Protein AF-A0AAV7YM52-F1 (afdb_monomer_lite)

Organism: NCBI:txid1746091

Sequence (427 aa):
MSWDSYVETSLVGSGHVTLGALAGLDGSIWAQTKGMNLKTDEVNMMIKGFEDPDSLYSTGIKVGGIKYIFLGGGDFLKGKKGQDGVIVYKANKALVIGVYKDGIQTGNCSSVCVKKHFVFLVNGFGGHHSGMLGLQKELTKRSKAYPQVEASIYVTKLNDGLKSFFGIDRSGQRVAQEIRDHVGQATDFRFSIVGHSMGGVISRYALGVLDESKWFDKKNVALENYMAICSPHLGARNLNDKKKIGKIFNLVAPKLGRSCNQFVLGDQKENLFMNLTKPKFLSPLSKFQKRIIYGNIKYDWRVPFETALILPQCKQIEEFKNSFGKNQRLPRIYSGRHLKKISKVFNFDPKNFDFEKYWFTQSEKQKQLITMTKKLNTLSWVRHALLPPDGNFFYRFNQHSFQTVKNIFHKSYYQTYLQYFTQPFKF

Radius of gyration: 24.86 Å; chains: 1; bounding box: 60×44×69 Å

Foldseek 3Di:
DAQQCCQVCLQVVLVQFPKKFKAWLQLHTRYIDPPQQAHSVLSPVQSVCLVPVVVCCVVARDTNNDGFHFPDDHLWTWGHDPQKIKTWADDPTIIIIGIDDDPRDPVSNCLSRAAEEEEEEFAADQAALVLCVLLLVLLVVVCVVNSSYRYDYDYQGCCHGCNVQAALLVLLCSSLVVVCVVCPPAARHEYEYEAEASGLVSVLNNLLVCVVVVNCVVRVYQAEYRHYELYQLLAQQDQPPVDPVSVVQLVCQVVSGHHSCLRNQNDDLCGPSNVSLDCSRVVSVQSYPAAEFEHELDLANRRDRCRRQLFQDFPQSVVLSVPDDAAAPAKDKAWDVRCVVSDCRNVDDLVPDDNPPGDDDPDSSNVSSNSSSSSNVVHDHGYMYMHGGRDDNQVSPQSRGLVSVCVRDDVVRSSVVSCVSCVVPDD

InterPro domains:
  IPR005455 Profilin, eukaryotic type [PR00392] (3-12)
  IPR005455 Profilin, eukaryotic type [PR00392] (18-27)
  IPR005455 Profilin, eukaryotic type [PR00392] (36-56)
  IPR005455 Profilin, eukaryotic type [PR00392] (60-74)
  IPR005455 Profilin, eukaryotic type [PR00392] (94-107)
  IPR005455 Profilin, eukaryotic type [PR01640] (1-12)
  IPR005455 Profilin, eukaryotic type [PR01640] (24-37)
  IPR005455 Profilin, eukaryotic type [PR01640] (48-62)
  IPR005455 Profilin, eukaryotic type [PR01640] (78-93)
  IPR005455 Profilin, eukaryotic type [PR01640] (98-111)
  IPR005455 Profilin, eukaryotic type [SM00392] (1-125)
  IPR005455 Profilin, eukaryotic type [cd00148] (2-113)
  IPR007751 Domain of unknown function DUF676, lipase-like [PF05057] (115-307)
  IPR027310 Profilin conserved site [PS00414] (1-8)
  IPR029058 Alpha/Beta hydrolase fold [G3DSA:3.40.50.1820] (122-377)
  IPR029058 Alpha/Beta hydrolase fold [SSF53474] (116-314)
  IPR036140 Profilin superfamily [SSF55770] (2-115)
  IPR044294 Lipase-like [PTHR12482] (115-384)
  IPR048278 Profilin [PF00235] (1-114)

pLDDT: mean 82.64, std 14.23, range [35.5, 98.75]

Secondary structure (DSSP, 8-state):
--HHHHIIIIIGGGTS-SEEEEEETTS-EEEE-TT----HHHHHHHHHHTT-STHHHHH-EEETTEEEEEEE-SSEEEEEETTEEEEEEE-SSEEEEEEE-TT--HHHHHHHHS-EEEEEEE--TT--GGGGHHHHHHHHHHHTT-TTSEEEEEE--TTTGGGGGS-HHHHHHHHHHHHHHHHTT--S-EEEEEEETHHHHHHHHHHHHHHHTTHHHHTT-EEEEEEEES--BTB-----TTSHHHHHHHHHGGGG-HHHHHHTT-S-SS-HHHHTTSHHHHHHHHT-SEEEEEEESSS-SSS-HHHHHT----HHHHHHHHTSPS--SS-EEEEHHHHHHH-GGGG--TTT--SSSSS----HHHHHHHHHHHHHTTS--EEEEEE-----HHHHH-TT-HHHHHHHS-HHHHHHHHHHHHTT---

Structure (mmCIF, N/CA/C/O backbone):
data_AF-A0AAV7YM52-F1
#
_entry.id   AF-A0AAV7YM52-F1
#
loop_
_atom_site.group_PDB
_atom_site.id
_atom_site.type_symbol
_atom_site.label_atom_id
_atom_site.label_alt_id
_atom_site.label_comp_id
_atom_site.label_asym_id
_atom_site.label_entity_id
_atom_site.label_seq_id
_atom_site.pdbx_PDB_ins_code
_atom_site.Cartn_x
_atom_site.Cartn_y
_atom_site.Cartn_z
_atom_site.occupancy
_atom_site.B_iso_or_equiv
_atom_site.auth_seq_id
_atom_site.auth_comp_id
_atom_site.auth_asym_id
_atom_site.auth_atom_id
_atom_site.pdbx_PDB_model_num
ATOM 1 N N . MET A 1 1 ? -11.266 -18.961 14.079 1.00 54.84 1 MET A N 1
ATOM 2 C CA . MET A 1 1 ? -11.325 -18.183 15.333 1.00 54.84 1 MET A CA 1
ATOM 3 C C . MET A 1 1 ? -12.800 -17.955 15.630 1.00 54.84 1 MET A C 1
ATOM 5 O O . MET A 1 1 ? -13.493 -17.531 14.710 1.00 54.84 1 MET A O 1
ATOM 9 N N . SER A 1 2 ? -13.302 -18.348 16.804 1.00 84.06 2 SER A N 1
ATOM 10 C CA . SER A 1 2 ? -14.701 -18.100 17.198 1.00 84.06 2 SER A CA 1
ATOM 11 C C . SER A 1 2 ? -14.893 -16.638 17.613 1.00 84.06 2 SER A C 1
ATOM 13 O O . SER A 1 2 ? -13.914 -15.944 17.902 1.00 84.06 2 SER A O 1
ATOM 15 N N . TRP A 1 3 ? -16.140 -16.166 17.653 1.00 84.62 3 TRP A N 1
ATOM 16 C CA . TRP A 1 3 ? -16.441 -14.813 18.129 1.00 84.62 3 TRP A CA 1
ATOM 17 C C . TRP A 1 3 ? -16.094 -14.631 19.608 1.00 84.62 3 TRP A C 1
ATOM 19 O O . TRP A 1 3 ? -15.528 -13.600 19.961 1.00 84.62 3 TRP A O 1
ATOM 29 N N . ASP A 1 4 ? -16.309 -15.653 20.439 1.00 85.75 4 ASP A N 1
ATOM 30 C CA . ASP A 1 4 ? -15.900 -15.634 21.850 1.00 85.75 4 ASP A CA 1
ATOM 31 C C . ASP A 1 4 ? -14.386 -15.480 21.998 1.00 85.75 4 ASP A C 1
ATOM 33 O O . ASP A 1 4 ? -13.910 -14.635 22.751 1.00 85.75 4 ASP A O 1
ATOM 37 N N . SER A 1 5 ? -13.608 -16.225 21.204 1.00 77.31 5 SER A N 1
ATOM 38 C CA . SER A 1 5 ? -12.147 -16.109 21.210 1.00 77.31 5 SER A CA 1
ATOM 39 C C . SER A 1 5 ? -11.683 -14.713 20.794 1.00 77.31 5 SER A C 1
ATOM 41 O O . SER A 1 5 ? -10.727 -14.205 21.373 1.00 77.31 5 SER A O 1
ATOM 43 N N . TYR A 1 6 ? -12.359 -14.068 19.839 1.00 79.75 6 TYR A N 1
ATOM 44 C CA . TYR A 1 6 ? -12.044 -12.689 19.462 1.00 79.75 6 TYR A CA 1
ATOM 45 C C . TYR A 1 6 ? -12.314 -11.710 20.611 1.00 79.75 6 TYR A C 1
ATOM 47 O O . TYR A 1 6 ? -11.468 -10.871 20.914 1.00 79.75 6 TYR A O 1
ATOM 55 N N . VAL A 1 7 ? -13.472 -11.814 21.269 1.00 86.56 7 VAL A N 1
ATOM 56 C CA . VAL A 1 7 ? -13.815 -10.939 22.397 1.00 86.56 7 VAL A CA 1
ATOM 57 C C . VAL A 1 7 ? -12.820 -11.118 23.548 1.00 86.56 7 VAL A C 1
ATOM 59 O O . VAL A 1 7 ? -12.286 -10.133 24.055 1.00 86.56 7 VAL A O 1
ATOM 62 N N . GLU A 1 8 ? -12.507 -12.357 23.919 1.00 86.19 8 GLU A N 1
ATOM 63 C CA . GLU A 1 8 ? -11.602 -12.635 25.038 1.00 86.19 8 GLU A CA 1
ATOM 64 C C . GLU A 1 8 ? -10.143 -12.293 24.712 1.00 86.19 8 GLU A C 1
ATOM 66 O O . GLU A 1 8 ? -9.445 -11.716 25.538 1.00 86.19 8 GLU A O 1
ATOM 71 N N . THR A 1 9 ? -9.660 -12.599 23.503 1.00 75.69 9 THR A N 1
ATOM 72 C CA . THR A 1 9 ? -8.235 -12.429 23.160 1.00 75.69 9 THR A CA 1
ATOM 73 C C . THR A 1 9 ? -7.929 -11.055 22.570 1.00 75.69 9 THR A C 1
ATOM 75 O O . THR A 1 9 ? -6.986 -10.400 23.005 1.00 75.69 9 THR A O 1
ATOM 78 N N . SER A 1 10 ? -8.708 -10.605 21.581 1.00 75.19 10 SER A N 1
ATOM 79 C CA . SER A 1 10 ? -8.431 -9.357 20.857 1.00 75.19 10 SER A CA 1
ATOM 80 C C . SER A 1 10 ? -8.996 -8.126 21.562 1.00 75.19 10 SER A C 1
ATOM 82 O O . SER A 1 10 ? -8.364 -7.074 21.513 1.00 75.19 10 SER A O 1
ATOM 84 N N . LEU A 1 11 ? -10.157 -8.229 22.226 1.00 83.62 11 LEU A N 1
ATOM 85 C CA . LEU A 1 11 ? -10.698 -7.104 22.998 1.00 83.62 11 LEU A CA 1
ATOM 86 C C . LEU A 1 11 ? -10.136 -7.106 24.418 1.00 83.62 11 LEU A C 1
ATOM 88 O O . LEU A 1 11 ? -9.308 -6.259 24.739 1.00 83.62 11 LEU A O 1
ATOM 92 N N . VAL A 1 12 ? -10.543 -8.047 25.269 1.00 89.44 12 VAL A N 1
ATOM 93 C CA . VAL A 1 12 ? -10.171 -8.012 26.694 1.00 89.44 12 VAL A CA 1
ATOM 94 C C . VAL A 1 12 ? -8.700 -8.356 26.921 1.00 89.44 12 VAL A C 1
ATOM 96 O O . VAL A 1 12 ? -8.011 -7.650 27.657 1.00 89.44 12 VAL A O 1
ATOM 99 N N . GLY A 1 13 ? -8.171 -9.341 26.195 1.00 83.19 13 GLY A N 1
ATOM 100 C CA . GLY A 1 13 ? -6.758 -9.723 26.231 1.00 83.19 13 GLY A CA 1
ATOM 101 C C . GLY A 1 13 ? -5.787 -8.612 25.815 1.00 83.19 13 GLY A C 1
ATOM 102 O O . GLY A 1 13 ? -4.595 -8.718 26.092 1.00 83.19 13 GLY A O 1
ATOM 103 N N . SER A 1 14 ? -6.277 -7.513 25.225 1.00 82.06 14 SER A N 1
ATOM 104 C CA . SER A 1 14 ? -5.466 -6.315 24.965 1.00 82.06 14 SER A CA 1
ATOM 105 C C . SER A 1 14 ? -5.035 -5.570 26.236 1.00 82.06 14 SER A C 1
ATOM 107 O O . SER A 1 14 ? -4.109 -4.765 26.184 1.00 82.06 14 SER A O 1
ATOM 109 N N . GLY A 1 15 ? -5.733 -5.770 27.362 1.00 86.19 15 GLY A N 1
ATOM 110 C CA . GLY A 1 15 ? -5.546 -4.987 28.588 1.00 86.19 15 GLY A CA 1
ATOM 111 C C . GLY A 1 15 ? -6.089 -3.551 28.511 1.00 86.19 15 GLY A C 1
ATOM 112 O O . GLY A 1 15 ? -5.882 -2.758 29.430 1.00 86.19 15 GLY A O 1
ATOM 113 N N . HIS A 1 16 ? -6.777 -3.184 27.425 1.00 87.62 16 HIS A N 1
ATOM 114 C CA . HIS A 1 16 ? -7.359 -1.850 27.221 1.00 87.62 16 HIS A CA 1
ATOM 115 C C . HIS A 1 16 ? -8.885 -1.864 27.070 1.00 87.62 16 HIS A C 1
ATOM 117 O O . HIS A 1 16 ? -9.503 -0.815 26.886 1.00 87.62 16 HIS A O 1
ATOM 123 N N . VAL A 1 17 ? -9.500 -3.039 27.186 1.00 91.19 17 VAL A N 1
ATOM 124 C CA . VAL A 1 17 ? -10.948 -3.235 27.277 1.00 91.19 17 VAL A CA 1
ATOM 125 C C . VAL A 1 17 ? -11.204 -4.135 28.481 1.00 91.19 17 VAL A C 1
ATOM 127 O O . VAL A 1 17 ? -10.583 -5.182 28.613 1.00 91.19 17 VAL A O 1
ATOM 130 N N . THR A 1 18 ? -12.100 -3.726 29.375 1.00 94.81 18 THR A N 1
ATOM 131 C CA . THR A 1 18 ? -12.460 -4.503 30.570 1.00 94.81 18 THR A CA 1
ATOM 132 C C . THR A 1 18 ? -13.599 -5.475 30.280 1.00 94.81 18 THR A C 1
ATOM 134 O O . THR A 1 18 ? -13.581 -6.601 30.761 1.00 94.81 18 THR A O 1
ATOM 137 N N . LEU A 1 19 ? -14.596 -5.045 29.500 1.00 95.81 19 LEU A N 1
ATOM 138 C CA . LEU A 1 19 ? -15.690 -5.896 29.025 1.00 95.81 19 LEU A CA 1
ATOM 139 C C . LEU A 1 19 ? -15.896 -5.656 27.533 1.00 95.81 19 LEU A C 1
ATOM 141 O O . LEU A 1 19 ? -15.917 -4.505 27.097 1.00 95.81 19 LEU A O 1
ATOM 145 N N . GLY A 1 20 ? -16.043 -6.727 26.760 1.00 94.62 20 GLY A N 1
ATOM 146 C CA . GLY A 1 20 ? -16.152 -6.664 25.306 1.00 94.62 20 GLY A CA 1
ATOM 147 C C . GLY A 1 20 ? -17.358 -7.434 24.785 1.00 94.62 20 GLY A C 1
ATOM 148 O O . GLY A 1 20 ? -17.741 -8.449 25.361 1.00 94.62 20 GLY A O 1
ATOM 149 N N . ALA A 1 21 ? -17.938 -6.975 23.678 1.00 96.12 21 ALA A N 1
ATOM 150 C CA . ALA A 1 21 ? -18.966 -7.708 22.950 1.00 96.12 21 ALA A CA 1
ATOM 151 C C . ALA A 1 21 ? -18.906 -7.467 21.440 1.00 96.12 21 ALA A C 1
ATOM 153 O O . ALA A 1 21 ? -18.433 -6.436 20.954 1.00 96.12 21 ALA A O 1
ATOM 154 N N . LEU A 1 22 ? -19.444 -8.439 20.714 1.00 94.00 22 LEU A N 1
ATOM 155 C CA . LEU A 1 22 ? -19.727 -8.403 19.289 1.00 94.00 22 LEU A CA 1
ATOM 156 C C . LEU A 1 22 ? -21.222 -8.644 19.093 1.00 94.00 22 LEU A C 1
ATOM 158 O O . LEU A 1 22 ? -21.762 -9.636 19.581 1.00 94.00 22 LEU A O 1
ATOM 162 N N . ALA A 1 23 ? -21.880 -7.761 18.351 1.00 95.75 23 ALA A N 1
ATOM 163 C CA . ALA A 1 23 ? -23.296 -7.893 18.016 1.00 95.75 23 ALA A CA 1
ATOM 164 C C . ALA A 1 23 ? -23.525 -7.656 16.521 1.00 95.75 23 ALA A C 1
ATOM 166 O O . ALA A 1 23 ? -22.837 -6.839 15.924 1.00 95.75 23 ALA A O 1
ATOM 167 N N . GLY A 1 24 ? -24.470 -8.351 15.900 1.00 92.19 24 GLY A N 1
ATOM 168 C CA . GLY A 1 24 ? -24.897 -8.111 14.527 1.00 92.19 24 GLY A CA 1
ATOM 169 C C . GLY A 1 24 ? -25.670 -6.799 14.378 1.00 92.19 24 GLY A C 1
ATOM 170 O O . GLY A 1 24 ? -26.219 -6.254 15.335 1.00 92.19 24 GLY A O 1
ATOM 171 N N . LEU A 1 25 ? -25.742 -6.287 13.145 1.00 90.81 25 LEU A N 1
ATOM 172 C CA . LEU A 1 25 ? -26.569 -5.111 12.815 1.00 90.81 25 LEU A CA 1
ATOM 173 C C . LEU A 1 25 ? -28.081 -5.411 12.797 1.00 90.81 25 LEU A C 1
ATOM 175 O O . LEU A 1 25 ? -28.877 -4.520 12.531 1.00 90.81 25 LEU A O 1
ATOM 179 N N . ASP A 1 26 ? -28.461 -6.656 13.065 1.00 92.50 26 ASP A N 1
ATOM 180 C CA . ASP A 1 26 ? -29.827 -7.127 13.302 1.00 92.50 26 ASP A CA 1
ATOM 181 C C . ASP A 1 26 ? -30.193 -7.159 14.800 1.00 92.50 26 ASP A C 1
ATOM 183 O O . ASP A 1 26 ? -31.291 -7.578 15.158 1.00 92.50 26 ASP A O 1
ATOM 187 N N . GLY A 1 27 ? -29.274 -6.751 15.684 1.00 92.88 27 GLY A N 1
ATOM 188 C CA . GLY A 1 27 ? -29.462 -6.779 17.136 1.00 92.88 27 GLY A CA 1
ATOM 189 C C . GLY A 1 27 ? -29.066 -8.103 17.801 1.00 92.88 27 GLY A C 1
ATOM 190 O O . GLY A 1 27 ? -29.076 -8.192 19.032 1.00 92.88 27 GLY A O 1
ATOM 191 N N . SER A 1 28 ? -28.691 -9.128 17.025 1.00 95.00 28 SER A N 1
ATOM 192 C CA . SER A 1 28 ? -28.223 -10.407 17.571 1.00 95.00 28 SER A CA 1
ATOM 193 C C . SER A 1 28 ? -26.884 -10.236 18.294 1.00 95.00 28 SER A C 1
ATOM 195 O O . SER A 1 28 ? -26.000 -9.527 17.826 1.00 95.00 28 SER A O 1
ATOM 197 N N . ILE A 1 29 ? -26.697 -10.882 19.444 1.00 96.38 29 ILE A N 1
ATOM 198 C CA . ILE A 1 29 ? -25.427 -10.831 20.186 1.00 96.38 29 ILE A CA 1
ATOM 199 C C . ILE A 1 29 ? -24.617 -12.065 19.801 1.00 96.38 29 ILE A C 1
ATOM 201 O O . ILE A 1 29 ? -25.058 -13.187 20.028 1.00 96.38 29 ILE A O 1
ATOM 205 N N . TRP A 1 30 ? -23.452 -11.863 19.188 1.00 94.56 30 TRP A N 1
ATOM 206 C CA . TRP A 1 30 ? -22.613 -12.950 18.674 1.00 94.56 30 TRP A CA 1
ATOM 207 C C . TRP A 1 30 ? -21.639 -13.481 19.721 1.00 94.56 30 TRP A C 1
ATOM 209 O O . TRP A 1 30 ? -21.351 -14.671 19.720 1.00 94.56 30 TRP A O 1
ATOM 219 N N . ALA A 1 31 ? -21.114 -12.598 20.573 1.00 95.38 31 ALA A N 1
ATOM 220 C CA . ALA A 1 31 ? -20.235 -12.938 21.689 1.00 95.38 31 ALA A CA 1
ATOM 221 C C . ALA A 1 31 ? -20.180 -11.781 22.692 1.00 95.38 31 ALA A C 1
ATOM 223 O O . ALA A 1 31 ? -20.315 -10.617 22.309 1.00 95.38 31 ALA A O 1
ATOM 224 N N . GLN A 1 32 ? -19.945 -12.083 23.967 1.00 96.06 32 GLN A N 1
ATOM 225 C CA . GLN A 1 32 ? -19.720 -11.081 25.012 1.00 96.06 32 GLN A CA 1
ATOM 226 C C . GLN A 1 32 ? -18.923 -11.670 26.176 1.00 96.06 32 GLN A C 1
ATOM 228 O O . GLN A 1 32 ? -19.038 -12.861 26.460 1.00 96.06 32 GLN A O 1
ATOM 233 N N . THR A 1 33 ? -18.172 -10.836 26.891 1.00 95.06 33 THR A N 1
ATOM 234 C CA . THR A 1 33 ? -17.501 -11.264 28.121 1.00 95.06 33 THR A CA 1
ATOM 235 C C . THR A 1 33 ? -18.480 -11.464 29.269 1.00 95.06 33 THR A C 1
ATOM 237 O O . THR A 1 33 ? -19.533 -10.819 29.365 1.00 95.06 33 THR A O 1
ATOM 240 N N . LYS A 1 34 ? -18.098 -12.332 30.210 1.00 91.38 34 LYS A N 1
ATOM 241 C CA . LYS A 1 34 ? -18.874 -12.579 31.429 1.00 91.38 34 LYS A CA 1
ATOM 242 C C . LYS A 1 34 ? -19.089 -11.271 32.203 1.00 91.38 34 LYS A C 1
ATOM 244 O O . LYS A 1 34 ? -18.141 -10.554 32.508 1.00 91.38 34 LYS A O 1
ATOM 249 N N . GLY A 1 35 ? -20.346 -10.969 32.532 1.00 86.75 35 GLY A N 1
ATOM 250 C CA . GLY A 1 35 ? -20.728 -9.781 33.304 1.00 86.75 35 GLY A CA 1
ATOM 251 C C . GLY A 1 35 ? -21.067 -8.537 32.478 1.00 86.75 35 GLY A C 1
ATOM 252 O O . GLY A 1 35 ? -21.519 -7.554 33.060 1.00 86.75 35 GLY A O 1
ATOM 253 N N . MET A 1 36 ? -20.914 -8.565 31.148 1.00 90.31 36 MET A N 1
ATOM 254 C CA . MET A 1 36 ? -21.386 -7.470 30.292 1.00 90.31 36 MET A CA 1
ATOM 255 C C . MET A 1 36 ? -22.915 -7.452 30.155 1.00 90.31 36 MET A C 1
ATOM 257 O O . MET A 1 36 ? -23.487 -6.372 30.059 1.00 90.31 36 MET A O 1
ATOM 261 N N . ASN A 1 37 ? -23.563 -8.626 30.199 1.00 92.31 37 ASN A N 1
ATOM 262 C CA . ASN A 1 37 ? -25.023 -8.820 30.210 1.00 92.31 37 ASN A CA 1
ATOM 263 C C . ASN A 1 37 ? -25.776 -7.925 29.209 1.00 92.31 37 ASN A C 1
ATOM 265 O O . ASN A 1 37 ? -26.819 -7.349 29.531 1.00 92.31 37 ASN A O 1
ATOM 269 N N . LEU A 1 38 ? -25.219 -7.789 28.005 1.00 95.75 38 LEU A N 1
ATOM 270 C CA . LEU A 1 38 ? -25.733 -6.926 26.952 1.00 95.75 38 LEU A CA 1
ATOM 271 C C . LEU A 1 38 ? -27.127 -7.395 26.516 1.00 95.75 38 LEU A C 1
ATOM 273 O O . LEU A 1 38 ? -27.363 -8.597 26.372 1.00 95.75 38 LEU A O 1
ATOM 277 N N . LYS A 1 39 ? -28.048 -6.452 26.294 1.00 96.38 39 LYS A N 1
ATOM 278 C CA . LYS A 1 39 ? -29.414 -6.749 25.832 1.00 96.38 39 LYS A CA 1
ATOM 279 C C . LYS A 1 39 ? -29.619 -6.345 24.374 1.00 96.38 39 LYS A C 1
ATOM 281 O O . LYS A 1 39 ? -29.085 -5.335 23.924 1.00 96.38 39 LYS A O 1
ATOM 286 N N . THR A 1 40 ? -30.469 -7.075 23.656 1.00 95.75 40 THR A N 1
ATOM 287 C CA . THR A 1 40 ? -30.821 -6.773 22.256 1.00 95.75 40 THR A CA 1
ATOM 288 C C . THR A 1 40 ? -31.368 -5.353 22.077 1.00 95.75 40 THR A C 1
ATOM 290 O O . THR A 1 40 ? -30.976 -4.662 21.139 1.00 95.75 40 THR A O 1
ATOM 293 N N . ASP A 1 41 ? -32.181 -4.855 23.013 1.00 96.12 41 ASP A N 1
ATOM 294 C CA . ASP A 1 41 ? -32.695 -3.477 22.964 1.00 96.12 41 ASP A CA 1
ATOM 295 C C . ASP A 1 41 ? -31.586 -2.423 23.071 1.00 96.12 41 ASP A C 1
ATOM 297 O O . ASP A 1 41 ? -31.658 -1.369 22.439 1.00 96.12 41 ASP A O 1
ATOM 301 N N . GLU A 1 42 ? -30.534 -2.708 23.843 1.00 96.81 42 GLU A N 1
ATOM 302 C CA . GLU A 1 42 ? -29.367 -1.831 23.970 1.00 96.81 42 GLU A CA 1
ATOM 303 C C . GLU A 1 42 ? -28.582 -1.776 22.661 1.00 96.81 42 GLU A C 1
ATOM 305 O O . GLU A 1 42 ? -28.225 -0.690 22.206 1.00 96.81 42 GLU A O 1
ATOM 310 N N . VAL A 1 43 ? -28.389 -2.927 22.009 1.00 97.00 43 VAL A N 1
ATOM 311 C CA . VAL A 1 43 ? -27.758 -3.011 20.684 1.00 97.00 43 VAL A CA 1
ATOM 312 C C . VAL A 1 43 ? -28.570 -2.230 19.651 1.00 97.00 43 VAL A C 1
ATOM 314 O O . VAL A 1 43 ? -28.011 -1.412 18.924 1.00 97.00 43 VAL A O 1
ATOM 317 N N . ASN A 1 44 ? -29.892 -2.408 19.623 1.00 95.75 44 ASN A N 1
ATOM 318 C CA . ASN A 1 44 ? -30.775 -1.695 18.699 1.00 95.75 44 ASN A CA 1
ATOM 319 C C . ASN A 1 44 ? -30.740 -0.175 18.913 1.00 95.75 44 ASN A C 1
ATOM 321 O O . ASN A 1 44 ? -30.730 0.584 17.943 1.00 95.75 44 ASN A O 1
ATOM 325 N N . MET A 1 45 ? -30.664 0.284 20.166 1.00 94.19 45 MET A N 1
ATOM 326 C CA . MET A 1 45 ? -30.463 1.703 20.476 1.00 94.19 45 MET A CA 1
ATOM 327 C C . MET A 1 45 ? -29.103 2.215 19.990 1.00 94.19 45 MET A C 1
ATOM 329 O O . MET A 1 45 ? -29.038 3.314 19.448 1.00 94.19 45 MET A O 1
ATOM 333 N N . MET A 1 46 ? -28.026 1.431 20.115 1.00 95.12 46 MET A N 1
ATOM 334 C CA . MET A 1 46 ? -26.720 1.805 19.555 1.00 95.12 46 MET A CA 1
ATOM 335 C C . MET A 1 46 ? -26.757 1.882 18.027 1.00 95.12 46 MET A C 1
ATOM 337 O O . MET A 1 46 ? -26.210 2.824 17.463 1.00 95.12 46 MET A O 1
ATOM 341 N N . ILE A 1 47 ? -27.413 0.928 17.353 1.00 93.69 47 ILE A N 1
ATOM 342 C CA . ILE A 1 47 ? -27.568 0.926 15.889 1.00 93.69 47 ILE A CA 1
ATOM 343 C C . ILE A 1 47 ? -28.276 2.205 15.433 1.00 93.69 47 ILE A C 1
ATOM 345 O O . ILE A 1 47 ? -27.746 2.899 14.565 1.00 93.69 47 ILE A O 1
ATOM 349 N N . LYS A 1 48 ? -29.409 2.547 16.064 1.00 92.81 48 LYS A N 1
ATOM 350 C CA . LYS A 1 48 ? -30.135 3.802 15.807 1.00 92.81 48 LYS A CA 1
ATOM 351 C C . LYS A 1 48 ? -29.293 5.031 16.132 1.00 92.81 48 LYS A C 1
ATOM 353 O O . LYS A 1 48 ? -29.310 5.993 15.381 1.00 92.81 48 LYS A O 1
ATOM 358 N N . GLY A 1 49 ? -28.495 4.978 17.193 1.00 91.00 49 GLY A N 1
ATOM 359 C CA . GLY A 1 49 ? -27.588 6.056 17.580 1.00 91.00 49 GLY A CA 1
ATOM 360 C C . GLY A 1 49 ? -26.487 6.367 16.557 1.00 91.00 49 GLY A C 1
ATOM 361 O O . GLY A 1 49 ? -25.930 7.458 16.576 1.00 91.00 49 GLY A O 1
ATOM 362 N N . PHE A 1 50 ? -26.173 5.442 15.643 1.00 87.56 50 PHE A N 1
ATOM 363 C CA . PHE A 1 50 ? -25.310 5.727 14.489 1.00 87.56 50 PHE A CA 1
ATOM 364 C C . PHE A 1 50 ? -26.046 6.395 13.319 1.00 87.56 50 PHE A C 1
ATOM 366 O O . PHE A 1 50 ? -25.390 6.920 12.422 1.00 87.56 50 PHE A O 1
ATOM 373 N N . GLU A 1 51 ? -27.376 6.331 13.285 1.00 88.75 51 GLU A N 1
ATOM 374 C CA . GLU A 1 51 ? -28.222 6.985 12.278 1.00 88.75 51 GLU A CA 1
ATOM 375 C C . GLU A 1 51 ? -28.662 8.373 12.754 1.00 88.75 51 GLU A C 1
ATOM 377 O O . GLU A 1 51 ? -28.631 9.324 11.978 1.00 88.75 51 GLU A O 1
ATOM 382 N N . ASP A 1 52 ? -28.990 8.488 14.042 1.00 88.25 52 ASP A N 1
ATOM 383 C CA . ASP A 1 52 ? -29.366 9.719 14.730 1.00 88.25 52 ASP A CA 1
ATOM 384 C C . ASP A 1 52 ? -28.571 9.863 16.047 1.00 88.25 52 ASP A C 1
ATOM 386 O O . ASP A 1 52 ? -29.040 9.455 17.117 1.00 88.25 52 ASP A O 1
ATOM 390 N N . PRO A 1 53 ? -27.346 10.419 15.991 1.00 87.06 53 PRO A N 1
ATOM 391 C CA . PRO A 1 53 ? -26.510 10.633 17.171 1.00 87.06 53 PRO A CA 1
ATOM 392 C C . PRO A 1 53 ? -27.084 11.651 18.159 1.00 87.06 53 PRO A C 1
ATOM 394 O O . PRO A 1 53 ? -26.757 11.586 19.345 1.00 87.06 53 PRO A O 1
ATOM 397 N N . ASP A 1 54 ? -27.922 12.584 17.700 1.00 87.56 54 ASP A N 1
ATOM 398 C CA . ASP A 1 54 ? -28.410 13.687 18.531 1.00 87.56 54 ASP A CA 1
ATOM 399 C C . ASP A 1 54 ? -29.349 13.169 19.628 1.00 87.56 54 ASP A C 1
ATOM 401 O O . ASP A 1 54 ? -29.302 13.621 20.778 1.00 87.56 54 ASP A O 1
ATOM 405 N N . SER A 1 55 ? -30.117 12.121 19.310 1.00 89.25 55 SER A N 1
ATOM 406 C CA . SER A 1 55 ? -30.956 11.396 20.270 1.00 89.25 55 SER A CA 1
ATOM 407 C C . SER A 1 55 ? -30.172 10.913 21.506 1.00 89.25 55 SER A C 1
ATOM 409 O O . SER A 1 55 ? -30.673 10.989 22.638 1.00 89.25 55 SER A O 1
ATOM 411 N N . LEU A 1 56 ? -28.902 10.520 21.333 1.00 92.38 56 LEU A N 1
ATOM 412 C CA . LEU A 1 56 ? -28.053 9.979 22.396 1.00 92.38 56 LEU A CA 1
ATOM 413 C C . LEU A 1 56 ? -27.617 11.010 23.440 1.00 92.38 56 LEU A C 1
ATOM 415 O O . LEU A 1 56 ? -27.284 10.609 24.559 1.00 92.38 56 LEU A O 1
ATOM 419 N N . TYR A 1 57 ? -27.647 12.314 23.143 1.00 91.25 57 TYR A N 1
ATOM 420 C CA . TYR A 1 57 ? -27.358 13.343 24.152 1.00 91.25 57 TYR A CA 1
ATOM 421 C C . TYR A 1 57 ? -28.373 13.319 25.302 1.00 91.25 57 TYR A C 1
ATOM 423 O O . TYR A 1 57 ? -28.007 13.566 26.451 1.00 91.25 57 TYR A O 1
ATOM 431 N N . SER A 1 58 ? -29.626 12.949 25.020 1.00 88.19 58 SER A N 1
ATOM 432 C CA . SER A 1 58 ? -30.679 12.824 26.036 1.00 88.19 58 SER A CA 1
ATOM 433 C C . SER A 1 58 ? -30.761 11.406 26.626 1.00 88.19 58 SER A C 1
ATOM 435 O O . SER A 1 58 ? -30.840 11.211 27.849 1.00 88.19 58 SER A O 1
ATOM 437 N N . THR A 1 59 ? -30.679 10.374 25.781 1.00 91.75 59 THR A N 1
ATOM 438 C CA . THR A 1 59 ? -30.890 8.982 26.206 1.00 91.75 59 THR A CA 1
ATOM 439 C C . THR A 1 59 ? -29.641 8.335 26.800 1.00 91.75 59 THR A C 1
ATOM 441 O O . THR A 1 59 ? -29.769 7.482 27.685 1.00 91.75 59 THR A O 1
ATOM 444 N N . GLY A 1 60 ? -28.446 8.774 26.391 1.00 93.81 60 GLY A N 1
ATOM 445 C CA . GLY A 1 60 ? -27.160 8.134 26.676 1.00 93.81 60 GLY A CA 1
ATOM 446 C C . GLY A 1 60 ? -26.974 6.799 25.947 1.00 93.81 60 GLY A C 1
ATOM 447 O O . GLY A 1 60 ? -27.855 6.334 25.225 1.00 93.81 60 GLY A O 1
ATOM 448 N N . ILE A 1 61 ? -25.827 6.156 26.180 1.00 96.62 61 ILE A N 1
ATOM 449 C CA . ILE A 1 61 ? -25.526 4.796 25.700 1.00 96.62 61 ILE A CA 1
ATOM 450 C C . ILE A 1 61 ? -25.722 3.827 26.866 1.00 96.62 61 ILE A C 1
ATOM 452 O O . ILE A 1 61 ? -25.163 4.053 27.936 1.00 96.62 61 ILE A O 1
ATOM 456 N N . LYS A 1 62 ? -26.490 2.748 26.686 1.00 96.44 62 LYS A N 1
ATOM 457 C CA . LYS A 1 62 ? -26.684 1.716 27.719 1.00 96.44 62 LYS A CA 1
ATOM 458 C C . LYS A 1 62 ? -25.947 0.433 27.356 1.00 96.44 62 LYS A C 1
ATOM 460 O O . LYS A 1 62 ? -26.054 -0.013 26.222 1.00 96.44 62 LYS A O 1
ATOM 465 N N . VAL A 1 63 ? -25.219 -0.144 28.308 1.00 96.19 63 VAL A N 1
ATOM 466 C CA . VAL A 1 63 ? -24.571 -1.459 28.186 1.00 96.19 63 VAL A CA 1
ATOM 467 C C . VAL A 1 63 ? -24.797 -2.223 29.481 1.00 96.19 63 VAL A C 1
ATOM 469 O O . VAL A 1 63 ? -24.374 -1.753 30.539 1.00 96.19 63 VAL A O 1
ATOM 472 N N . GLY A 1 64 ? -25.459 -3.377 29.423 1.00 93.38 64 GLY A N 1
ATOM 473 C CA . GLY A 1 64 ? -25.667 -4.216 30.605 1.00 93.38 64 GLY A CA 1
ATOM 474 C C . GLY A 1 64 ? -26.481 -3.525 31.699 1.00 93.38 64 GLY A C 1
ATOM 475 O O . GLY A 1 64 ? -26.214 -3.703 32.885 1.00 93.38 64 GLY A O 1
ATOM 476 N N . GLY A 1 65 ? -27.425 -2.662 31.318 1.00 93.19 65 GLY A N 1
ATOM 477 C CA . GLY A 1 65 ? -28.209 -1.821 32.224 1.00 93.19 65 GLY A CA 1
ATOM 478 C C . GLY A 1 65 ? -27.499 -0.552 32.712 1.00 93.19 65 GLY A C 1
ATOM 479 O O . GLY A 1 65 ? -28.136 0.302 33.330 1.00 93.19 65 GLY A O 1
ATOM 480 N N . ILE A 1 66 ? -26.209 -0.370 32.418 1.00 94.31 66 ILE A N 1
ATOM 481 C CA . ILE A 1 66 ? -25.444 0.809 32.838 1.00 94.31 66 ILE A CA 1
ATOM 482 C C . ILE A 1 66 ? -25.567 1.907 31.780 1.00 94.31 66 ILE A C 1
ATOM 484 O O . ILE A 1 66 ? -25.152 1.721 30.639 1.00 94.31 66 ILE A O 1
ATOM 488 N N . LYS A 1 67 ? -26.100 3.075 32.167 1.00 96.25 67 LYS A N 1
ATOM 489 C CA . LYS A 1 67 ? -26.158 4.274 31.315 1.00 96.25 67 LYS A CA 1
ATOM 490 C C . LYS A 1 67 ? -24.842 5.058 31.377 1.00 96.25 67 LYS A C 1
ATOM 492 O O . LYS A 1 67 ? -24.387 5.437 32.456 1.00 96.25 67 LYS A O 1
ATOM 497 N N . TYR A 1 68 ? -24.290 5.354 30.207 1.00 96.56 68 TYR A N 1
ATOM 498 C CA . TYR A 1 68 ? -23.143 6.221 29.968 1.00 96.56 68 TYR A CA 1
ATOM 499 C C . TYR A 1 68 ? -23.616 7.517 29.306 1.00 96.56 68 TYR A C 1
ATOM 501 O O . TYR A 1 68 ? -24.445 7.496 28.393 1.00 96.56 68 TYR A O 1
ATOM 509 N N . ILE A 1 69 ? -23.076 8.649 29.753 1.00 95.88 69 ILE A N 1
ATOM 510 C CA . ILE A 1 69 ? -23.317 9.956 29.140 1.00 95.88 69 ILE A CA 1
ATOM 511 C C . ILE A 1 69 ? -22.625 9.966 27.782 1.00 95.88 69 ILE A C 1
ATOM 513 O O . ILE A 1 69 ? -21.427 9.691 27.702 1.00 95.88 69 ILE A O 1
ATOM 517 N N . PHE A 1 70 ? -23.375 10.271 26.727 1.00 95.31 70 PHE A N 1
ATOM 518 C CA . PHE A 1 70 ? -22.825 10.399 25.387 1.00 95.31 70 PHE A CA 1
ATOM 519 C C . PHE A 1 70 ? -21.925 11.635 25.310 1.00 95.31 70 PHE A C 1
ATOM 521 O O . PHE A 1 70 ? -22.336 12.735 25.667 1.00 95.31 70 PHE A O 1
ATOM 528 N N . LEU A 1 71 ? -20.679 11.448 24.877 1.00 88.31 71 LEU A N 1
ATOM 529 C CA . LEU A 1 71 ? -19.690 12.525 24.758 1.00 88.31 71 LEU A CA 1
ATOM 530 C C . LEU A 1 71 ? -19.519 13.021 23.320 1.00 88.31 71 LEU A C 1
ATOM 532 O O . LEU A 1 71 ? -18.722 13.923 23.074 1.00 88.31 71 LEU A O 1
ATOM 536 N N . GLY A 1 72 ? -20.229 12.412 22.378 1.00 79.31 72 GLY A N 1
ATOM 537 C CA . GLY A 1 72 ? -20.091 12.665 20.955 1.00 79.31 72 GLY A CA 1
ATOM 538 C C . GLY A 1 72 ? -19.801 11.389 20.175 1.00 79.31 72 GLY A C 1
ATOM 539 O O . GLY A 1 72 ? -19.373 10.363 20.718 1.00 79.31 72 GLY A O 1
ATOM 540 N N . GLY A 1 73 ? -20.062 11.472 18.877 1.00 65.19 73 GLY A N 1
ATOM 541 C CA . GLY A 1 73 ? -19.928 10.351 17.966 1.00 65.19 73 GLY A CA 1
ATOM 542 C C . GLY A 1 73 ? -19.962 10.763 16.499 1.00 65.19 73 GLY A C 1
ATOM 543 O O . GLY A 1 73 ? -19.873 11.943 16.164 1.00 65.19 73 GLY A O 1
ATOM 544 N N . GLY A 1 74 ? -20.040 9.740 15.652 1.00 64.69 74 GLY A N 1
ATOM 545 C CA . GLY A 1 74 ? -20.006 9.777 14.189 1.00 64.69 74 GLY A CA 1
ATOM 546 C C . GLY A 1 74 ? -19.413 8.454 13.702 1.00 64.69 74 GLY A C 1
ATOM 547 O O . GLY A 1 74 ? -20.121 7.500 13.401 1.00 64.69 74 GLY A O 1
ATOM 548 N N . ASP A 1 75 ? -18.090 8.388 13.767 1.00 60.62 75 ASP A N 1
ATOM 549 C CA . ASP A 1 75 ? -17.187 7.267 13.476 1.00 60.62 75 ASP A CA 1
ATOM 550 C C . ASP A 1 75 ? -17.345 6.064 14.416 1.00 60.62 75 ASP A C 1
ATOM 552 O O . ASP A 1 75 ? -17.274 4.898 14.017 1.00 60.62 75 ASP A O 1
ATOM 556 N N . PHE A 1 76 ? -17.592 6.370 15.681 1.00 80.38 76 PHE A N 1
ATOM 557 C CA . PHE A 1 76 ? -17.862 5.460 16.785 1.00 80.38 76 PHE A CA 1
ATOM 558 C C . PHE A 1 76 ? -18.675 6.238 17.824 1.00 80.38 76 PHE A C 1
ATOM 560 O O . PHE A 1 76 ? -18.628 7.469 17.861 1.00 80.38 76 PHE A O 1
ATOM 567 N N . LEU A 1 77 ? -19.432 5.545 18.668 1.00 90.38 77 LEU A N 1
ATOM 568 C CA . LEU A 1 77 ? -20.138 6.173 19.779 1.00 90.38 77 LEU A CA 1
ATOM 569 C C . LEU A 1 77 ? -19.246 6.126 21.012 1.00 90.38 77 LEU A C 1
ATOM 571 O O . LEU A 1 77 ? -18.734 5.063 21.374 1.00 90.38 77 LEU A O 1
ATOM 575 N N . LYS A 1 78 ? -19.069 7.275 21.663 1.00 91.88 78 LYS A N 1
ATOM 576 C CA . LYS A 1 78 ? -18.283 7.386 22.887 1.00 91.88 78 LYS A CA 1
ATOM 577 C C . LYS A 1 78 ? -19.176 7.792 24.047 1.00 91.88 78 LYS A C 1
ATOM 579 O O . LYS A 1 78 ? -19.833 8.831 24.009 1.00 91.88 78 LYS A O 1
ATOM 584 N N . GLY A 1 79 ? -19.158 6.986 25.100 1.00 94.00 79 GLY A N 1
ATOM 585 C CA . GLY A 1 79 ? -19.868 7.256 26.342 1.00 94.00 79 GLY A CA 1
ATOM 586 C C . GLY A 1 79 ? -18.935 7.257 27.547 1.00 94.00 79 GLY A C 1
ATOM 587 O O . GLY A 1 79 ? -17.905 6.584 27.544 1.00 94.00 79 GLY A O 1
ATOM 588 N N . LYS A 1 80 ? -19.297 8.000 28.593 1.00 94.00 80 LYS A N 1
ATOM 589 C CA . LYS A 1 80 ? -18.547 8.058 29.854 1.00 94.00 80 LYS A CA 1
ATOM 590 C C . LYS A 1 80 ? -19.471 8.013 31.067 1.00 94.00 80 LYS A C 1
ATOM 592 O O . LYS A 1 80 ? -20.579 8.543 31.034 1.00 94.00 80 LYS A O 1
ATOM 597 N N . LYS A 1 81 ? -19.007 7.385 32.146 1.00 94.62 81 LYS A N 1
ATOM 598 C CA . LYS A 1 81 ? -19.657 7.351 33.460 1.00 94.62 81 LYS A CA 1
ATOM 599 C C . LYS A 1 81 ? -18.571 7.439 34.533 1.00 94.62 81 LYS A C 1
ATOM 601 O O . LYS A 1 81 ? -17.924 6.447 34.839 1.00 94.62 81 LYS A O 1
ATOM 606 N N . GLY A 1 82 ? -18.354 8.624 35.102 1.00 91.38 82 GLY A N 1
ATOM 607 C CA . GLY A 1 82 ? -17.240 8.828 36.034 1.00 91.38 82 GLY A CA 1
ATOM 608 C C . GLY A 1 82 ? -15.895 8.587 35.340 1.00 91.38 82 GLY A C 1
ATOM 609 O O . GLY A 1 82 ? -15.603 9.255 34.348 1.00 91.38 82 GLY A O 1
ATOM 610 N N . GLN A 1 83 ? -15.088 7.648 35.839 1.00 89.88 83 GLN A N 1
ATOM 611 C CA . GLN A 1 83 ? -13.823 7.247 35.203 1.00 89.88 83 GLN A CA 1
ATOM 612 C C . GLN A 1 83 ? -14.003 6.167 34.123 1.00 89.88 83 GLN A C 1
ATOM 614 O O . GLN A 1 83 ? -13.187 6.086 33.205 1.00 89.88 83 GLN A O 1
ATOM 619 N N . ASP A 1 84 ? -15.110 5.427 34.168 1.00 94.69 84 ASP A N 1
ATOM 620 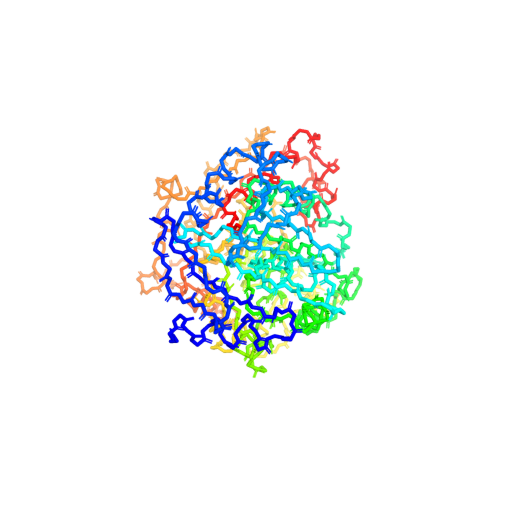C CA . ASP A 1 84 ? -15.446 4.385 33.201 1.00 94.69 84 ASP A CA 1
ATOM 621 C C . ASP A 1 84 ? -15.950 4.982 31.887 1.00 94.69 84 ASP A C 1
ATOM 623 O O . ASP A 1 84 ? -16.471 6.104 31.820 1.00 94.69 84 ASP A O 1
ATOM 627 N N . GLY A 1 85 ? -15.898 4.191 30.823 1.00 94.88 85 GLY A N 1
ATOM 628 C CA . GLY A 1 85 ? -16.565 4.554 29.586 1.00 94.88 85 GLY A CA 1
ATOM 629 C C . GLY A 1 85 ? -16.800 3.391 28.650 1.00 94.88 85 GLY A C 1
ATOM 630 O O . GLY A 1 85 ? -16.413 2.254 28.906 1.00 94.88 85 GLY A O 1
ATOM 631 N N . VAL A 1 86 ? -17.469 3.714 27.553 1.00 95.88 86 VAL A N 1
ATOM 632 C CA . VAL A 1 86 ? -17.833 2.780 26.496 1.00 95.88 86 VAL A CA 1
ATOM 633 C C . VAL A 1 86 ? -17.425 3.359 25.150 1.00 95.88 86 VAL A C 1
ATOM 635 O O . VAL A 1 86 ? -17.624 4.548 24.884 1.00 95.88 86 VAL A O 1
ATOM 638 N N . ILE A 1 87 ? -16.865 2.502 24.306 1.00 92.44 87 ILE A N 1
ATOM 639 C CA . ILE A 1 87 ? -16.657 2.738 22.886 1.00 92.44 87 ILE A CA 1
ATOM 640 C C . ILE A 1 87 ? -17.489 1.716 22.121 1.00 92.44 87 ILE A C 1
ATOM 642 O O . ILE A 1 87 ? -17.371 0.512 22.342 1.00 92.44 87 ILE A O 1
ATOM 646 N N . VAL A 1 88 ? -18.325 2.200 21.210 1.00 92.81 88 VAL A N 1
ATOM 647 C CA . VAL A 1 88 ? -19.077 1.362 20.276 1.00 92.81 88 VAL A CA 1
ATOM 648 C C . VAL A 1 88 ? -18.618 1.697 18.873 1.00 92.81 88 VAL A C 1
ATOM 650 O O . VAL A 1 88 ? -18.682 2.850 18.461 1.00 92.81 88 VAL A O 1
ATOM 653 N N . TYR A 1 89 ? -18.190 0.698 18.121 1.00 87.38 89 TYR A N 1
ATOM 654 C CA . TYR A 1 89 ? -17.716 0.840 16.755 1.00 87.38 89 TYR A CA 1
ATOM 655 C C . TYR A 1 89 ? -18.609 0.054 15.790 1.00 87.38 89 TYR A C 1
ATOM 657 O O . TYR A 1 89 ? -18.852 -1.132 16.004 1.00 87.38 89 TYR A O 1
ATOM 665 N N . LYS A 1 90 ? -19.081 0.689 14.708 1.00 85.38 90 LYS A N 1
ATOM 666 C CA . LYS A 1 90 ? -19.914 0.043 13.679 1.00 85.38 90 LYS A CA 1
ATOM 667 C C . LYS A 1 90 ? -19.053 -0.477 12.529 1.00 85.38 90 LYS A C 1
ATOM 669 O O . LYS A 1 90 ? -18.605 0.279 11.673 1.00 85.38 90 LYS A O 1
ATOM 674 N N . ALA A 1 91 ? -18.848 -1.789 12.482 1.00 74.00 91 ALA A N 1
ATOM 675 C CA . ALA A 1 91 ? -18.273 -2.483 11.334 1.00 74.00 91 ALA A CA 1
ATOM 676 C C . ALA A 1 91 ? -19.337 -2.746 10.245 1.00 74.00 91 ALA A C 1
ATOM 678 O O . ALA A 1 91 ? -20.527 -2.504 10.429 1.00 74.00 91 ALA A O 1
ATOM 679 N N . ASN A 1 92 ? -18.926 -3.320 9.106 1.00 71.44 92 ASN A N 1
ATOM 680 C CA . ASN A 1 92 ? -19.832 -3.591 7.975 1.00 71.44 92 ASN A CA 1
ATOM 681 C C . ASN A 1 92 ? -21.007 -4.532 8.303 1.00 71.44 92 ASN A C 1
ATOM 683 O O . ASN A 1 92 ? -22.018 -4.489 7.610 1.00 71.44 92 ASN A O 1
ATOM 687 N N . LYS A 1 93 ? -20.844 -5.440 9.272 1.00 78.88 93 LYS A N 1
ATOM 688 C CA . LYS A 1 93 ? -21.847 -6.463 9.627 1.00 78.88 93 LYS A CA 1
ATOM 689 C C . LYS A 1 93 ? -22.087 -6.595 11.131 1.00 78.88 93 LYS A C 1
ATOM 691 O O . LYS A 1 93 ? -22.897 -7.423 11.528 1.00 78.88 93 LYS A O 1
ATOM 696 N N . ALA A 1 94 ? -21.378 -5.820 11.948 1.00 87.06 94 ALA A N 1
ATOM 697 C CA . ALA A 1 94 ? -21.402 -5.973 13.394 1.00 87.06 94 ALA A CA 1
ATOM 698 C C . ALA A 1 94 ? -21.092 -4.656 14.110 1.00 87.06 94 ALA A C 1
ATOM 700 O O . ALA A 1 94 ? -20.466 -3.767 13.534 1.00 87.06 94 ALA A O 1
ATOM 701 N N . LEU A 1 95 ? -21.471 -4.569 15.376 1.00 91.06 95 LEU A N 1
ATOM 702 C CA . LEU A 1 95 ? -20.950 -3.631 16.351 1.00 91.06 95 LEU A CA 1
ATOM 703 C C . LEU A 1 95 ? -19.846 -4.307 17.168 1.00 91.06 95 LEU A C 1
ATOM 705 O O . LEU A 1 95 ? -20.019 -5.431 17.637 1.00 91.06 95 LEU A O 1
ATOM 709 N N . VAL A 1 96 ? -18.730 -3.606 17.353 1.00 90.88 96 VAL A N 1
ATOM 710 C CA . VAL A 1 96 ? -17.690 -3.939 18.333 1.00 90.88 96 VAL A CA 1
ATOM 711 C C . VAL A 1 96 ? -17.885 -3.009 19.519 1.00 90.88 96 VAL A C 1
ATOM 713 O O . VAL A 1 96 ? -17.820 -1.790 19.367 1.00 90.88 96 VAL A O 1
ATOM 716 N N . ILE A 1 97 ? -18.164 -3.572 20.688 1.00 95.06 97 ILE A N 1
ATOM 717 C CA . ILE A 1 97 ? -18.480 -2.816 21.898 1.00 95.06 97 ILE A CA 1
ATOM 718 C C . ILE A 1 97 ? -17.385 -3.099 22.918 1.00 95.06 97 ILE A C 1
ATOM 720 O O . ILE A 1 97 ? -17.138 -4.257 23.247 1.00 95.06 97 ILE A O 1
ATOM 724 N N . GLY A 1 98 ? -16.747 -2.051 23.430 1.00 94.94 98 GLY A N 1
ATOM 725 C CA . GLY A 1 98 ? -15.764 -2.147 24.502 1.00 94.94 98 GLY A CA 1
ATOM 726 C C . GLY A 1 98 ? -16.093 -1.194 25.637 1.00 94.94 98 GLY A C 1
ATOM 727 O O . GLY A 1 98 ? -16.257 0.007 25.435 1.00 94.94 98 GLY A O 1
ATOM 728 N N . VAL A 1 99 ? -16.167 -1.731 26.846 1.00 96.19 99 VAL A N 1
ATOM 729 C CA . VAL A 1 99 ? -16.251 -0.971 28.090 1.00 96.19 99 VAL A CA 1
ATOM 730 C C . VAL A 1 99 ? -14.884 -1.000 28.746 1.00 96.19 99 VAL A C 1
ATOM 732 O O . VAL A 1 99 ? -14.277 -2.061 28.883 1.00 96.19 99 VAL A O 1
ATOM 735 N N . TYR A 1 100 ? -14.405 0.160 29.172 1.00 94.31 100 TYR A N 1
ATOM 736 C CA . TYR A 1 100 ? -13.184 0.291 29.955 1.00 94.31 100 TYR A CA 1
ATOM 737 C C . TYR A 1 100 ? -13.514 0.831 31.346 1.00 94.31 100 TYR A C 1
ATOM 739 O O . TYR A 1 100 ? -14.426 1.649 31.502 1.00 94.31 100 TYR A O 1
ATOM 747 N N . LYS A 1 101 ? -12.769 0.355 32.343 1.00 92.75 101 LYS A N 1
ATOM 748 C CA . LYS A 1 101 ? -12.849 0.794 33.739 1.00 92.75 101 LYS A CA 1
ATOM 749 C C . LYS A 1 101 ? -11.498 1.304 34.235 1.00 92.75 101 LYS A C 1
ATOM 751 O O . LYS A 1 101 ? -10.489 1.066 33.572 1.00 92.75 101 LYS A O 1
ATOM 756 N N . ASP A 1 102 ? -11.534 2.024 35.356 1.00 78.31 102 ASP A N 1
ATOM 757 C CA . ASP A 1 102 ? -10.425 2.437 36.236 1.00 78.31 102 ASP A CA 1
ATOM 758 C C . ASP A 1 102 ? -8.998 2.334 35.660 1.00 78.31 102 ASP A C 1
ATOM 760 O O . ASP A 1 102 ? -8.433 1.258 35.470 1.00 78.31 102 ASP A O 1
ATOM 764 N N . GLY A 1 103 ? -8.373 3.492 35.424 1.00 80.50 103 GLY A N 1
ATOM 765 C CA . GLY A 1 103 ? -6.980 3.602 34.967 1.00 80.50 103 GLY A CA 1
ATOM 766 C C . GLY A 1 103 ? -6.768 3.432 33.457 1.00 80.50 103 GLY A C 1
ATOM 767 O O . GLY A 1 103 ? -5.739 3.865 32.934 1.00 80.50 103 GLY A O 1
ATOM 768 N N . ILE A 1 104 ? -7.741 2.888 32.718 1.00 86.25 104 ILE A N 1
ATOM 769 C CA . ILE A 1 104 ? -7.658 2.772 31.256 1.00 86.25 104 ILE A CA 1
ATOM 770 C C . ILE A 1 104 ? -8.077 4.088 30.586 1.00 86.25 104 ILE A C 1
ATOM 772 O O . ILE A 1 104 ? -9.200 4.572 30.731 1.00 86.25 104 ILE A O 1
ATOM 776 N N . GLN A 1 105 ? -7.179 4.659 29.782 1.00 82.00 105 GLN A N 1
ATOM 777 C CA . GLN A 1 105 ? -7.483 5.850 28.991 1.00 82.00 105 GLN A CA 1
ATOM 778 C C . GLN A 1 105 ? -8.427 5.529 27.827 1.00 82.00 105 GLN A C 1
ATOM 780 O O . GLN A 1 105 ? -8.239 4.550 27.103 1.00 82.00 105 GLN A O 1
ATOM 785 N N . THR A 1 106 ? -9.380 6.424 27.553 1.00 82.75 106 THR A N 1
ATOM 786 C CA . THR A 1 106 ? -10.360 6.228 26.474 1.00 82.75 106 THR A CA 1
ATOM 787 C C . THR A 1 106 ? -9.722 6.006 25.099 1.00 82.75 106 THR A C 1
ATOM 789 O O . THR A 1 106 ? -10.252 5.249 24.292 1.00 82.75 106 THR A O 1
ATOM 792 N N . GLY A 1 107 ? -8.586 6.658 24.820 1.00 73.88 107 GLY A N 1
ATOM 793 C CA . GLY A 1 107 ? -7.855 6.481 23.560 1.00 73.88 107 GLY A CA 1
ATOM 794 C C . GLY A 1 107 ? -7.334 5.053 23.360 1.00 73.88 107 GLY A C 1
ATOM 795 O O . GLY A 1 107 ? -7.352 4.553 22.237 1.00 73.88 107 GLY A O 1
ATOM 796 N N . ASN A 1 108 ? -6.950 4.372 24.445 1.00 78.38 108 ASN A N 1
ATOM 797 C CA . ASN A 1 108 ? -6.469 2.991 24.403 1.00 78.38 108 ASN A CA 1
ATOM 798 C C . ASN A 1 108 ? -7.620 2.003 24.183 1.00 78.38 108 ASN A C 1
ATOM 800 O O . ASN A 1 108 ? -7.488 1.084 23.390 1.00 78.38 108 ASN A O 1
ATOM 804 N N . CYS A 1 109 ? -8.778 2.218 24.813 1.00 83.56 109 CYS A N 1
ATOM 805 C CA . CYS A 1 109 ? -9.960 1.397 24.528 1.00 83.56 109 CYS A CA 1
ATOM 806 C C . CYS A 1 109 ? -10.448 1.600 23.083 1.00 83.56 109 CYS A C 1
ATOM 808 O O . CYS A 1 109 ? -10.735 0.642 22.362 1.00 83.56 109 CYS A O 1
ATOM 810 N N . SER A 1 110 ? -10.468 2.855 22.619 1.00 79.12 110 SER A N 1
ATOM 811 C CA . SER A 1 110 ? -10.868 3.188 21.250 1.00 79.12 110 SER A CA 1
ATOM 812 C C . SER A 1 110 ? -9.973 2.531 20.206 1.00 79.12 110 SER A C 1
ATOM 814 O O . SER A 1 110 ? -10.480 2.059 19.196 1.00 79.12 110 SER A O 1
ATOM 816 N N . SER A 1 111 ? -8.660 2.469 20.437 1.00 71.69 111 SER A N 1
ATOM 817 C CA . SER A 1 111 ? -7.723 1.877 19.480 1.00 71.69 111 SER A CA 1
ATOM 818 C C . SER A 1 111 ? -7.891 0.367 19.299 1.00 71.69 111 SER A C 1
ATOM 820 O O . SER A 1 111 ? -7.490 -0.148 18.258 1.00 71.69 111 SER A O 1
ATOM 822 N N . VAL A 1 112 ? -8.479 -0.310 20.289 1.00 76.75 112 VAL A N 1
ATOM 823 C CA . VAL A 1 112 ? -8.805 -1.742 20.255 1.00 76.75 112 VAL A CA 1
ATOM 824 C C . VAL A 1 112 ? -10.175 -1.981 19.619 1.00 76.75 112 VAL A C 1
ATOM 826 O O . VAL A 1 112 ? -10.348 -2.918 18.844 1.00 76.75 112 VAL A O 1
ATOM 829 N N . CYS A 1 113 ? -11.154 -1.119 19.905 1.00 76.81 113 CYS A N 1
ATOM 830 C CA . CYS A 1 113 ? -12.517 -1.275 19.389 1.00 76.81 113 CYS A CA 1
ATOM 831 C C . CYS A 1 113 ? -12.671 -0.801 17.935 1.00 76.81 113 CYS A C 1
ATOM 833 O O . CYS A 1 113 ? -13.502 -1.331 17.199 1.00 76.81 113 CYS A O 1
ATOM 835 N N . VAL A 1 114 ? -11.892 0.202 17.516 1.00 71.44 114 VAL A N 1
ATOM 836 C CA . VAL A 1 114 ? -11.953 0.803 16.178 1.00 71.44 114 VAL A CA 1
ATOM 837 C C . VAL A 1 114 ? -10.911 0.165 15.268 1.00 71.44 114 VAL A C 1
ATOM 839 O O . VAL A 1 114 ? -9.726 0.095 15.591 1.00 71.44 114 VAL A O 1
ATOM 842 N N . LYS A 1 115 ? -11.325 -0.250 14.065 1.00 71.19 115 LYS A N 1
ATOM 843 C CA . LYS A 1 115 ? -10.385 -0.816 13.094 1.00 71.19 115 LYS A CA 1
ATOM 844 C C . LYS A 1 115 ? -9.488 0.281 12.519 1.00 71.19 115 LYS A C 1
ATOM 846 O O . LYS A 1 115 ? -9.918 1.067 11.674 1.00 71.19 115 LYS A O 1
ATOM 851 N N . LYS A 1 116 ? -8.224 0.303 12.945 1.00 84.06 116 LYS A N 1
ATOM 852 C CA . LYS A 1 116 ? -7.209 1.219 12.410 1.00 84.06 116 LYS A CA 1
ATOM 853 C C . LYS A 1 116 ? -6.832 0.866 10.978 1.00 84.06 116 LYS A C 1
ATOM 855 O O . LYS A 1 116 ? -6.761 -0.309 10.610 1.00 84.06 116 LYS A O 1
ATOM 860 N N . HIS A 1 117 ? -6.527 1.884 10.182 1.00 89.19 117 HIS A N 1
ATOM 861 C CA . HIS A 1 117 ? -5.931 1.720 8.862 1.00 89.19 117 HIS A CA 1
ATOM 862 C C . HIS A 1 117 ? -4.662 2.559 8.747 1.00 89.19 117 HIS A C 1
ATOM 864 O O . HIS A 1 117 ? -4.715 3.777 8.592 1.00 89.19 117 HIS A O 1
ATOM 870 N N . PHE A 1 118 ? -3.506 1.902 8.784 1.00 95.75 118 PHE A N 1
ATOM 871 C CA . PHE A 1 118 ? -2.227 2.554 8.536 1.00 95.75 118 PHE A CA 1
ATOM 872 C C . PHE A 1 118 ? -1.964 2.664 7.034 1.00 95.75 118 PHE A C 1
ATOM 874 O O . PHE A 1 118 ? -1.958 1.666 6.311 1.00 95.75 118 PHE A O 1
ATOM 881 N N . VAL A 1 119 ? -1.733 3.887 6.563 1.00 97.38 119 VAL A N 1
ATOM 882 C CA . VAL A 1 119 ? -1.443 4.196 5.162 1.00 97.38 119 VAL A CA 1
ATOM 883 C C . VAL A 1 119 ? -0.076 4.854 5.069 1.00 97.38 119 VAL A C 1
ATOM 885 O O . VAL A 1 119 ? 0.118 5.957 5.570 1.00 97.38 119 VAL A O 1
ATOM 888 N N . PHE A 1 120 ? 0.864 4.206 4.388 1.00 98.31 120 PHE A N 1
ATOM 889 C CA . PHE A 1 120 ? 2.229 4.707 4.229 1.00 98.31 120 PHE A CA 1
ATOM 890 C C . PHE A 1 120 ? 2.443 5.318 2.848 1.00 98.31 120 PHE A C 1
ATOM 892 O O . PHE A 1 120 ? 2.175 4.682 1.831 1.00 98.31 120 PHE A O 1
ATOM 899 N N . LEU A 1 121 ? 2.955 6.544 2.802 1.00 97.25 121 LEU A N 1
ATOM 900 C CA . LEU A 1 121 ? 3.262 7.276 1.578 1.00 97.25 121 LEU A CA 1
ATOM 901 C C . LEU A 1 121 ? 4.778 7.324 1.379 1.00 97.25 121 LEU A C 1
ATOM 903 O O . LEU A 1 121 ? 5.491 7.948 2.166 1.00 97.25 121 LEU A O 1
ATOM 907 N N . VAL A 1 122 ? 5.258 6.675 0.318 1.00 96.31 122 VAL A N 1
ATOM 908 C CA . VAL A 1 122 ? 6.684 6.497 0.022 1.00 96.31 122 VAL A CA 1
ATOM 909 C C . VAL A 1 122 ? 7.079 7.314 -1.198 1.00 96.31 122 VAL A C 1
ATOM 911 O O . VAL A 1 122 ? 6.533 7.144 -2.291 1.00 96.31 122 VAL A O 1
ATOM 914 N N . ASN A 1 123 ? 8.057 8.194 -1.016 1.00 91.12 123 ASN A N 1
ATOM 915 C CA . ASN A 1 123 ? 8.477 9.123 -2.054 1.00 91.12 123 ASN A CA 1
ATOM 916 C C . ASN A 1 123 ? 9.491 8.530 -3.052 1.00 91.12 123 ASN A C 1
ATOM 918 O O . ASN A 1 123 ? 10.078 7.468 -2.832 1.00 91.12 123 ASN A O 1
ATOM 922 N N . GLY A 1 124 ? 9.687 9.242 -4.162 1.00 87.56 124 GLY A N 1
ATOM 923 C CA . GLY A 1 124 ? 10.568 8.873 -5.262 1.00 87.56 124 GLY A CA 1
ATOM 924 C C . GLY A 1 124 ? 12.036 9.283 -5.109 1.00 87.56 124 GLY A C 1
ATOM 925 O O . GLY A 1 124 ? 12.465 9.884 -4.128 1.00 87.56 124 GLY A O 1
ATOM 926 N N . PHE A 1 125 ? 12.812 8.964 -6.145 1.00 88.00 125 PHE A N 1
ATOM 927 C CA . PHE A 1 125 ? 14.233 9.290 -6.255 1.00 88.00 125 PHE A CA 1
ATOM 928 C C . PHE A 1 125 ? 14.476 10.807 -6.251 1.00 88.00 125 PHE A C 1
ATOM 930 O O . PHE A 1 125 ? 13.851 11.535 -7.021 1.00 88.00 125 PHE A O 1
ATOM 937 N N . GLY A 1 126 ? 15.382 11.272 -5.387 1.00 84.81 126 GLY A N 1
ATOM 938 C CA . GLY A 1 126 ? 15.684 12.692 -5.175 1.00 84.81 126 GLY A CA 1
ATOM 939 C C . GLY A 1 126 ? 14.531 13.515 -4.592 1.00 84.81 126 GLY A C 1
ATOM 940 O O . GLY A 1 126 ? 14.635 14.737 -4.523 1.00 84.81 126 GLY A O 1
ATOM 941 N N . GLY A 1 127 ? 13.431 12.873 -4.194 1.00 82.75 127 GLY A N 1
ATOM 942 C CA . GLY A 1 127 ? 12.273 13.544 -3.622 1.00 82.75 127 GLY A CA 1
ATOM 943 C C . GLY A 1 127 ? 12.455 13.896 -2.143 1.00 82.75 127 GLY A C 1
ATOM 944 O O . GLY A 1 127 ? 13.343 13.388 -1.462 1.00 82.75 127 GLY A O 1
ATOM 945 N N . HIS A 1 128 ? 11.564 14.750 -1.640 1.00 85.88 128 HIS A N 1
ATOM 946 C CA . HIS A 1 128 ? 11.433 15.088 -0.222 1.00 85.88 128 HIS A CA 1
ATOM 947 C C . HIS A 1 128 ? 10.008 14.813 0.289 1.00 85.88 128 HIS A C 1
ATOM 949 O O . HIS A 1 128 ? 9.057 14.991 -0.478 1.00 85.88 128 HIS A O 1
ATOM 955 N N . HIS A 1 129 ? 9.830 14.406 1.549 1.00 86.50 129 HIS A N 1
ATOM 956 C CA . HIS A 1 129 ? 8.531 14.049 2.142 1.00 86.50 129 HIS A CA 1
ATOM 957 C C . HIS A 1 129 ? 7.449 15.124 1.943 1.00 86.50 129 HIS A C 1
ATOM 959 O O . HIS A 1 129 ? 6.277 14.809 1.735 1.00 86.50 129 HIS A O 1
ATOM 965 N N . SER A 1 130 ? 7.840 16.404 1.925 1.00 84.94 130 SER A N 1
ATOM 966 C CA . SER A 1 130 ? 6.943 17.532 1.629 1.00 84.94 130 SER A CA 1
ATOM 967 C C . SER A 1 130 ? 6.199 17.365 0.296 1.00 84.94 130 SER A C 1
ATOM 969 O O . SER A 1 130 ? 5.040 17.757 0.164 1.00 84.94 130 SER A O 1
ATOM 971 N N . GLY A 1 131 ? 6.834 16.691 -0.665 1.00 80.56 131 GLY A N 1
ATOM 972 C CA . GLY A 1 131 ? 6.277 16.320 -1.954 1.00 80.56 131 GLY A CA 1
ATOM 973 C C . GLY A 1 131 ? 5.146 15.301 -1.904 1.00 80.56 131 GLY A C 1
ATOM 974 O O . GLY A 1 131 ? 4.525 15.115 -2.933 1.00 80.56 131 GLY A O 1
ATOM 975 N N . MET A 1 132 ? 4.837 14.672 -0.768 1.00 84.81 132 MET A N 1
ATOM 976 C CA . MET A 1 132 ? 3.689 13.763 -0.610 1.00 84.81 132 MET A CA 1
ATOM 977 C C . MET A 1 132 ? 2.544 14.384 0.206 1.00 84.81 132 MET A C 1
ATOM 979 O O . MET A 1 132 ? 1.457 13.810 0.270 1.00 84.81 132 MET A O 1
ATOM 983 N N . LEU A 1 133 ? 2.737 15.573 0.795 1.00 87.12 133 LEU A N 1
ATOM 984 C CA . LEU A 1 133 ? 1.754 16.198 1.695 1.00 87.12 133 LEU A CA 1
ATOM 985 C C . LEU A 1 133 ? 0.427 16.527 1.006 1.00 87.12 133 LEU A C 1
ATOM 987 O O . LEU A 1 133 ? -0.618 16.534 1.649 1.00 87.12 133 LEU A O 1
ATOM 991 N N . GLY A 1 134 ? 0.443 16.802 -0.302 1.00 83.88 134 GLY A N 1
ATOM 992 C CA . GLY A 1 134 ? -0.794 16.984 -1.065 1.00 83.88 134 GLY A CA 1
ATOM 993 C C . GLY A 1 134 ? -1.642 15.714 -1.092 1.00 83.88 134 GLY A C 1
ATOM 994 O O . GLY A 1 134 ? -2.829 15.767 -0.781 1.00 83.88 134 GLY A O 1
ATOM 995 N N . LEU A 1 135 ? -1.015 14.573 -1.389 1.00 85.50 135 LEU A N 1
ATOM 996 C CA . LEU A 1 135 ? -1.681 13.273 -1.387 1.00 85.50 135 LEU A CA 1
ATOM 997 C C . LEU A 1 135 ? -2.125 12.867 0.022 1.00 85.50 135 LEU A C 1
ATOM 999 O O . LEU A 1 135 ? -3.236 12.369 0.180 1.00 85.50 135 LEU A O 1
ATOM 1003 N N . GLN A 1 136 ? -1.300 13.136 1.040 1.00 91.12 136 GLN A N 1
ATOM 1004 C CA . GLN A 1 136 ? -1.673 12.928 2.441 1.00 91.12 136 GLN A CA 1
ATOM 1005 C C . GLN A 1 136 ? -2.962 13.681 2.777 1.00 91.12 136 GLN A C 1
ATOM 1007 O O . GLN A 1 136 ? -3.918 13.068 3.235 1.00 91.12 136 GLN A O 1
ATOM 1012 N N . LYS A 1 137 ? -3.019 14.988 2.482 1.00 89.38 137 LYS A N 1
ATOM 1013 C CA . LYS A 1 137 ? -4.197 15.826 2.747 1.00 89.38 137 LYS A CA 1
ATOM 1014 C C . LYS A 1 137 ? -5.454 15.301 2.057 1.00 89.38 137 LYS A C 1
ATOM 1016 O O . LYS A 1 137 ? -6.512 15.283 2.680 1.00 89.38 137 LYS A O 1
ATOM 1021 N N . GLU A 1 138 ? -5.349 14.867 0.803 1.00 86.88 138 GLU A N 1
ATOM 1022 C CA . GLU A 1 138 ? -6.504 14.341 0.070 1.00 86.88 138 GLU A CA 1
ATOM 1023 C C . GLU A 1 138 ? -6.976 12.991 0.627 1.00 86.88 138 GLU A C 1
ATOM 1025 O O . GLU A 1 138 ? -8.175 12.781 0.799 1.00 86.88 138 GLU A O 1
ATOM 1030 N N . LEU A 1 139 ? -6.053 12.094 0.988 1.00 88.50 139 LEU A N 1
ATOM 1031 C CA . LEU A 1 139 ? -6.399 10.838 1.657 1.00 88.50 139 LEU A CA 1
ATOM 1032 C C . LEU A 1 139 ? -7.037 11.087 3.030 1.00 88.50 139 LEU A C 1
ATOM 1034 O O . LEU A 1 139 ? -8.041 10.456 3.338 1.00 88.50 139 LEU A O 1
ATOM 1038 N N . THR A 1 140 ? -6.524 12.040 3.816 1.00 89.25 140 THR A N 1
ATOM 1039 C CA . THR A 1 140 ? -7.105 12.425 5.114 1.00 89.25 140 THR A CA 1
ATOM 1040 C C . THR A 1 140 ? -8.491 13.034 4.949 1.00 89.25 140 THR A C 1
ATOM 1042 O O . THR A 1 140 ? -9.386 12.782 5.747 1.00 89.25 140 THR A O 1
ATOM 1045 N N . LYS A 1 141 ? -8.710 13.842 3.909 1.00 86.94 141 LYS A N 1
ATOM 1046 C CA . LYS A 1 141 ? -10.045 14.362 3.604 1.00 86.94 141 LYS A CA 1
ATOM 1047 C C . LYS A 1 141 ? -11.001 13.221 3.263 1.00 86.94 141 LYS A C 1
ATOM 1049 O O . LYS A 1 141 ? -12.120 13.195 3.762 1.00 86.94 141 LYS A O 1
ATOM 1054 N N . ARG A 1 142 ? -10.563 12.284 2.422 1.00 83.12 142 ARG A N 1
ATOM 1055 C CA . ARG A 1 142 ? -11.383 11.161 1.968 1.00 83.12 142 ARG A CA 1
ATOM 1056 C C . ARG A 1 142 ? -11.678 10.158 3.082 1.00 83.12 142 ARG A C 1
ATOM 1058 O O . ARG A 1 142 ? -12.772 9.605 3.088 1.00 83.12 142 ARG A O 1
ATOM 1065 N N . SER A 1 143 ? -10.761 9.950 4.028 1.00 82.19 143 SER A N 1
ATOM 1066 C CA . SER A 1 143 ? -10.999 9.057 5.168 1.00 82.19 143 SER A CA 1
ATOM 1067 C C . SER A 1 143 ? -12.157 9.530 6.047 1.00 82.19 143 SER A C 1
ATOM 1069 O O . SER A 1 143 ? -12.847 8.692 6.601 1.00 82.19 143 SER A O 1
ATOM 1071 N N . LYS A 1 144 ? -12.455 10.838 6.093 1.00 79.81 144 LYS A N 1
ATOM 1072 C CA . LYS A 1 144 ? -13.625 11.378 6.815 1.00 79.81 144 LYS A CA 1
ATOM 1073 C C . LYS A 1 144 ? -14.973 10.886 6.275 1.00 79.81 144 LYS A C 1
ATOM 1075 O O . LYS A 1 144 ? -15.963 10.942 6.987 1.00 79.81 144 LYS A O 1
ATOM 1080 N N . ALA A 1 145 ? -15.027 10.420 5.025 1.00 71.56 145 ALA A N 1
ATOM 1081 C CA . ALA A 1 145 ? -16.220 9.778 4.467 1.00 71.56 145 ALA A CA 1
ATOM 1082 C C . ALA A 1 145 ? -16.355 8.301 4.889 1.00 71.56 145 ALA A C 1
ATOM 1084 O O . ALA A 1 145 ? -17.352 7.663 4.565 1.00 71.56 145 ALA A O 1
ATOM 1085 N N . TYR A 1 146 ? -15.350 7.759 5.583 1.00 65.06 146 TYR A N 1
ATOM 1086 C CA . TYR A 1 146 ? -15.329 6.417 6.163 1.00 65.06 146 TYR A CA 1
ATOM 1087 C C . TYR A 1 146 ? -15.133 6.548 7.670 1.00 65.06 146 TYR A C 1
ATOM 1089 O O . TYR A 1 146 ? -14.092 6.137 8.187 1.00 65.06 146 TYR A O 1
ATOM 1097 N N . PRO A 1 147 ? -16.115 7.155 8.352 1.00 57.75 147 PRO A N 1
ATOM 1098 C CA . PRO A 1 147 ? -16.024 7.467 9.767 1.00 57.75 147 PRO A CA 1
ATOM 1099 C C . PRO A 1 147 ? -15.709 6.197 10.589 1.00 57.75 147 PRO A C 1
ATOM 1101 O O . PRO A 1 147 ? -14.885 6.178 11.490 1.00 57.75 147 PRO A O 1
ATOM 1104 N N . GLN A 1 148 ? -16.203 5.041 10.167 1.00 54.19 148 GLN A N 1
ATOM 1105 C CA . GLN A 1 148 ? -15.852 3.745 10.730 1.00 54.19 148 GLN A CA 1
ATOM 1106 C C . GLN A 1 148 ? -14.386 3.295 10.512 1.00 54.19 148 GLN A C 1
ATOM 1108 O O . GLN A 1 148 ? -14.107 2.106 10.597 1.00 54.19 148 GLN A O 1
ATOM 1113 N N . VAL A 1 149 ? -13.411 4.129 10.173 1.00 64.44 149 VAL A N 1
ATOM 1114 C CA . VAL A 1 149 ? -12.005 3.704 10.066 1.00 64.44 149 VAL A CA 1
ATOM 1115 C C . VAL A 1 149 ? -11.095 4.806 10.582 1.00 64.44 149 VAL A C 1
ATOM 1117 O O . VAL A 1 149 ? -10.958 5.858 9.959 1.00 64.44 149 VAL A O 1
ATOM 1120 N N . GLU A 1 150 ? -10.367 4.529 11.665 1.00 78.69 150 GLU A N 1
ATOM 1121 C CA . GLU A 1 150 ? -9.321 5.438 12.133 1.00 78.69 150 GLU A CA 1
ATOM 1122 C C . GLU A 1 150 ? -8.096 5.324 11.209 1.00 78.69 150 GLU A C 1
ATOM 1124 O O . GLU A 1 150 ? -7.252 4.430 11.339 1.00 78.69 150 GLU A O 1
ATOM 1129 N N . ALA A 1 151 ? -8.020 6.212 10.217 1.00 87.06 151 ALA A N 1
ATOM 1130 C CA . ALA A 1 151 ? -6.940 6.225 9.238 1.00 87.06 151 ALA A CA 1
ATOM 1131 C C . ALA A 1 151 ? -5.705 6.987 9.754 1.00 87.06 151 ALA A C 1
ATOM 1133 O O . ALA A 1 151 ? -5.733 8.205 9.928 1.00 87.06 151 ALA A O 1
ATOM 1134 N N . SER A 1 152 ? -4.579 6.286 9.903 1.00 92.44 152 SER A N 1
ATOM 1135 C CA . SER A 1 152 ? -3.268 6.873 10.198 1.00 92.44 152 SER A CA 1
ATOM 1136 C C . SER A 1 152 ? -2.449 6.976 8.912 1.00 92.44 152 SER A C 1
ATOM 1138 O O . SER A 1 152 ? -1.871 5.993 8.449 1.00 92.44 152 SER A O 1
ATOM 1140 N N . ILE A 1 153 ? -2.427 8.162 8.297 1.00 95.25 153 ILE A N 1
ATOM 1141 C CA . ILE A 1 153 ? -1.749 8.391 7.012 1.00 95.25 153 ILE A CA 1
ATOM 1142 C C . ILE A 1 153 ? -0.384 9.036 7.260 1.00 95.25 153 ILE A C 1
ATOM 1144 O O . ILE A 1 153 ? -0.288 10.224 7.579 1.00 95.25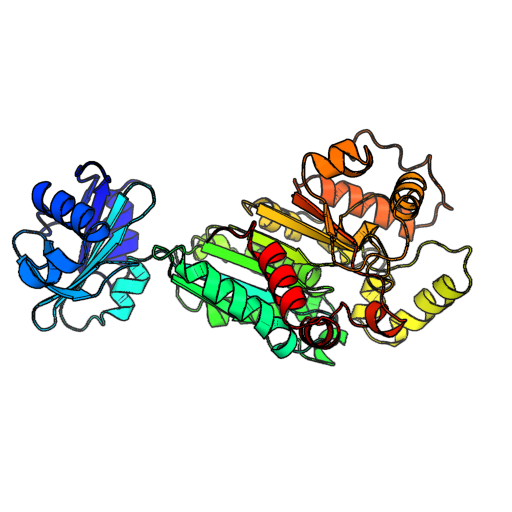 153 ILE A O 1
ATOM 1148 N N . TYR A 1 154 ? 0.676 8.257 7.073 1.00 97.38 154 TYR A N 1
ATOM 1149 C CA . TYR A 1 154 ? 2.055 8.629 7.360 1.00 97.38 154 TYR A CA 1
ATOM 1150 C C . TYR A 1 154 ? 2.881 8.809 6.086 1.00 97.38 154 TYR A C 1
ATOM 1152 O O . TYR A 1 154 ? 2.811 7.997 5.165 1.00 97.38 154 TYR A O 1
ATOM 1160 N N . VAL A 1 155 ? 3.707 9.855 6.040 1.00 96.69 155 VAL A N 1
ATOM 1161 C CA . VAL A 1 155 ? 4.681 10.077 4.963 1.00 96.69 155 VAL A CA 1
ATOM 1162 C C . VAL A 1 155 ? 6.067 9.692 5.458 1.00 96.69 155 VAL A C 1
ATOM 1164 O O . VAL A 1 155 ? 6.545 10.278 6.427 1.00 96.69 155 VAL A O 1
ATOM 1167 N N . THR A 1 156 ? 6.724 8.764 4.760 1.00 96.50 156 THR A N 1
ATOM 1168 C CA . THR A 1 156 ? 8.091 8.332 5.090 1.00 96.50 156 THR A CA 1
ATOM 1169 C C . THR A 1 156 ? 9.106 9.443 4.837 1.00 96.50 156 THR A C 1
ATOM 1171 O O . THR A 1 156 ? 8.996 10.147 3.829 1.00 96.50 156 THR A O 1
ATOM 1174 N N . LYS A 1 157 ? 10.118 9.562 5.697 1.00 94.50 157 LYS A N 1
ATOM 1175 C CA . LYS A 1 157 ? 11.084 10.674 5.719 1.00 94.50 157 LYS A CA 1
ATOM 1176 C C . LYS A 1 157 ? 12.539 10.224 5.601 1.00 94.50 157 LYS A C 1
ATOM 1178 O O . LYS A 1 157 ? 13.392 11.001 5.173 1.00 94.50 157 LYS A O 1
ATOM 1183 N N . LEU A 1 158 ? 12.873 8.973 5.939 1.00 90.94 158 LEU A N 1
ATOM 1184 C CA . LEU A 1 158 ? 14.280 8.546 6.030 1.00 90.94 158 LEU A CA 1
ATOM 1185 C C . LEU A 1 158 ? 14.992 8.449 4.671 1.00 90.94 158 LEU A C 1
ATOM 1187 O O . LEU A 1 158 ? 16.213 8.277 4.624 1.00 90.94 158 LEU A O 1
ATOM 1191 N N . ASN A 1 159 ? 14.256 8.578 3.567 1.00 91.19 159 ASN A N 1
ATOM 1192 C CA . ASN A 1 159 ? 14.789 8.540 2.207 1.00 91.19 159 ASN A CA 1
ATOM 1193 C C . ASN A 1 159 ? 14.898 9.905 1.523 1.00 91.19 159 ASN A C 1
ATOM 1195 O O . ASN A 1 159 ? 15.208 9.944 0.336 1.00 91.19 159 ASN A O 1
ATOM 1199 N N . ASP A 1 160 ? 14.699 11.007 2.240 1.00 89.12 160 ASP A N 1
ATOM 1200 C CA . ASP A 1 160 ? 14.709 12.331 1.624 1.00 89.12 160 ASP A CA 1
ATOM 1201 C C . ASP A 1 160 ? 16.041 12.714 0.963 1.00 89.12 160 ASP A C 1
ATOM 1203 O O . ASP A 1 160 ? 17.140 12.437 1.462 1.00 89.12 160 ASP A O 1
ATOM 1207 N N . GLY A 1 161 ? 15.918 13.393 -0.179 1.00 87.00 161 GLY A N 1
ATOM 1208 C CA . GLY A 1 161 ? 17.025 13.970 -0.928 1.00 87.00 161 GLY A CA 1
ATOM 1209 C C . GLY A 1 161 ? 18.053 12.923 -1.355 1.00 87.00 161 GLY A C 1
ATOM 1210 O O . GLY A 1 161 ? 17.720 11.888 -1.942 1.00 87.00 161 GLY A O 1
ATOM 1211 N N . LEU A 1 162 ? 19.325 13.193 -1.048 1.00 87.12 162 LEU A N 1
ATOM 1212 C CA . LEU A 1 162 ? 20.462 12.362 -1.458 1.00 87.12 162 LEU A CA 1
ATOM 1213 C C . LEU A 1 162 ? 20.433 10.949 -0.857 1.00 87.12 162 LEU A C 1
ATOM 1215 O O . LEU A 1 162 ? 21.005 10.024 -1.429 1.00 87.12 162 LEU A O 1
ATOM 1219 N N . LYS A 1 163 ? 19.712 10.726 0.251 1.00 89.94 163 LYS A N 1
ATOM 1220 C CA . LYS A 1 163 ? 19.629 9.402 0.895 1.00 89.94 163 LYS A CA 1
ATOM 1221 C C . LYS A 1 163 ? 19.023 8.337 -0.018 1.00 89.94 163 LYS A C 1
ATOM 1223 O O . LYS A 1 163 ? 19.362 7.159 0.125 1.00 89.94 163 LYS A O 1
ATOM 1228 N N . SER A 1 164 ? 18.165 8.759 -0.946 1.00 87.19 164 SER A N 1
ATOM 1229 C CA . SER A 1 164 ? 17.521 7.918 -1.957 1.00 87.19 164 SER A CA 1
ATOM 1230 C C . SER A 1 164 ? 18.475 7.423 -3.059 1.00 87.19 164 SER A C 1
ATOM 1232 O O . SER A 1 164 ? 18.125 6.511 -3.807 1.00 87.19 164 SER A O 1
ATOM 1234 N N . PHE A 1 165 ? 19.696 7.964 -3.148 1.00 91.31 165 PHE A N 1
ATOM 1235 C CA . PHE A 1 165 ? 20.702 7.588 -4.149 1.00 91.31 165 PHE A CA 1
ATOM 1236 C C . PHE A 1 165 ? 21.536 6.365 -3.729 1.00 91.31 165 PHE A C 1
ATOM 1238 O O . PHE A 1 165 ? 22.162 5.719 -4.573 1.00 91.31 165 PHE A O 1
ATOM 1245 N N . PHE A 1 166 ? 21.522 6.005 -2.440 1.00 92.00 166 PHE A N 1
ATOM 1246 C CA . PHE A 1 166 ? 22.365 4.950 -1.860 1.00 92.00 166 PHE A CA 1
ATOM 1247 C C . PHE A 1 166 ? 21.851 3.512 -2.066 1.00 92.00 166 PHE A C 1
ATOM 1249 O O . PHE A 1 166 ? 22.401 2.569 -1.490 1.00 92.00 166 PHE A O 1
ATOM 1256 N N . GLY A 1 167 ? 20.835 3.323 -2.905 1.00 94.06 167 GLY A N 1
ATOM 1257 C CA . GLY A 1 167 ? 20.279 2.024 -3.274 1.00 94.06 167 GLY A CA 1
ATOM 1258 C C . GLY A 1 167 ? 18.835 1.848 -2.812 1.00 94.06 167 GLY A C 1
ATOM 1259 O O . GLY A 1 167 ? 18.487 2.144 -1.667 1.00 94.06 167 GLY A O 1
ATOM 1260 N N . ILE A 1 168 ? 18.008 1.309 -3.704 1.00 96.06 168 ILE A N 1
ATOM 1261 C CA . ILE A 1 168 ? 16.589 1.001 -3.483 1.00 96.06 168 ILE A CA 1
ATOM 1262 C C . ILE A 1 168 ? 16.418 -0.005 -2.340 1.00 96.06 168 ILE A C 1
ATOM 1264 O O . ILE A 1 168 ? 15.482 0.107 -1.555 1.00 96.06 168 ILE A O 1
ATOM 1268 N N . ASP A 1 169 ? 17.336 -0.960 -2.215 1.00 95.94 169 ASP A N 1
ATOM 1269 C CA . ASP A 1 169 ? 17.392 -1.942 -1.134 1.00 95.94 169 ASP A CA 1
ATOM 1270 C C . ASP A 1 169 ? 17.591 -1.280 0.238 1.00 95.94 169 ASP A C 1
ATOM 1272 O O . ASP A 1 169 ? 16.835 -1.550 1.172 1.00 95.94 169 ASP A O 1
ATOM 1276 N N . ARG A 1 170 ? 18.538 -0.335 0.356 1.00 96.44 170 ARG A N 1
ATOM 1277 C CA . ARG A 1 170 ? 18.735 0.436 1.599 1.00 96.44 170 ARG A CA 1
ATOM 1278 C C . ARG A 1 170 ? 17.527 1.313 1.901 1.00 96.44 170 ARG A C 1
ATOM 1280 O O . ARG A 1 170 ? 17.097 1.397 3.049 1.00 96.44 170 ARG A O 1
ATOM 1287 N N . SER A 1 171 ? 16.960 1.943 0.875 1.00 97.38 171 SER A N 1
ATOM 1288 C CA . SER A 1 171 ? 15.734 2.718 1.027 1.00 97.38 171 SER A CA 1
ATOM 1289 C C . SER A 1 171 ? 14.557 1.862 1.489 1.00 97.38 171 SER A C 1
ATOM 1291 O O . SER A 1 171 ? 13.792 2.311 2.339 1.00 97.38 171 SER A O 1
ATOM 1293 N N . GLY A 1 172 ? 14.438 0.631 0.991 1.00 98.06 172 GLY A N 1
ATOM 1294 C CA . GLY A 1 172 ? 13.419 -0.329 1.406 1.00 98.06 172 GLY A CA 1
ATOM 1295 C C . GLY A 1 172 ? 13.582 -0.774 2.856 1.00 98.06 172 GLY A C 1
ATOM 1296 O O . GLY A 1 172 ? 12.591 -0.825 3.577 1.00 98.06 172 GLY A O 1
ATOM 1297 N N . GLN A 1 173 ? 14.816 -1.008 3.315 1.00 98.25 173 GLN A N 1
ATOM 1298 C CA . GLN A 1 173 ? 15.092 -1.288 4.732 1.00 98.25 173 GLN A CA 1
ATOM 1299 C C . GLN A 1 173 ? 14.644 -0.135 5.639 1.00 98.25 173 GLN A C 1
ATOM 1301 O O . GLN A 1 173 ? 13.963 -0.360 6.635 1.00 98.25 173 GLN A O 1
ATOM 1306 N N . ARG A 1 174 ? 14.961 1.112 5.264 1.00 98.38 174 ARG A N 1
ATOM 1307 C CA . ARG A 1 174 ? 14.530 2.300 6.019 1.00 98.38 174 ARG A CA 1
ATOM 1308 C C . ARG A 1 174 ? 13.010 2.428 6.075 1.00 98.38 174 ARG A C 1
ATOM 1310 O O . ARG A 1 174 ? 12.476 2.669 7.146 1.00 98.38 174 ARG A O 1
ATOM 1317 N N . VAL A 1 175 ? 12.312 2.208 4.958 1.00 98.62 175 VAL A N 1
ATOM 1318 C CA . VAL A 1 175 ? 10.838 2.232 4.942 1.00 98.62 175 VAL A CA 1
ATOM 1319 C C . VAL A 1 175 ? 10.254 1.120 5.807 1.00 98.62 175 VAL A C 1
ATOM 1321 O O . VAL A 1 175 ? 9.305 1.370 6.540 1.00 98.62 175 VAL A O 1
ATOM 1324 N N . ALA A 1 176 ? 10.817 -0.092 5.768 1.00 98.69 176 ALA A N 1
ATOM 1325 C CA . ALA A 1 176 ? 10.383 -1.172 6.651 1.00 98.69 176 ALA A CA 1
ATOM 1326 C C . ALA A 1 176 ? 10.564 -0.799 8.132 1.00 98.69 176 ALA A C 1
ATOM 1328 O O . ALA A 1 176 ? 9.697 -1.114 8.942 1.00 98.69 176 ALA A O 1
ATOM 1329 N N . GLN A 1 177 ? 11.648 -0.097 8.475 1.00 98.38 177 GLN A N 1
ATOM 1330 C CA . GLN A 1 177 ? 11.860 0.416 9.825 1.00 98.38 177 GLN A CA 1
ATOM 1331 C C . GLN A 1 177 ? 10.826 1.486 10.203 1.00 98.38 177 GLN A C 1
ATOM 1333 O O . GLN A 1 177 ? 10.155 1.324 11.215 1.00 98.38 177 GLN A O 1
ATOM 1338 N N . GLU A 1 178 ? 10.605 2.499 9.358 1.00 98.31 178 GLU A N 1
ATOM 1339 C CA . GLU A 1 178 ? 9.590 3.538 9.610 1.00 98.31 178 GLU A CA 1
ATOM 1340 C C . GLU A 1 178 ? 8.183 2.950 9.784 1.00 98.31 178 GLU A C 1
ATOM 1342 O O . GLU A 1 178 ? 7.410 3.429 10.609 1.00 98.31 178 GLU A O 1
ATOM 1347 N N . ILE A 1 179 ? 7.851 1.891 9.036 1.00 98.69 179 ILE A N 1
ATOM 1348 C CA . ILE A 1 179 ? 6.581 1.173 9.198 1.00 98.69 179 ILE A CA 1
ATOM 1349 C C . ILE A 1 179 ? 6.477 0.560 10.595 1.00 98.69 179 ILE A C 1
ATOM 1351 O O . ILE A 1 179 ? 5.447 0.718 11.248 1.00 98.69 179 ILE A O 1
ATOM 1355 N N . ARG A 1 180 ? 7.524 -0.129 11.063 1.00 98.12 180 ARG A N 1
ATOM 1356 C CA . ARG A 1 180 ? 7.535 -0.731 12.404 1.00 98.12 180 ARG A CA 1
ATOM 1357 C C . ARG A 1 180 ? 7.427 0.333 13.489 1.00 98.12 180 ARG A C 1
ATOM 1359 O O . ARG A 1 180 ? 6.607 0.173 14.386 1.00 98.12 180 ARG A O 1
ATOM 1366 N N . ASP A 1 181 ? 8.205 1.404 13.371 1.00 96.69 181 ASP A N 1
ATOM 1367 C CA . ASP A 1 181 ? 8.254 2.481 14.360 1.00 96.69 181 ASP A CA 1
ATOM 1368 C C . ASP A 1 181 ? 6.906 3.201 14.465 1.00 96.69 181 ASP A C 1
ATOM 1370 O O . ASP A 1 181 ? 6.402 3.424 15.562 1.00 96.69 181 ASP A O 1
ATOM 1374 N N . HIS A 1 182 ? 6.281 3.515 13.324 1.00 96.69 182 HIS A N 1
ATOM 1375 C CA . HIS A 1 182 ? 5.012 4.245 13.295 1.00 96.69 182 HIS A CA 1
ATOM 1376 C C . HIS A 1 182 ? 3.811 3.390 13.718 1.00 96.69 182 HIS A C 1
ATOM 1378 O O . HIS A 1 182 ? 2.890 3.894 14.356 1.00 96.69 182 HIS A O 1
ATOM 1384 N N . VAL A 1 183 ? 3.797 2.096 13.377 1.00 92.12 183 VAL A N 1
ATOM 1385 C CA . VAL A 1 183 ? 2.760 1.165 13.865 1.00 92.12 183 VAL A CA 1
ATOM 1386 C C . VAL A 1 183 ? 2.942 0.874 15.357 1.00 92.12 183 VAL A C 1
ATOM 1388 O O . VAL A 1 183 ? 1.960 0.691 16.081 1.00 92.12 183 VAL A O 1
ATOM 1391 N N . GLY A 1 184 ? 4.190 0.813 15.825 1.00 89.31 184 GLY A N 1
ATOM 1392 C CA . GLY A 1 184 ? 4.527 0.504 17.206 1.00 89.31 184 GLY A CA 1
ATOM 1393 C C . GLY A 1 184 ? 3.969 -0.852 17.642 1.00 89.31 184 GLY A C 1
ATOM 1394 O O . GLY A 1 184 ? 4.169 -1.889 16.997 1.00 89.31 184 GLY A O 1
ATOM 1395 N N . GLN A 1 185 ? 3.250 -0.859 18.763 1.00 78.94 185 GLN A N 1
ATOM 1396 C CA . GLN A 1 185 ? 2.706 -2.082 19.353 1.00 78.94 185 GLN A CA 1
ATOM 1397 C C . GLN A 1 185 ? 1.354 -2.513 18.771 1.00 78.94 185 GLN A C 1
ATOM 1399 O O . GLN A 1 185 ? 0.982 -3.659 18.990 1.00 78.94 185 GLN A O 1
ATOM 1404 N N . ALA A 1 186 ? 0.693 -1.691 17.947 1.00 74.44 186 ALA A N 1
ATOM 1405 C CA . ALA A 1 186 ? -0.624 -2.015 17.394 1.00 74.44 186 ALA A CA 1
ATOM 1406 C C . ALA A 1 186 ? -0.646 -3.372 16.663 1.00 74.44 186 ALA A C 1
ATOM 1408 O O . ALA A 1 186 ? 0.340 -3.748 16.018 1.00 74.44 186 ALA A O 1
ATOM 1409 N N . THR A 1 187 ? -1.774 -4.072 16.766 1.00 78.38 187 THR A N 1
ATOM 1410 C CA . THR A 1 187 ? -2.132 -5.329 16.084 1.00 78.38 187 THR A CA 1
ATOM 1411 C C . THR A 1 187 ? -3.528 -5.178 15.461 1.00 78.38 187 THR A C 1
ATOM 1413 O O . THR A 1 187 ? -4.185 -4.162 15.679 1.00 78.38 187 THR A O 1
ATOM 1416 N N . ASP A 1 188 ? -3.969 -6.139 14.648 1.00 72.56 188 ASP A N 1
ATOM 1417 C CA . ASP A 1 188 ? -5.347 -6.221 14.128 1.00 72.56 188 ASP A CA 1
ATOM 1418 C C . ASP A 1 188 ? -5.801 -5.008 13.288 1.00 72.56 188 ASP A C 1
ATOM 1420 O O . ASP A 1 188 ? -6.923 -4.508 13.395 1.00 72.56 188 ASP A O 1
ATOM 1424 N N . PHE A 1 189 ? -4.939 -4.527 12.390 1.00 81.38 189 PHE A N 1
ATOM 1425 C CA . PHE A 1 189 ? -5.191 -3.320 11.595 1.00 81.38 189 PHE A CA 1
ATOM 1426 C C . PHE A 1 189 ? -5.182 -3.567 10.083 1.00 81.38 189 PHE A C 1
ATOM 1428 O O . PHE A 1 189 ? -4.662 -4.560 9.570 1.00 81.38 189 PHE A O 1
ATOM 1435 N N . ARG A 1 190 ? -5.750 -2.615 9.338 1.00 87.62 190 ARG A N 1
ATOM 1436 C CA . ARG A 1 190 ? -5.621 -2.534 7.879 1.00 87.62 190 ARG A CA 1
ATOM 1437 C C . ARG A 1 190 ? -4.334 -1.818 7.503 1.00 87.62 190 ARG A C 1
ATOM 1439 O O . ARG A 1 190 ? -3.941 -0.848 8.149 1.00 87.62 190 ARG A O 1
ATOM 1446 N N . PHE A 1 191 ? -3.706 -2.259 6.426 1.00 95.56 191 PHE A N 1
ATOM 1447 C CA . PHE A 1 191 ? -2.471 -1.674 5.929 1.00 95.56 191 PHE A CA 1
ATOM 1448 C C . PHE A 1 191 ? -2.577 -1.361 4.443 1.00 95.56 191 PHE A C 1
ATOM 1450 O O . PHE A 1 191 ? -2.968 -2.204 3.633 1.00 95.56 191 PHE A O 1
ATOM 1457 N N . SER A 1 192 ? -2.148 -0.158 4.084 1.00 97.88 192 SER A N 1
ATOM 1458 C CA . SER A 1 192 ? -1.947 0.252 2.703 1.00 97.88 192 SER A CA 1
ATOM 1459 C C . SER A 1 192 ? -0.622 0.975 2.537 1.00 97.88 192 SER A C 1
ATOM 1461 O O . SER A 1 192 ? -0.127 1.642 3.444 1.00 97.88 192 SER A O 1
ATOM 1463 N N . ILE A 1 193 ? -0.067 0.892 1.336 1.00 98.31 193 ILE A N 1
ATOM 1464 C CA . ILE A 1 193 ? 1.157 1.591 0.971 1.00 98.31 193 ILE A CA 1
ATOM 1465 C C . ILE A 1 193 ? 1.018 2.195 -0.423 1.00 98.31 193 ILE A C 1
ATOM 1467 O O . ILE A 1 193 ? 0.549 1.544 -1.359 1.00 98.31 193 ILE A O 1
ATOM 1471 N N . VAL A 1 194 ? 1.407 3.460 -0.549 1.00 97.06 194 VAL A N 1
ATOM 1472 C CA . VAL A 1 194 ? 1.366 4.228 -1.791 1.00 97.06 194 VAL A CA 1
ATOM 1473 C C . VAL A 1 194 ? 2.765 4.729 -2.103 1.00 97.06 194 VAL A C 1
ATOM 1475 O O . VAL A 1 194 ? 3.308 5.574 -1.397 1.00 97.06 194 VAL A O 1
ATOM 1478 N N . GLY A 1 195 ? 3.353 4.216 -3.175 1.00 94.62 195 GLY A N 1
ATOM 1479 C CA . GLY A 1 195 ? 4.662 4.631 -3.650 1.00 94.62 195 GLY A CA 1
ATOM 1480 C C . GLY A 1 195 ? 4.565 5.539 -4.869 1.00 94.62 195 GLY A C 1
ATOM 1481 O O . GLY A 1 195 ? 3.839 5.240 -5.811 1.00 94.62 195 GLY A O 1
ATOM 1482 N N . HIS A 1 196 ? 5.335 6.622 -4.900 1.00 90.75 196 HIS A N 1
ATOM 1483 C CA . HIS A 1 196 ? 5.478 7.467 -6.087 1.00 90.75 196 HIS A CA 1
ATOM 1484 C C . HIS A 1 196 ? 6.853 7.294 -6.719 1.00 90.75 196 HIS A C 1
ATOM 1486 O O . HIS A 1 196 ? 7.863 7.295 -6.016 1.00 90.75 196 HIS A O 1
ATOM 1492 N N . SER A 1 197 ? 6.919 7.151 -8.047 1.00 90.75 197 SER A N 1
ATOM 1493 C CA . SER A 1 197 ? 8.184 6.956 -8.763 1.00 90.75 197 SER A CA 1
ATOM 1494 C C . SER A 1 197 ? 8.973 5.780 -8.164 1.00 90.75 197 SER A C 1
ATOM 1496 O O . SER A 1 197 ? 8.419 4.692 -7.994 1.00 90.75 197 SER A O 1
ATOM 1498 N N . MET A 1 198 ? 10.235 5.962 -7.778 1.00 93.12 198 MET A N 1
ATOM 1499 C CA . MET A 1 198 ? 11.024 4.945 -7.069 1.00 93.12 198 MET A CA 1
ATOM 1500 C C . MET A 1 198 ? 10.314 4.351 -5.840 1.00 93.12 198 MET A C 1
ATOM 1502 O O . MET A 1 198 ? 10.525 3.181 -5.521 1.00 93.12 198 MET A O 1
ATOM 1506 N N . GLY A 1 199 ? 9.445 5.123 -5.182 1.00 95.25 199 GLY A N 1
ATOM 1507 C CA . GLY A 1 199 ? 8.739 4.745 -3.965 1.00 95.25 199 GLY A CA 1
ATOM 1508 C C . GLY A 1 199 ? 7.920 3.464 -4.093 1.00 95.25 199 GLY A C 1
ATOM 1509 O O . GLY A 1 199 ? 7.863 2.692 -3.141 1.00 95.25 199 GLY A O 1
ATOM 1510 N N . GLY A 1 200 ? 7.348 3.162 -5.265 1.00 96.56 200 GLY A N 1
ATOM 1511 C CA . GLY A 1 200 ? 6.631 1.895 -5.478 1.00 96.56 200 GLY A CA 1
ATOM 1512 C C . GLY A 1 200 ? 7.567 0.683 -5.426 1.00 96.56 200 GLY A C 1
ATOM 1513 O O . GLY A 1 200 ? 7.261 -0.335 -4.802 1.00 96.56 200 GLY A O 1
ATOM 1514 N N . VAL A 1 201 ? 8.758 0.811 -6.012 1.00 97.75 201 VAL A N 1
ATOM 1515 C CA . VAL A 1 201 ? 9.783 -0.244 -5.999 1.00 97.75 201 VAL A CA 1
ATOM 1516 C C . VAL A 1 201 ? 10.383 -0.404 -4.599 1.00 97.75 201 VAL A C 1
ATOM 1518 O O . VAL A 1 201 ? 10.523 -1.532 -4.127 1.00 97.75 201 VAL A O 1
ATOM 1521 N N . ILE A 1 202 ? 10.653 0.710 -3.907 1.00 98.38 202 ILE A N 1
ATOM 1522 C CA . ILE A 1 202 ? 11.067 0.729 -2.493 1.00 98.38 202 ILE A CA 1
ATOM 1523 C C . ILE A 1 202 ? 10.026 0.024 -1.622 1.00 98.38 202 ILE A C 1
ATOM 1525 O O . ILE A 1 202 ? 10.382 -0.826 -0.812 1.00 98.38 202 ILE A O 1
ATOM 1529 N N . SER A 1 203 ? 8.742 0.331 -1.827 1.00 98.56 203 SER A N 1
ATOM 1530 C CA . SER A 1 203 ? 7.632 -0.285 -1.095 1.00 98.56 203 SER A CA 1
ATOM 1531 C C . SER A 1 203 ? 7.640 -1.801 -1.271 1.00 98.56 203 SER A C 1
ATOM 1533 O O . SER A 1 203 ? 7.577 -2.529 -0.290 1.00 98.56 203 SER A O 1
ATOM 1535 N N . ARG A 1 204 ? 7.811 -2.299 -2.504 1.00 97.81 204 ARG A N 1
ATOM 1536 C CA . ARG A 1 204 ? 7.909 -3.745 -2.772 1.00 97.81 204 ARG A CA 1
ATOM 1537 C C . ARG A 1 204 ? 9.078 -4.394 -2.025 1.00 97.81 204 ARG A C 1
ATOM 1539 O O . ARG A 1 204 ? 8.916 -5.490 -1.499 1.00 97.81 204 ARG A O 1
ATOM 1546 N N . TYR A 1 205 ? 10.230 -3.724 -1.948 1.00 98.56 205 TYR A N 1
ATOM 1547 C CA . TYR A 1 205 ? 11.362 -4.213 -1.158 1.00 98.56 205 TYR A CA 1
ATOM 1548 C C . TYR A 1 205 ? 11.024 -4.258 0.340 1.00 98.56 205 TYR A C 1
ATOM 1550 O O . TYR A 1 205 ? 11.217 -5.288 0.982 1.00 98.56 205 TYR A O 1
ATOM 1558 N N . ALA A 1 206 ? 10.483 -3.163 0.884 1.00 98.75 206 ALA A N 1
ATOM 1559 C CA . ALA A 1 206 ? 10.118 -3.045 2.295 1.00 98.75 206 ALA A CA 1
ATOM 1560 C C . ALA A 1 206 ? 9.113 -4.126 2.726 1.00 98.75 206 ALA A C 1
ATOM 1562 O O . ALA A 1 206 ? 9.283 -4.746 3.771 1.00 98.75 206 ALA A O 1
ATOM 1563 N N . LEU A 1 207 ? 8.112 -4.413 1.887 1.00 98.75 207 LEU A N 1
ATOM 1564 C CA . LEU A 1 207 ? 7.143 -5.484 2.129 1.00 98.75 207 LEU A CA 1
ATOM 1565 C C . LEU A 1 207 ? 7.817 -6.858 2.254 1.00 98.75 207 LEU A C 1
ATOM 1567 O O . LEU A 1 207 ? 7.470 -7.617 3.152 1.00 98.75 207 LEU A O 1
ATOM 1571 N N . GLY A 1 208 ? 8.806 -7.162 1.406 1.00 98.50 208 GLY A N 1
ATOM 1572 C CA . GLY A 1 208 ? 9.571 -8.410 1.507 1.00 98.50 208 GLY A CA 1
ATOM 1573 C C . GLY A 1 208 ? 10.388 -8.518 2.797 1.00 98.50 208 GLY A C 1
ATOM 1574 O O . GLY A 1 208 ? 10.495 -9.599 3.364 1.00 98.50 208 GLY A O 1
ATOM 1575 N N . VAL A 1 209 ? 10.928 -7.400 3.293 1.00 98.56 209 VAL A N 1
ATOM 1576 C CA . VAL A 1 209 ? 11.631 -7.348 4.589 1.00 98.56 209 VAL A CA 1
ATOM 1577 C C . VAL A 1 209 ? 10.670 -7.604 5.754 1.00 98.56 209 VAL A C 1
ATOM 1579 O O . VAL A 1 209 ? 11.000 -8.333 6.689 1.00 98.56 209 VAL A O 1
ATOM 1582 N N . LEU A 1 210 ? 9.480 -7.003 5.718 1.00 98.62 210 LEU A N 1
ATOM 1583 C CA . LEU A 1 210 ? 8.466 -7.194 6.756 1.00 98.62 210 LEU A CA 1
ATOM 1584 C C . LEU A 1 210 ? 7.966 -8.647 6.782 1.00 98.62 210 LEU A C 1
ATOM 1586 O O . LEU A 1 210 ? 7.935 -9.257 7.854 1.00 98.62 210 LEU A O 1
ATOM 1590 N N . ASP A 1 211 ? 7.651 -9.218 5.618 1.00 97.94 211 ASP A N 1
ATOM 1591 C CA . ASP A 1 211 ? 7.156 -10.597 5.482 1.00 97.94 211 ASP A CA 1
ATOM 1592 C C . ASP A 1 211 ? 8.199 -11.634 5.920 1.00 97.94 211 ASP A C 1
ATOM 1594 O O . ASP A 1 211 ? 7.865 -12.563 6.648 1.00 97.94 211 ASP A O 1
ATOM 1598 N N . GLU A 1 212 ? 9.481 -11.429 5.592 1.00 97.12 212 GLU A N 1
ATOM 1599 C CA . GLU A 1 212 ? 10.576 -12.307 6.033 1.00 97.12 212 GLU A CA 1
ATOM 1600 C C . GLU A 1 212 ? 10.680 -12.393 7.565 1.00 97.12 212 GLU A C 1
ATOM 1602 O O . GLU A 1 212 ? 10.904 -13.467 8.120 1.00 97.12 212 GLU A O 1
ATOM 1607 N N . SER A 1 213 ? 10.427 -11.288 8.274 1.00 96.12 213 SER A N 1
ATOM 1608 C CA . SER A 1 213 ? 10.368 -11.271 9.746 1.00 96.12 213 SER A CA 1
ATOM 1609 C C . SER A 1 213 ? 9.052 -11.813 10.339 1.00 96.12 213 SER A C 1
ATOM 1611 O O . SER A 1 213 ? 8.847 -11.746 11.562 1.00 96.12 213 SER A O 1
ATOM 1613 N N . LYS A 1 214 ? 8.157 -12.334 9.484 1.00 95.62 214 LYS A N 1
ATOM 1614 C CA . LYS A 1 214 ? 6.766 -12.715 9.786 1.00 95.62 214 LYS A CA 1
ATOM 1615 C C . LYS A 1 214 ? 5.971 -11.580 10.439 1.00 95.62 214 LYS A C 1
ATOM 1617 O O . LYS A 1 214 ? 5.096 -11.817 11.266 1.00 95.62 214 LYS A O 1
ATOM 1622 N N . TRP A 1 215 ? 6.313 -10.328 10.126 1.00 97.12 215 TRP A N 1
ATOM 1623 C CA . TRP A 1 215 ? 5.759 -9.165 10.822 1.00 97.12 215 TRP A CA 1
ATOM 1624 C C . TRP A 1 215 ? 4.259 -9.006 10.566 1.00 97.12 215 TRP A C 1
ATOM 1626 O O . TRP A 1 215 ? 3.521 -8.743 11.508 1.00 97.12 215 TRP A O 1
ATOM 1636 N N . PHE A 1 216 ? 3.797 -9.231 9.330 1.00 92.38 216 PHE A N 1
ATOM 1637 C CA . PHE A 1 216 ? 2.368 -9.161 9.002 1.00 92.38 216 PHE A CA 1
ATOM 1638 C C . PHE A 1 216 ? 1.538 -10.186 9.778 1.00 92.38 216 PHE A C 1
ATOM 1640 O O . PHE A 1 216 ? 0.472 -9.839 10.279 1.00 92.38 216 PHE A O 1
ATOM 1647 N N . ASP A 1 217 ? 2.048 -11.410 9.928 1.00 82.50 217 ASP A N 1
ATOM 1648 C CA . ASP A 1 217 ? 1.353 -12.478 10.649 1.00 82.50 217 ASP A CA 1
ATOM 1649 C C . ASP A 1 217 ? 1.330 -12.183 12.156 1.00 82.50 217 ASP A C 1
ATOM 1651 O O . ASP A 1 217 ? 0.272 -12.203 12.776 1.00 82.50 217 ASP A O 1
ATOM 1655 N N . LYS A 1 218 ? 2.480 -11.800 12.736 1.00 82.00 218 LYS A N 1
ATOM 1656 C CA . LYS A 1 218 ? 2.600 -11.420 14.159 1.00 82.00 218 LYS A CA 1
ATOM 1657 C C . LYS A 1 218 ? 1.703 -10.245 14.546 1.00 82.00 218 LYS A C 1
ATOM 1659 O O . LYS A 1 218 ? 1.301 -10.136 15.697 1.00 82.00 218 LYS A O 1
ATOM 1664 N N . LYS A 1 219 ? 1.449 -9.335 13.606 1.00 80.12 219 LYS A N 1
ATOM 1665 C CA . LYS A 1 219 ? 0.610 -8.151 13.809 1.00 80.12 219 LYS A CA 1
ATOM 1666 C C . LYS A 1 219 ? -0.838 -8.346 13.351 1.00 80.12 219 LYS A C 1
ATOM 1668 O O . LYS A 1 219 ? -1.624 -7.417 13.506 1.00 80.12 219 LYS A O 1
ATOM 1673 N N . ASN A 1 220 ? -1.172 -9.514 12.794 1.00 78.06 220 ASN A N 1
ATOM 1674 C CA . ASN A 1 220 ? -2.461 -9.836 12.181 1.00 78.06 220 ASN A CA 1
ATOM 1675 C C . ASN A 1 220 ? -2.971 -8.731 11.231 1.00 78.06 220 ASN A C 1
ATOM 1677 O O . ASN A 1 220 ? -3.999 -8.087 11.445 1.00 78.06 220 ASN A O 1
ATOM 1681 N N . VAL A 1 221 ? -2.187 -8.457 10.187 1.00 85.12 221 VAL A N 1
ATOM 1682 C CA . VAL A 1 221 ? -2.413 -7.321 9.283 1.00 85.12 221 VAL A CA 1
ATOM 1683 C C . VAL A 1 221 ? -3.321 -7.689 8.112 1.00 85.12 221 VAL A C 1
ATOM 1685 O O . VAL A 1 221 ? -3.021 -8.589 7.329 1.00 85.12 221 VAL A O 1
ATOM 1688 N N . ALA A 1 222 ? -4.375 -6.901 7.899 1.00 84.06 222 ALA A N 1
ATOM 1689 C CA . ALA A 1 222 ? -5.186 -6.957 6.685 1.00 84.06 222 ALA A CA 1
ATOM 1690 C C . ALA A 1 222 ? -4.597 -6.042 5.592 1.00 84.06 222 ALA A C 1
ATOM 1692 O O . ALA A 1 222 ? -4.713 -4.817 5.656 1.00 84.06 222 ALA A O 1
ATOM 1693 N N . LEU A 1 223 ? -3.965 -6.627 4.572 1.00 91.25 223 LEU A N 1
ATOM 1694 C CA . LEU A 1 223 ? -3.346 -5.887 3.464 1.00 91.25 223 LEU A CA 1
ATOM 1695 C C . LEU A 1 223 ? -4.402 -5.419 2.443 1.00 91.25 223 LEU A C 1
ATOM 1697 O O . LEU A 1 223 ? -4.923 -6.214 1.663 1.00 91.25 223 LEU A O 1
ATOM 1701 N N . GLU A 1 224 ? -4.709 -4.120 2.417 1.00 90.38 224 GLU A N 1
ATOM 1702 C CA . GLU A 1 224 ? -5.783 -3.549 1.589 1.00 90.38 224 GLU A CA 1
ATOM 1703 C C . GLU A 1 224 ? -5.266 -3.045 0.234 1.00 90.38 224 GLU A C 1
ATOM 1705 O O . GLU A 1 224 ? -5.591 -3.626 -0.803 1.00 90.38 224 GLU A O 1
ATOM 1710 N N . ASN A 1 225 ? -4.449 -1.982 0.213 1.00 94.44 225 ASN A N 1
ATOM 1711 C CA . ASN A 1 225 ? -4.019 -1.343 -1.034 1.00 94.44 225 ASN A CA 1
ATOM 1712 C C . ASN A 1 225 ? -2.490 -1.284 -1.163 1.00 94.44 225 ASN A C 1
ATOM 1714 O O . ASN A 1 225 ? -1.807 -0.644 -0.366 1.00 94.44 225 ASN A O 1
ATOM 1718 N N . TYR A 1 226 ? -1.965 -1.874 -2.234 1.00 97.81 226 TYR A N 1
ATOM 1719 C CA . TYR A 1 226 ? -0.663 -1.523 -2.787 1.00 97.81 226 TYR A CA 1
ATOM 1720 C C . TYR A 1 226 ? -0.903 -0.620 -3.991 1.00 97.81 226 TYR A C 1
ATOM 1722 O O . TYR A 1 226 ? -1.501 -1.048 -4.981 1.00 97.81 226 TYR A O 1
ATOM 1730 N N . MET A 1 227 ? -0.450 0.625 -3.918 1.00 96.06 227 MET A N 1
ATOM 1731 C CA . MET A 1 227 ? -0.581 1.582 -5.009 1.00 96.06 227 MET A CA 1
ATOM 1732 C C . MET A 1 227 ? 0.788 2.103 -5.420 1.00 96.06 227 MET A C 1
ATOM 1734 O O . MET A 1 227 ? 1.580 2.515 -4.577 1.00 96.06 227 MET A O 1
ATOM 1738 N N . ALA A 1 228 ? 1.065 2.120 -6.717 1.00 94.69 228 ALA A N 1
ATOM 1739 C CA . ALA A 1 228 ? 2.291 2.689 -7.248 1.00 94.69 228 ALA A CA 1
ATOM 1740 C C . ALA A 1 228 ? 1.984 3.662 -8.390 1.00 94.69 228 ALA A C 1
ATOM 1742 O O . ALA A 1 228 ? 1.296 3.332 -9.357 1.00 94.69 228 ALA A O 1
ATOM 1743 N N . ILE A 1 229 ? 2.467 4.893 -8.247 1.00 91.12 229 ILE A N 1
ATOM 1744 C CA . ILE A 1 229 ? 2.186 6.002 -9.154 1.00 91.12 229 ILE A CA 1
ATOM 1745 C C . ILE A 1 229 ? 3.448 6.297 -9.955 1.00 91.12 229 ILE A C 1
ATOM 1747 O O . ILE A 1 229 ? 4.423 6.821 -9.412 1.00 91.12 229 ILE A O 1
ATOM 1751 N N . CYS A 1 230 ? 3.415 5.953 -11.243 1.00 88.75 230 CYS A N 1
ATOM 1752 C CA . CYS A 1 230 ? 4.510 6.126 -12.196 1.00 88.75 230 CYS A CA 1
ATOM 1753 C C . CYS A 1 230 ? 5.816 5.502 -11.691 1.00 88.75 230 CYS A C 1
ATOM 1755 O O . CYS A 1 230 ? 6.856 6.150 -11.690 1.00 88.75 230 CYS A O 1
ATOM 1757 N N . SER A 1 231 ? 5.760 4.256 -11.211 1.00 93.88 231 SER A N 1
ATOM 1758 C CA . SER A 1 231 ? 6.901 3.559 -10.605 1.00 93.88 231 SER A CA 1
ATOM 1759 C C . SER A 1 231 ? 7.607 2.620 -11.584 1.00 93.88 231 SER A C 1
ATOM 1761 O O . SER A 1 231 ? 6.948 1.768 -12.166 1.00 93.88 231 SER A O 1
ATOM 1763 N N . PRO A 1 232 ? 8.942 2.677 -11.739 1.00 94.19 232 PRO A N 1
ATOM 1764 C CA . PRO A 1 232 ? 9.665 1.860 -12.715 1.00 94.19 232 PRO A CA 1
ATOM 1765 C C . PRO A 1 232 ? 9.828 0.402 -12.246 1.00 94.19 232 PRO A C 1
ATOM 1767 O O . PRO A 1 232 ? 10.921 -0.008 -11.868 1.00 94.19 232 PRO A O 1
ATOM 1770 N N . HIS A 1 233 ? 8.764 -0.405 -12.241 1.00 95.50 233 HIS A N 1
ATOM 1771 C CA . HIS A 1 233 ? 8.764 -1.763 -11.670 1.00 95.50 233 HIS A CA 1
ATOM 1772 C C . HIS A 1 233 ? 9.706 -2.765 -12.350 1.00 95.50 233 HIS A C 1
ATOM 1774 O O . HIS A 1 233 ? 10.070 -3.762 -11.713 1.00 95.50 233 HIS A O 1
ATOM 1780 N N . LEU A 1 234 ? 10.086 -2.494 -13.599 1.00 92.94 234 LEU A N 1
ATOM 1781 C CA . LEU A 1 234 ? 11.018 -3.260 -14.431 1.00 92.94 234 LEU A CA 1
ATOM 1782 C C . LEU A 1 234 ? 12.397 -2.577 -14.556 1.00 92.94 234 LEU A C 1
ATOM 1784 O O . LEU A 1 234 ? 13.239 -3.026 -15.326 1.00 92.94 234 LEU A O 1
ATOM 1788 N N . GLY A 1 235 ? 12.632 -1.480 -13.830 1.00 91.62 235 GLY A N 1
ATOM 1789 C CA . GLY A 1 235 ? 13.778 -0.591 -14.029 1.00 91.62 235 GLY A CA 1
ATOM 1790 C C . GLY A 1 235 ? 13.474 0.535 -15.022 1.00 91.62 235 GLY A C 1
ATOM 1791 O O . GLY A 1 235 ? 12.360 0.648 -15.532 1.00 91.62 235 GLY A O 1
ATOM 1792 N N . ALA A 1 236 ? 14.457 1.395 -15.272 1.00 86.56 236 ALA A N 1
ATOM 1793 C CA . ALA A 1 236 ? 14.348 2.567 -16.147 1.00 86.56 236 ALA A CA 1
ATOM 1794 C C . ALA A 1 236 ? 15.345 2.526 -17.318 1.00 86.56 236 ALA A C 1
ATOM 1796 O O . ALA A 1 236 ? 15.613 3.544 -17.957 1.00 86.56 236 ALA A O 1
ATOM 1797 N N . ARG A 1 237 ? 15.921 1.350 -17.598 1.00 80.62 237 ARG A N 1
ATOM 1798 C CA . ARG A 1 237 ? 16.835 1.170 -18.726 1.00 80.62 237 ARG A CA 1
ATOM 1799 C C . ARG A 1 237 ? 16.112 1.488 -20.034 1.00 80.62 237 ARG A C 1
ATOM 1801 O O . ARG A 1 237 ? 15.095 0.874 -20.350 1.00 80.62 237 ARG A O 1
ATOM 1808 N N . ASN A 1 238 ? 16.672 2.405 -20.817 1.00 68.38 238 ASN A N 1
ATOM 1809 C CA . ASN A 1 238 ? 16.190 2.652 -22.169 1.00 68.38 238 ASN A CA 1
ATOM 1810 C C . ASN A 1 238 ? 16.717 1.539 -23.085 1.00 68.38 238 ASN A C 1
ATOM 1812 O O . ASN A 1 238 ? 17.932 1.418 -23.236 1.00 68.38 238 ASN A O 1
ATOM 1816 N N . LEU A 1 239 ? 15.819 0.724 -23.650 1.00 62.31 239 LEU A N 1
ATOM 1817 C CA . LEU A 1 239 ? 16.161 -0.367 -24.573 1.00 62.31 239 LEU A CA 1
ATOM 1818 C C . LEU A 1 239 ? 16.200 0.055 -26.046 1.00 62.31 239 LEU A C 1
ATOM 1820 O O . LEU A 1 239 ? 16.517 -0.759 -26.912 1.00 62.31 239 LEU A O 1
ATOM 1824 N N . ASN A 1 240 ? 15.880 1.314 -26.367 1.00 58.91 240 ASN A N 1
ATOM 1825 C CA . ASN A 1 240 ? 16.023 1.813 -27.729 1.00 58.91 240 ASN A CA 1
ATOM 1826 C C . ASN A 1 240 ? 17.501 2.111 -28.028 1.00 58.91 240 ASN A C 1
ATOM 1828 O O . ASN A 1 240 ? 17.928 3.263 -28.129 1.00 58.91 240 ASN A O 1
ATOM 1832 N N . ASP A 1 241 ? 18.274 1.039 -28.196 1.00 49.66 241 ASP A N 1
ATOM 1833 C CA . ASP A 1 241 ? 19.712 1.055 -28.467 1.00 49.66 241 ASP A CA 1
ATOM 1834 C C . ASP A 1 241 ? 20.056 1.698 -29.825 1.00 49.66 241 ASP A C 1
ATOM 1836 O O . ASP A 1 241 ? 21.220 1.972 -30.112 1.00 49.66 241 ASP A O 1
ATOM 1840 N N . LYS A 1 242 ? 19.058 1.995 -30.671 1.00 48.59 242 LYS A N 1
ATOM 1841 C CA . LYS A 1 242 ? 19.253 2.730 -31.931 1.00 48.59 242 LYS A CA 1
ATOM 1842 C C . LYS A 1 242 ? 19.432 4.239 -31.712 1.00 48.59 242 LYS A C 1
ATOM 1844 O O . LYS A 1 242 ? 20.007 4.911 -32.562 1.00 48.59 242 LYS A O 1
ATOM 1849 N N . LYS A 1 243 ? 18.985 4.796 -30.578 1.00 59.34 243 LYS A N 1
ATOM 1850 C CA . LYS A 1 243 ? 19.096 6.236 -30.282 1.00 59.34 243 LYS A CA 1
ATOM 1851 C C . LYS A 1 243 ? 20.323 6.517 -29.408 1.00 59.34 243 LYS A C 1
ATOM 1853 O O . LYS A 1 243 ? 20.386 6.068 -28.265 1.00 59.34 243 LYS A O 1
ATOM 1858 N N . LYS A 1 244 ? 21.269 7.332 -29.909 1.00 61.69 244 LYS A N 1
ATOM 1859 C CA . LYS A 1 244 ? 22.513 7.730 -29.200 1.00 61.69 244 LYS A CA 1
ATOM 1860 C C . LYS A 1 244 ? 22.262 8.208 -27.758 1.00 61.69 244 LYS A C 1
ATOM 1862 O O . LYS A 1 244 ? 23.027 7.879 -26.858 1.00 61.69 244 LYS A O 1
ATOM 1867 N N . ILE A 1 245 ? 21.146 8.902 -27.523 1.00 62.50 245 ILE A N 1
ATOM 1868 C CA . ILE A 1 245 ? 20.774 9.442 -26.207 1.00 62.50 245 ILE A CA 1
ATOM 1869 C C . ILE A 1 245 ? 20.498 8.355 -25.150 1.00 62.50 245 ILE A C 1
ATOM 1871 O O . ILE A 1 245 ? 20.841 8.532 -23.984 1.00 62.50 245 ILE A O 1
ATOM 1875 N N . GLY A 1 246 ? 19.935 7.206 -25.549 1.00 66.50 246 GLY A N 1
ATOM 1876 C CA . GLY A 1 246 ? 19.656 6.089 -24.641 1.00 66.50 246 GLY A CA 1
ATOM 1877 C C . GLY A 1 246 ? 20.934 5.384 -24.189 1.00 66.50 246 GLY A C 1
ATOM 1878 O O . GLY A 1 246 ? 21.087 5.075 -23.008 1.00 66.50 246 GLY A O 1
ATOM 1879 N N . LYS A 1 247 ? 21.897 5.215 -25.107 1.00 70.12 247 LYS A N 1
ATOM 1880 C CA . LYS A 1 247 ? 23.227 4.670 -24.790 1.00 70.12 247 LYS A CA 1
ATOM 1881 C C . LYS A 1 247 ? 23.978 5.552 -23.791 1.00 70.12 247 LYS A C 1
ATOM 1883 O O . LYS A 1 247 ? 24.500 5.033 -22.809 1.00 70.12 247 LYS A O 1
ATOM 1888 N N . ILE A 1 248 ? 23.980 6.870 -24.009 1.00 71.06 248 ILE A N 1
ATOM 1889 C CA . ILE A 1 248 ? 24.633 7.834 -23.109 1.00 71.06 248 ILE A CA 1
ATOM 1890 C C . ILE A 1 248 ? 23.988 7.793 -21.720 1.00 71.06 248 ILE A C 1
ATOM 1892 O O . ILE A 1 248 ? 24.695 7.688 -20.722 1.00 71.06 248 ILE A O 1
ATOM 1896 N N . PHE A 1 249 ? 22.653 7.800 -21.641 1.00 72.69 249 PHE A N 1
ATOM 1897 C CA . PHE A 1 249 ? 21.950 7.713 -20.360 1.00 72.69 249 PHE A CA 1
ATOM 1898 C C . PHE A 1 249 ? 22.314 6.440 -19.585 1.00 72.69 249 PHE A C 1
ATOM 1900 O O . PHE A 1 249 ? 22.669 6.516 -18.411 1.00 72.69 249 PHE A O 1
ATOM 1907 N N . ASN A 1 250 ? 22.293 5.279 -20.249 1.00 77.75 250 ASN A N 1
ATOM 1908 C CA . ASN A 1 250 ? 22.621 3.999 -19.620 1.00 77.75 250 ASN A CA 1
ATOM 1909 C C . ASN A 1 250 ? 24.086 3.926 -19.141 1.00 77.75 250 ASN A C 1
ATOM 1911 O O . ASN A 1 250 ? 24.368 3.192 -18.196 1.00 77.75 250 ASN A O 1
ATOM 1915 N N . LEU A 1 251 ? 25.002 4.673 -19.770 1.00 79.69 251 LEU A N 1
ATOM 1916 C CA . LEU A 1 251 ? 26.411 4.768 -19.374 1.00 79.69 251 LEU A CA 1
ATOM 1917 C C . LEU A 1 251 ? 26.630 5.729 -18.194 1.00 79.69 251 LEU A C 1
ATOM 1919 O O . LEU A 1 251 ? 27.461 5.469 -17.326 1.00 79.69 251 LEU A O 1
ATOM 1923 N N . VAL A 1 252 ? 25.901 6.848 -18.162 1.00 81.00 252 VAL A N 1
ATOM 1924 C CA . VAL A 1 252 ? 26.073 7.902 -17.149 1.00 81.00 252 VAL A CA 1
ATOM 1925 C C . VAL A 1 252 ? 25.305 7.590 -15.866 1.00 81.00 252 VAL A C 1
ATOM 1927 O O . VAL A 1 252 ? 25.821 7.839 -14.779 1.00 81.00 252 VAL A O 1
ATOM 1930 N N . ALA A 1 253 ? 24.103 7.013 -15.963 1.00 81.81 253 ALA A N 1
ATOM 1931 C CA . ALA A 1 253 ? 23.242 6.761 -14.809 1.00 81.81 253 ALA A CA 1
ATOM 1932 C C . ALA A 1 253 ? 23.942 6.000 -13.663 1.00 81.81 253 ALA A C 1
ATOM 1934 O O . ALA A 1 253 ? 23.835 6.467 -12.529 1.00 81.81 253 ALA A O 1
ATOM 1935 N N . PRO A 1 254 ? 24.723 4.923 -13.890 1.00 85.56 254 PRO A N 1
ATOM 1936 C CA . PRO A 1 254 ? 25.448 4.241 -12.815 1.00 85.56 254 PRO A CA 1
ATOM 1937 C C . PRO A 1 254 ? 26.356 5.147 -11.977 1.00 85.56 254 PRO A C 1
ATOM 1939 O O . PRO A 1 254 ? 26.484 4.938 -10.772 1.00 85.56 254 PRO A O 1
ATOM 1942 N N . LYS A 1 255 ? 26.945 6.181 -12.593 1.00 87.00 255 LYS A N 1
ATOM 1943 C CA . LYS A 1 255 ? 27.855 7.126 -11.927 1.00 87.00 255 LYS A CA 1
ATOM 1944 C C . LYS A 1 255 ? 27.129 8.115 -11.018 1.00 87.00 255 LYS A C 1
ATOM 1946 O O . LYS A 1 255 ? 27.752 8.720 -10.157 1.00 87.00 255 LYS A O 1
ATOM 1951 N N . LEU A 1 256 ? 25.817 8.273 -11.192 1.00 85.75 256 LEU A N 1
ATOM 1952 C CA . LEU A 1 256 ? 25.008 9.193 -10.396 1.00 85.75 256 LEU A CA 1
ATOM 1953 C C . LEU A 1 256 ? 24.596 8.600 -9.046 1.00 85.75 256 LEU A C 1
ATOM 1955 O O . LEU A 1 256 ? 24.053 9.323 -8.224 1.00 85.75 256 LEU A O 1
ATOM 1959 N N . GLY A 1 257 ? 24.824 7.308 -8.803 1.00 89.88 257 GLY A N 1
ATOM 1960 C CA . GLY A 1 257 ? 24.540 6.662 -7.523 1.00 89.88 257 GLY A CA 1
ATOM 1961 C C . GLY A 1 257 ? 24.055 5.224 -7.676 1.00 89.88 257 GLY A C 1
ATOM 1962 O O . GLY A 1 257 ? 23.656 4.777 -8.754 1.00 89.88 257 GLY A O 1
ATOM 1963 N N . ARG A 1 258 ? 24.040 4.487 -6.562 1.00 93.25 258 ARG A N 1
ATOM 1964 C CA . ARG A 1 258 ? 23.685 3.061 -6.541 1.00 93.25 258 ARG A CA 1
ATOM 1965 C C . ARG A 1 258 ? 22.257 2.803 -7.023 1.00 93.25 258 ARG A C 1
ATOM 1967 O O . ARG A 1 258 ? 22.051 1.865 -7.787 1.00 93.25 258 ARG A O 1
ATOM 1974 N N . SER A 1 259 ? 21.294 3.646 -6.645 1.00 92.31 259 SER A N 1
ATOM 1975 C CA . SER A 1 259 ? 19.906 3.525 -7.125 1.00 92.31 259 SER A CA 1
ATOM 1976 C C . SER A 1 259 ? 19.805 3.711 -8.642 1.00 92.31 259 SER A C 1
ATOM 1978 O O . SER A 1 259 ? 19.085 2.972 -9.308 1.00 92.31 259 SER A O 1
ATOM 1980 N N . CYS A 1 260 ? 20.571 4.646 -9.213 1.00 90.00 260 CYS A N 1
ATOM 1981 C CA . CYS A 1 260 ? 20.632 4.841 -10.661 1.00 90.00 260 CYS A CA 1
ATOM 1982 C C . CYS A 1 260 ? 21.266 3.644 -11.372 1.00 90.00 260 CYS A C 1
ATOM 1984 O O . CYS A 1 260 ? 20.743 3.209 -12.397 1.00 90.00 260 CYS A O 1
ATOM 1986 N N . ASN A 1 261 ? 22.331 3.069 -10.802 1.00 91.56 261 ASN A N 1
ATOM 1987 C CA . ASN A 1 261 ? 22.919 1.836 -11.320 1.00 91.56 261 ASN A CA 1
ATOM 1988 C C . ASN A 1 261 ? 21.898 0.681 -11.321 1.00 91.56 261 ASN A C 1
ATOM 1990 O O . ASN A 1 261 ? 21.724 -0.005 -12.327 1.00 91.56 261 ASN A O 1
ATOM 1994 N N . GLN A 1 262 ? 21.148 0.521 -10.226 1.00 93.62 262 GLN A N 1
ATOM 1995 C CA . GLN A 1 262 ? 20.072 -0.469 -10.119 1.00 93.62 262 GLN A CA 1
ATOM 1996 C C . GLN A 1 262 ? 18.969 -0.233 -11.163 1.00 93.62 262 GLN A C 1
ATOM 1998 O O . GLN A 1 262 ? 18.524 -1.184 -11.800 1.00 93.62 262 GLN A O 1
ATOM 2003 N N . PHE A 1 263 ? 18.549 1.017 -11.399 1.00 90.75 263 PHE A N 1
ATOM 2004 C CA . PHE A 1 263 ? 17.520 1.334 -12.397 1.00 90.75 263 PHE A CA 1
ATOM 2005 C C . PHE A 1 263 ? 17.893 0.933 -13.820 1.00 90.75 263 PHE A C 1
ATOM 2007 O O . PHE A 1 263 ? 17.026 0.474 -14.565 1.00 90.75 263 PHE A O 1
ATOM 2014 N N . VAL A 1 264 ? 19.159 1.091 -14.209 1.00 88.69 264 VAL A N 1
ATOM 2015 C CA . VAL A 1 264 ? 19.633 0.671 -15.538 1.00 88.69 264 VAL A CA 1
ATOM 2016 C C . VAL A 1 264 ? 20.054 -0.798 -15.588 1.00 88.69 264 VAL A C 1
ATOM 2018 O O . VAL A 1 264 ? 20.602 -1.244 -16.602 1.00 88.69 264 VAL A O 1
ATOM 2021 N N . LEU A 1 265 ? 19.752 -1.550 -14.522 1.00 90.38 265 LEU A N 1
ATOM 2022 C CA . LEU A 1 265 ? 20.073 -2.962 -14.338 1.00 90.38 265 LEU A CA 1
ATOM 2023 C C . LEU A 1 265 ? 21.588 -3.226 -14.349 1.00 90.38 265 LEU A C 1
ATOM 2025 O O . LEU A 1 265 ? 22.013 -4.272 -14.827 1.00 90.38 265 LEU A O 1
ATOM 2029 N N . GLY A 1 266 ? 22.413 -2.274 -13.912 1.00 85.62 266 GLY A N 1
ATOM 2030 C CA . GLY A 1 266 ? 23.879 -2.322 -14.011 1.00 85.62 266 GLY A CA 1
ATOM 2031 C C . GLY A 1 266 ? 24.614 -2.776 -12.745 1.00 85.62 266 GLY A C 1
ATOM 2032 O O . GLY A 1 266 ? 25.836 -2.712 -12.703 1.00 85.62 266 GLY A O 1
ATOM 2033 N N . ASP A 1 267 ? 23.901 -3.208 -11.705 1.00 81.88 267 ASP A N 1
ATOM 2034 C CA . ASP A 1 267 ? 24.467 -3.617 -10.416 1.00 81.88 267 ASP A CA 1
ATOM 2035 C C . ASP A 1 267 ? 25.128 -5.007 -10.458 1.00 81.88 267 ASP A C 1
ATOM 2037 O O . ASP A 1 267 ? 26.351 -5.095 -10.464 1.00 81.88 267 ASP A O 1
ATOM 2041 N N . GLN A 1 268 ? 24.358 -6.096 -10.484 1.00 78.69 268 GLN A N 1
ATOM 2042 C CA . GLN A 1 268 ? 24.882 -7.471 -10.454 1.00 78.69 268 GLN A CA 1
ATOM 2043 C C . GLN A 1 268 ? 24.329 -8.312 -11.610 1.00 78.69 268 GLN A C 1
ATOM 2045 O O . GLN A 1 268 ? 23.400 -7.900 -12.316 1.00 78.69 268 GLN A O 1
ATOM 2050 N N . LYS A 1 269 ? 24.893 -9.516 -11.815 1.00 69.69 269 LYS A N 1
ATOM 2051 C CA . LYS A 1 269 ? 24.388 -10.472 -12.818 1.00 69.69 269 LYS A CA 1
ATOM 2052 C C . LYS A 1 269 ? 22.916 -10.786 -12.547 1.00 69.69 269 LYS A C 1
ATOM 2054 O O . LYS A 1 269 ? 22.090 -10.596 -13.436 1.00 69.69 269 LYS A O 1
ATOM 2059 N N . GLU A 1 270 ? 22.579 -11.145 -11.309 1.00 79.50 270 GLU A N 1
ATOM 2060 C CA . GLU A 1 270 ? 21.199 -11.134 -10.823 1.00 79.50 270 GLU A CA 1
ATOM 2061 C C . GLU A 1 270 ? 20.890 -9.783 -10.167 1.00 79.50 270 GLU A C 1
ATOM 2063 O O . GLU A 1 270 ? 21.051 -9.587 -8.963 1.00 79.50 270 GLU A O 1
ATOM 2068 N N . ASN A 1 271 ? 20.497 -8.823 -11.005 1.00 89.31 271 ASN A N 1
ATOM 2069 C CA . ASN A 1 271 ? 20.233 -7.450 -10.584 1.00 89.31 271 ASN A CA 1
ATOM 2070 C C . ASN A 1 271 ? 19.114 -7.354 -9.528 1.00 89.31 271 ASN A C 1
ATOM 2072 O O . ASN A 1 271 ? 18.262 -8.241 -9.401 1.00 89.31 271 ASN A O 1
ATOM 2076 N N . LEU A 1 272 ? 19.065 -6.234 -8.800 1.00 94.62 272 LEU A N 1
ATOM 2077 C CA . LEU A 1 272 ? 18.037 -5.991 -7.786 1.00 94.62 272 LEU A CA 1
ATOM 2078 C C . LEU A 1 272 ? 16.606 -6.203 -8.307 1.00 94.62 272 LEU A C 1
ATOM 2080 O O . LEU A 1 272 ? 15.772 -6.770 -7.601 1.00 94.62 272 LEU A O 1
ATOM 2084 N N . PHE A 1 273 ? 16.294 -5.754 -9.521 1.00 95.69 273 PHE A N 1
ATOM 2085 C CA . PHE A 1 273 ? 14.944 -5.876 -10.068 1.00 95.69 273 PHE A CA 1
ATOM 2086 C C . PHE A 1 273 ? 14.552 -7.335 -10.333 1.00 95.69 273 PHE A C 1
ATOM 2088 O O . PHE A 1 273 ? 13.417 -7.708 -10.041 1.00 95.69 273 PHE A O 1
ATOM 2095 N N . MET A 1 274 ? 15.489 -8.179 -10.775 1.00 95.00 274 MET A N 1
ATOM 2096 C CA . MET A 1 274 ? 15.295 -9.629 -10.872 1.00 95.00 274 MET A CA 1
ATOM 2097 C C . MET A 1 274 ? 15.029 -10.233 -9.493 1.00 95.00 274 MET A C 1
ATOM 2099 O O . MET A 1 274 ? 14.057 -10.975 -9.329 1.00 95.00 274 MET A O 1
ATOM 2103 N N . ASN A 1 275 ? 15.816 -9.849 -8.483 1.00 95.25 275 ASN A N 1
ATOM 2104 C CA . ASN A 1 275 ? 15.601 -10.285 -7.102 1.00 95.25 275 ASN A CA 1
ATOM 2105 C C . ASN A 1 275 ? 14.211 -9.898 -6.586 1.00 95.25 275 ASN A C 1
ATOM 2107 O O . ASN A 1 275 ? 13.538 -10.720 -5.973 1.00 95.25 275 ASN A O 1
ATOM 2111 N N . LEU A 1 276 ? 13.725 -8.701 -6.919 1.00 97.00 276 LEU A N 1
ATOM 2112 C CA . LEU A 1 276 ? 12.383 -8.223 -6.571 1.00 97.00 276 LEU A CA 1
ATOM 2113 C C . LEU A 1 276 ? 11.228 -8.981 -7.257 1.00 97.00 276 LEU A C 1
ATOM 2115 O O . LEU A 1 276 ? 10.063 -8.689 -6.982 1.00 97.00 276 LEU A O 1
ATOM 2119 N N . THR A 1 277 ? 11.525 -9.948 -8.129 1.00 96.31 277 THR A N 1
ATOM 2120 C CA . THR A 1 277 ? 10.542 -10.882 -8.707 1.00 96.31 277 THR A CA 1
ATOM 2121 C C . THR A 1 277 ? 10.594 -12.282 -8.093 1.00 96.31 277 THR A C 1
ATOM 2123 O O . THR A 1 277 ? 9.900 -13.187 -8.553 1.00 96.31 277 THR A O 1
ATOM 2126 N N . LYS A 1 278 ? 11.414 -12.493 -7.057 1.00 96.50 278 LYS A N 1
ATOM 2127 C CA . LYS A 1 278 ? 11.454 -13.750 -6.299 1.00 96.50 278 LYS A CA 1
ATOM 2128 C C . LYS A 1 278 ? 10.259 -13.864 -5.338 1.00 96.50 278 LYS A C 1
ATOM 2130 O O . LYS A 1 278 ? 9.702 -12.833 -4.943 1.00 96.50 278 LYS A O 1
ATOM 2135 N N . PRO A 1 279 ? 9.901 -15.088 -4.894 1.00 97.19 279 PRO A N 1
ATOM 2136 C CA . PRO A 1 279 ? 8.794 -15.318 -3.962 1.00 97.19 279 PRO A CA 1
ATOM 2137 C C . PRO A 1 279 ? 8.824 -14.424 -2.718 1.00 97.19 279 PRO A C 1
ATOM 2139 O O . PRO A 1 279 ? 7.784 -13.891 -2.352 1.00 97.19 279 PRO A O 1
ATOM 2142 N N . LYS A 1 280 ? 10.011 -14.149 -2.156 1.00 96.44 280 LYS A N 1
ATOM 2143 C CA . LYS A 1 280 ? 10.207 -13.221 -1.024 1.00 96.44 280 LYS A CA 1
ATOM 2144 C C . LYS A 1 280 ? 9.506 -11.866 -1.198 1.00 96.44 280 LYS A C 1
ATOM 2146 O O . LYS A 1 280 ? 9.012 -11.303 -0.232 1.00 96.44 280 LYS A O 1
ATOM 2151 N N . PHE A 1 281 ? 9.465 -11.328 -2.416 1.00 97.75 281 PHE A N 1
ATOM 2152 C CA . PHE A 1 281 ? 8.883 -10.009 -2.688 1.00 97.75 281 PHE A CA 1
ATOM 2153 C C . PHE A 1 281 ? 7.524 -10.088 -3.393 1.00 97.75 281 PHE A C 1
ATOM 2155 O O . PHE A 1 281 ? 6.730 -9.155 -3.288 1.00 97.75 281 PHE A O 1
ATOM 2162 N N . LEU A 1 282 ? 7.238 -11.187 -4.102 1.00 97.50 282 LEU A N 1
ATOM 2163 C CA . LEU A 1 282 ? 5.940 -11.399 -4.752 1.00 97.50 282 LEU A CA 1
ATOM 2164 C C . LEU A 1 282 ? 4.868 -11.921 -3.789 1.00 97.50 282 LEU A C 1
ATOM 2166 O O . LEU A 1 282 ? 3.712 -11.540 -3.935 1.00 97.50 282 LEU A O 1
ATOM 2170 N N . SER A 1 283 ? 5.240 -12.749 -2.810 1.00 96.50 283 SER A N 1
ATOM 2171 C CA . SER A 1 283 ? 4.328 -13.315 -1.807 1.00 96.50 283 SER A CA 1
ATOM 2172 C C . SER A 1 283 ? 3.603 -12.233 -0.997 1.00 96.50 283 SER A C 1
ATOM 2174 O O . SER A 1 283 ? 2.379 -12.170 -1.068 1.00 96.50 283 SER A O 1
ATOM 2176 N N . PRO A 1 284 ? 4.281 -11.296 -0.306 1.00 97.06 284 PRO A N 1
ATOM 2177 C CA . PRO A 1 284 ? 3.560 -10.255 0.428 1.00 97.06 284 PRO A CA 1
ATOM 2178 C C . PRO A 1 284 ? 2.747 -9.340 -0.491 1.00 97.06 284 PRO A C 1
ATOM 2180 O O . PRO A 1 284 ? 1.688 -8.849 -0.113 1.00 97.06 284 PRO A O 1
ATOM 2183 N N . LEU A 1 285 ? 3.208 -9.132 -1.725 1.00 97.06 285 LEU A N 1
ATOM 2184 C CA . LEU A 1 285 ? 2.506 -8.326 -2.716 1.00 97.06 285 LEU A CA 1
ATOM 2185 C C . LEU A 1 285 ? 1.209 -9.000 -3.206 1.00 97.06 285 LEU A C 1
ATOM 2187 O O . LEU A 1 285 ? 0.217 -8.313 -3.467 1.00 97.06 285 LEU A O 1
ATOM 2191 N N . SER A 1 286 ? 1.188 -10.333 -3.315 1.00 96.75 286 SER A N 1
ATOM 2192 C CA . SER A 1 286 ? 0.010 -11.105 -3.734 1.00 96.75 286 SER A CA 1
ATOM 2193 C C . SER A 1 286 ? -1.113 -11.074 -2.692 1.00 96.75 286 SER A C 1
ATOM 2195 O O . SER A 1 286 ? -2.285 -11.088 -3.070 1.00 96.75 286 SER A O 1
ATOM 2197 N N . LYS A 1 287 ? -0.762 -10.931 -1.408 1.00 95.25 287 LYS A N 1
ATOM 2198 C CA . LYS A 1 287 ? -1.700 -10.855 -0.276 1.00 95.25 287 LYS A CA 1
ATOM 2199 C C . LYS A 1 287 ? -2.533 -9.561 -0.237 1.00 95.25 287 LYS A C 1
ATOM 2201 O O . LYS A 1 287 ? -3.551 -9.524 0.447 1.00 95.25 287 LYS A O 1
ATOM 2206 N N . PHE A 1 288 ? -2.142 -8.506 -0.960 1.00 96.06 288 PHE A N 1
ATOM 2207 C CA . PHE A 1 288 ? -2.941 -7.276 -1.043 1.00 96.06 288 PHE A CA 1
ATOM 2208 C C . PHE A 1 288 ? -4.259 -7.499 -1.788 1.00 96.06 288 PHE A C 1
ATOM 2210 O O . PHE A 1 288 ? -4.264 -8.040 -2.897 1.00 96.06 288 PHE A O 1
ATOM 2217 N N . GLN A 1 289 ? -5.357 -6.982 -1.232 1.00 88.81 289 GLN A N 1
ATOM 2218 C CA . GLN A 1 289 ? -6.678 -7.011 -1.873 1.00 88.81 289 GLN A CA 1
ATOM 2219 C C . GLN A 1 289 ? -6.689 -6.248 -3.203 1.00 88.81 289 GLN A C 1
ATOM 2221 O O . GLN A 1 289 ? -7.284 -6.690 -4.187 1.00 88.81 289 GLN A O 1
ATOM 2226 N N . LYS A 1 290 ? -6.005 -5.099 -3.258 1.00 90.00 290 LYS A N 1
ATOM 2227 C CA . LYS A 1 290 ? -5.855 -4.295 -4.473 1.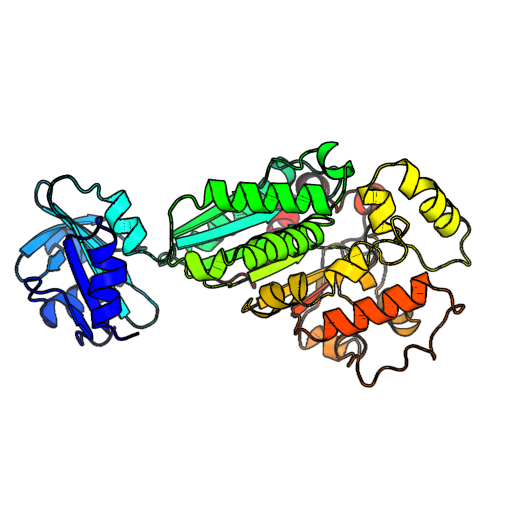00 90.00 290 LYS A CA 1
ATOM 2228 C C . LYS A 1 290 ? -4.395 -3.963 -4.739 1.00 90.00 290 LYS A C 1
ATOM 2230 O O . LYS A 1 290 ? -3.712 -3.376 -3.905 1.00 90.00 290 LYS A O 1
ATOM 2235 N N . ARG A 1 291 ? -3.952 -4.261 -5.959 1.00 95.06 291 ARG A N 1
ATOM 2236 C CA . ARG A 1 291 ? -2.678 -3.811 -6.527 1.00 95.06 291 ARG A CA 1
ATOM 2237 C C . ARG A 1 291 ? -2.964 -2.856 -7.676 1.00 95.06 291 ARG A C 1
ATOM 2239 O O . ARG A 1 291 ? -3.477 -3.277 -8.711 1.00 95.06 291 ARG A O 1
ATOM 2246 N N . ILE A 1 292 ? -2.674 -1.576 -7.481 1.00 93.38 292 ILE A N 1
ATOM 2247 C CA . ILE A 1 292 ? -3.040 -0.496 -8.398 1.00 93.38 292 ILE A CA 1
ATOM 2248 C C . ILE A 1 292 ? -1.764 0.157 -8.915 1.00 93.38 292 ILE A C 1
ATOM 2250 O O . ILE A 1 292 ? -0.925 0.591 -8.129 1.00 93.38 292 ILE A O 1
ATOM 2254 N N . ILE A 1 293 ? -1.622 0.243 -10.232 1.00 93.06 293 ILE A N 1
ATOM 2255 C CA . ILE A 1 293 ? -0.462 0.862 -10.873 1.00 93.06 293 ILE A CA 1
ATOM 2256 C C . ILE A 1 293 ? -0.901 1.914 -11.878 1.00 93.06 293 ILE A C 1
ATOM 2258 O O . ILE A 1 293 ? -1.816 1.696 -12.678 1.00 93.06 293 ILE A O 1
ATOM 2262 N N . TYR A 1 294 ? -0.223 3.055 -11.828 1.00 90.88 294 TYR A N 1
ATOM 2263 C CA . TYR A 1 294 ? -0.420 4.165 -12.745 1.00 90.88 294 TYR A CA 1
ATOM 2264 C C . TYR A 1 294 ? 0.834 4.385 -13.579 1.00 90.88 294 TYR A C 1
ATOM 2266 O O . TYR A 1 294 ? 1.946 4.323 -13.055 1.00 90.88 294 TYR A O 1
ATOM 2274 N N . GLY A 1 295 ? 0.658 4.690 -14.862 1.00 88.00 295 GLY A N 1
ATOM 2275 C CA . GLY A 1 295 ? 1.765 4.988 -15.763 1.00 88.00 295 GLY A CA 1
ATOM 2276 C C . GLY A 1 295 ? 1.412 6.070 -16.765 1.00 88.00 295 GLY A C 1
ATOM 2277 O O . GLY A 1 295 ? 0.318 6.071 -17.326 1.00 88.00 295 GLY A O 1
ATOM 2278 N N . ASN A 1 296 ? 2.355 6.975 -16.999 1.00 85.50 296 ASN A N 1
ATOM 2279 C CA . ASN A 1 296 ? 2.216 8.063 -17.957 1.00 85.50 296 ASN A CA 1
ATOM 2280 C C . ASN A 1 296 ? 2.427 7.565 -19.392 1.00 85.50 296 ASN A C 1
ATOM 2282 O O . ASN A 1 296 ? 3.507 7.096 -19.738 1.00 85.50 296 ASN A O 1
ATOM 2286 N N . ILE A 1 297 ? 1.403 7.691 -20.238 1.00 83.25 297 ILE A N 1
ATOM 2287 C CA . ILE A 1 297 ? 1.413 7.291 -21.654 1.00 83.25 297 ILE A CA 1
ATOM 2288 C C . ILE A 1 297 ? 2.481 8.075 -22.424 1.00 83.25 297 ILE A C 1
ATOM 2290 O O . ILE A 1 297 ? 3.185 7.514 -23.264 1.00 83.25 297 ILE A O 1
ATOM 2294 N N . LYS A 1 298 ? 2.599 9.379 -22.146 1.00 76.81 298 LYS A N 1
ATOM 2295 C CA . LYS A 1 298 ? 3.549 10.287 -22.796 1.00 76.81 298 LYS A CA 1
ATOM 2296 C C . LYS A 1 298 ? 4.279 11.153 -21.781 1.00 76.81 298 LYS A C 1
ATOM 2298 O O . LYS A 1 298 ? 3.803 11.377 -20.674 1.00 76.81 298 LYS A O 1
ATOM 2303 N N . TYR A 1 299 ? 5.412 11.685 -22.237 1.00 71.62 299 TYR A N 1
ATOM 2304 C CA . TYR A 1 299 ? 6.180 12.758 -21.599 1.00 71.62 299 TYR A CA 1
ATOM 2305 C C . TYR A 1 299 ? 6.894 12.420 -20.286 1.00 71.62 299 TYR A C 1
ATOM 2307 O O . TYR A 1 299 ? 7.584 13.284 -19.752 1.00 71.62 299 TYR A O 1
ATOM 2315 N N . ASP A 1 300 ? 6.817 11.174 -19.827 1.00 75.56 300 ASP A N 1
ATOM 2316 C CA . ASP A 1 300 ? 7.633 10.659 -18.731 1.00 75.56 300 ASP A CA 1
ATOM 2317 C C . ASP A 1 300 ? 8.857 9.931 -19.295 1.00 75.56 300 ASP A C 1
ATOM 2319 O O . ASP A 1 300 ? 8.776 8.816 -19.810 1.00 75.56 300 ASP A O 1
ATOM 2323 N N . TRP A 1 301 ? 9.998 10.615 -19.280 1.00 70.38 301 TRP A N 1
ATOM 2324 C CA . TRP A 1 301 ? 11.254 10.081 -19.808 1.00 70.38 301 TRP A CA 1
ATOM 2325 C C . TRP A 1 301 ? 12.086 9.364 -18.740 1.00 70.38 301 TRP A C 1
ATOM 2327 O O . TRP A 1 301 ? 13.019 8.646 -19.098 1.00 70.38 301 TRP A O 1
ATOM 2337 N N . ARG A 1 302 ? 11.772 9.547 -17.447 1.00 75.06 302 ARG A N 1
ATOM 2338 C CA . ARG A 1 302 ? 12.489 8.875 -16.350 1.00 75.06 302 ARG A CA 1
ATOM 2339 C C . ARG A 1 302 ? 11.866 7.528 -16.023 1.00 75.06 302 ARG A C 1
ATOM 2341 O O . ARG A 1 302 ? 12.584 6.611 -15.634 1.00 75.06 302 ARG A O 1
ATOM 2348 N N . VAL A 1 303 ? 10.550 7.405 -16.176 1.00 82.88 303 VAL A N 1
ATOM 2349 C CA . VAL A 1 303 ? 9.817 6.162 -15.959 1.00 82.88 303 VAL A CA 1
ATOM 2350 C C . VAL A 1 303 ? 9.049 5.808 -17.230 1.00 82.88 303 VAL A C 1
ATOM 2352 O O . VAL A 1 303 ? 7.947 6.310 -17.449 1.00 82.88 303 VAL A O 1
ATOM 2355 N N . PRO A 1 304 ? 9.607 4.919 -18.071 1.00 85.25 304 PRO A N 1
ATOM 2356 C CA . PRO A 1 304 ? 8.902 4.436 -19.249 1.00 85.25 304 PRO A CA 1
ATOM 2357 C C . PRO A 1 304 ? 7.506 3.883 -18.917 1.00 85.25 304 PRO A C 1
ATOM 2359 O O . PRO A 1 304 ? 7.295 3.207 -17.907 1.00 85.25 304 PRO A O 1
ATOM 2362 N N . PHE A 1 305 ? 6.546 4.128 -19.804 1.00 86.06 305 PHE A N 1
ATOM 2363 C CA . PHE A 1 305 ? 5.164 3.669 -19.648 1.00 86.06 305 PHE A CA 1
ATOM 2364 C C . PHE A 1 305 ? 5.064 2.158 -19.389 1.00 86.06 305 PHE A C 1
ATOM 2366 O O . PHE A 1 305 ? 4.304 1.694 -18.539 1.00 86.06 305 PHE A O 1
ATOM 2373 N N . GLU A 1 306 ? 5.892 1.395 -20.096 1.00 87.56 306 GLU A N 1
ATOM 2374 C CA . GLU A 1 306 ? 5.980 -0.056 -20.024 1.00 87.56 306 GLU A CA 1
ATOM 2375 C C . GLU A 1 306 ? 6.410 -0.532 -18.642 1.00 87.56 306 GLU A C 1
ATOM 2377 O O . GLU A 1 306 ? 5.828 -1.464 -18.094 1.00 87.56 306 GLU A O 1
ATOM 2382 N N . THR A 1 307 ? 7.397 0.134 -18.042 1.00 91.00 307 THR A N 1
ATOM 2383 C CA . THR A 1 307 ? 7.871 -0.228 -16.703 1.00 91.00 307 THR A CA 1
ATOM 2384 C C . THR A 1 307 ? 6.862 0.164 -15.628 1.00 91.00 307 THR A C 1
ATOM 2386 O O . THR A 1 307 ? 6.645 -0.606 -14.694 1.00 91.00 307 THR A O 1
ATOM 2389 N N . ALA A 1 308 ? 6.175 1.300 -15.800 1.00 91.38 308 ALA A N 1
ATOM 2390 C CA . ALA A 1 308 ? 5.140 1.761 -14.881 1.00 91.38 308 ALA A CA 1
ATOM 2391 C C . ALA A 1 308 ? 3.948 0.806 -14.803 1.00 91.38 308 ALA A C 1
ATOM 2393 O O . ALA A 1 308 ? 3.431 0.541 -13.720 1.00 91.38 308 ALA A O 1
ATOM 2394 N N . LEU A 1 309 ? 3.527 0.266 -15.949 1.00 91.75 309 LEU A N 1
ATOM 2395 C CA . LEU A 1 309 ? 2.366 -0.619 -16.036 1.00 91.75 309 LEU A CA 1
ATOM 2396 C C . LEU A 1 309 ? 2.712 -2.106 -16.143 1.00 91.75 309 LEU A C 1
ATOM 2398 O O . LEU A 1 309 ? 1.803 -2.932 -16.270 1.00 91.75 309 LEU A O 1
ATOM 2402 N N . ILE A 1 310 ? 3.997 -2.458 -16.044 1.00 92.50 310 ILE A N 1
ATOM 2403 C CA . ILE A 1 310 ? 4.492 -3.837 -16.139 1.00 92.50 310 ILE A CA 1
ATOM 2404 C C . ILE A 1 310 ? 4.014 -4.471 -17.459 1.00 92.50 310 ILE A C 1
ATOM 2406 O O . ILE A 1 310 ? 3.393 -5.534 -17.479 1.00 92.50 310 ILE A O 1
ATOM 2410 N N . LEU A 1 311 ? 4.237 -3.764 -18.563 1.00 87.06 311 LEU A N 1
ATOM 2411 C CA . LEU A 1 311 ? 3.875 -4.176 -19.917 1.00 87.06 311 LEU A CA 1
ATOM 2412 C C . LEU A 1 311 ? 5.131 -4.605 -20.689 1.00 87.06 311 LEU A C 1
ATOM 2414 O O . LEU A 1 311 ? 6.233 -4.138 -20.379 1.00 87.06 311 LEU A O 1
ATOM 2418 N N . PRO A 1 312 ? 4.995 -5.484 -21.697 1.00 80.25 312 PRO A N 1
ATOM 2419 C CA . PRO A 1 312 ? 6.094 -5.774 -22.608 1.00 80.25 312 PRO A CA 1
ATOM 2420 C C . PRO A 1 312 ? 6.528 -4.504 -23.349 1.00 80.25 312 PRO A C 1
ATOM 2422 O O . PRO A 1 312 ? 5.706 -3.658 -23.695 1.00 80.25 312 PRO A O 1
ATOM 2425 N N . GLN A 1 313 ? 7.826 -4.378 -23.616 1.00 78.25 313 GLN A N 1
ATOM 2426 C CA . GLN A 1 313 ? 8.331 -3.356 -24.529 1.00 78.25 313 GLN A CA 1
ATOM 2427 C C . GLN A 1 313 ? 8.206 -3.911 -25.943 1.00 78.25 313 GLN A C 1
ATOM 2429 O O . GLN A 1 313 ? 8.970 -4.790 -26.314 1.00 78.25 313 GLN A O 1
ATOM 2434 N N . CYS A 1 314 ? 7.208 -3.462 -26.701 1.00 74.69 314 CYS A N 1
ATOM 2435 C CA . CYS A 1 314 ? 6.951 -3.942 -28.057 1.00 74.69 314 CYS A CA 1
ATOM 2436 C C . CYS A 1 314 ? 6.357 -2.841 -28.943 1.00 74.69 314 CYS A C 1
ATOM 2438 O O . CYS A 1 314 ? 5.867 -1.815 -28.456 1.00 74.69 314 CYS A O 1
ATOM 2440 N N . LYS A 1 315 ? 6.358 -3.081 -30.260 1.00 74.94 315 LYS A N 1
ATOM 2441 C CA . LYS A 1 315 ? 5.861 -2.129 -31.262 1.00 74.94 315 LYS A CA 1
ATOM 2442 C C . LYS A 1 315 ? 4.404 -1.725 -31.015 1.00 74.94 315 LYS A C 1
ATOM 2444 O O . LYS A 1 315 ? 4.078 -0.553 -31.142 1.00 74.94 315 LYS A O 1
ATOM 2449 N N . GLN A 1 316 ? 3.548 -2.651 -30.581 1.00 76.94 316 GLN A N 1
ATOM 2450 C CA . GLN A 1 316 ? 2.133 -2.365 -30.318 1.00 76.94 316 GLN A CA 1
ATOM 2451 C C . GLN A 1 316 ? 1.938 -1.359 -29.179 1.00 76.94 316 GLN A C 1
ATOM 2453 O O . GLN A 1 316 ? 1.016 -0.547 -29.227 1.00 76.94 316 GLN A O 1
ATOM 2458 N N . ILE A 1 317 ? 2.791 -1.393 -28.146 1.00 80.06 317 ILE A N 1
ATOM 2459 C CA . ILE A 1 317 ? 2.752 -0.380 -27.084 1.00 80.06 317 ILE A CA 1
ATOM 2460 C C . ILE A 1 317 ? 3.227 0.971 -27.619 1.00 80.06 317 ILE A C 1
ATOM 2462 O O . ILE A 1 317 ? 2.659 2.004 -27.269 1.00 80.06 317 ILE A O 1
ATOM 2466 N N . GLU A 1 318 ? 4.251 0.989 -28.471 1.00 78.25 318 GLU A N 1
ATOM 2467 C CA . GLU A 1 318 ? 4.718 2.222 -29.107 1.00 78.25 318 GLU A CA 1
ATOM 2468 C C . GLU A 1 318 ? 3.643 2.836 -30.018 1.00 78.25 318 GLU A C 1
ATOM 2470 O O . GLU A 1 318 ? 3.345 4.022 -29.889 1.00 78.25 318 GLU A O 1
ATOM 2475 N N . GLU A 1 319 ? 2.993 2.026 -30.853 1.00 78.69 319 GLU A N 1
ATOM 2476 C CA . GLU A 1 319 ? 1.852 2.415 -31.691 1.00 78.69 319 GLU A CA 1
ATOM 2477 C C . GLU A 1 319 ? 0.680 2.930 -30.840 1.00 78.69 319 GLU A C 1
ATOM 2479 O O . GLU A 1 319 ? 0.162 4.012 -31.112 1.00 78.69 319 GLU A O 1
ATOM 2484 N N . PHE A 1 320 ? 0.328 2.234 -29.750 1.00 82.12 320 PHE A N 1
ATOM 2485 C CA . PHE A 1 320 ? -0.683 2.694 -28.789 1.00 82.12 320 PHE A CA 1
ATOM 2486 C C . PHE A 1 320 ? -0.325 4.053 -28.180 1.00 82.12 320 PHE A C 1
ATOM 2488 O O . PHE A 1 320 ? -1.166 4.941 -28.106 1.00 82.12 320 PHE A O 1
ATOM 2495 N N . LYS A 1 321 ? 0.921 4.262 -27.743 1.00 81.88 321 LYS A N 1
ATOM 2496 C CA . LYS A 1 321 ? 1.333 5.573 -27.221 1.00 81.88 321 LYS A CA 1
ATOM 2497 C C . LYS A 1 321 ? 1.229 6.634 -28.314 1.00 81.88 321 LYS A C 1
ATOM 2499 O O . LYS A 1 321 ? 0.773 7.744 -28.043 1.00 81.88 321 LYS A O 1
ATOM 2504 N N . ASN A 1 322 ? 1.621 6.310 -29.542 1.00 81.62 322 ASN A N 1
ATOM 2505 C CA . ASN A 1 322 ? 1.599 7.238 -30.668 1.00 81.62 322 ASN A CA 1
ATOM 2506 C C . ASN A 1 322 ? 0.181 7.595 -31.137 1.00 81.62 322 ASN A C 1
ATOM 2508 O O . ASN A 1 322 ? 0.007 8.704 -31.637 1.00 81.62 322 ASN A O 1
ATOM 2512 N N . SER A 1 323 ? -0.826 6.747 -30.895 1.00 81.06 323 SER A N 1
ATOM 2513 C CA . SER A 1 323 ? -2.222 7.012 -31.277 1.00 81.06 323 SER A CA 1
ATOM 2514 C C . SER A 1 323 ? -2.879 8.158 -30.498 1.00 81.06 323 SER A C 1
ATOM 2516 O O . SER A 1 323 ? -3.913 8.674 -30.915 1.00 81.06 323 SER A O 1
ATOM 2518 N N . PHE A 1 324 ? -2.312 8.582 -29.365 1.00 77.62 324 PHE A N 1
ATOM 2519 C CA . PHE A 1 324 ? -2.808 9.752 -28.640 1.00 77.62 324 PHE A CA 1
ATOM 2520 C C . PHE A 1 324 ? -2.271 11.043 -29.266 1.00 77.62 324 PHE A C 1
ATOM 2522 O O . PHE A 1 324 ? -1.065 11.190 -29.456 1.00 77.62 324 PHE A O 1
ATOM 2529 N N . GLY A 1 325 ? -3.141 12.013 -29.542 1.00 68.75 325 GLY A N 1
ATOM 2530 C CA . GLY A 1 325 ? -2.728 13.333 -30.027 1.00 68.75 325 GLY A CA 1
ATOM 2531 C C . GLY A 1 325 ? -1.819 14.087 -29.047 1.00 68.75 325 GLY A C 1
ATOM 2532 O O . GLY A 1 325 ? -1.738 13.762 -27.860 1.00 68.75 325 GLY A O 1
ATOM 2533 N N . LYS A 1 326 ? -1.128 15.104 -29.567 1.00 64.31 326 LYS A N 1
ATOM 2534 C CA . LYS A 1 326 ? -0.561 16.199 -28.765 1.00 64.31 326 LYS A CA 1
ATOM 2535 C C . LYS A 1 326 ? -1.693 17.206 -28.463 1.00 64.31 326 LYS A C 1
ATOM 2537 O O . LYS A 1 326 ? -2.732 17.161 -29.114 1.00 64.31 326 LYS A O 1
ATOM 2542 N N . ASN A 1 327 ? -1.502 18.106 -27.508 1.00 62.22 327 ASN A N 1
ATOM 2543 C CA . ASN A 1 327 ? -2.395 19.190 -27.065 1.00 62.22 327 ASN A CA 1
ATOM 2544 C C . ASN A 1 327 ? -3.519 18.821 -26.078 1.00 62.22 327 ASN A C 1
ATOM 2546 O O . ASN A 1 327 ? -4.611 19.393 -26.117 1.00 62.22 327 ASN A O 1
ATOM 2550 N N . GLN A 1 328 ? -3.273 17.905 -25.139 1.00 63.41 328 GLN A N 1
ATOM 2551 C CA . GLN A 1 328 ? -4.200 17.721 -24.015 1.00 63.41 328 GLN A CA 1
ATOM 2552 C C . GLN A 1 328 ? -4.155 18.940 -23.084 1.00 63.41 328 GLN A C 1
ATOM 2554 O O . GLN A 1 328 ? -3.132 19.197 -22.459 1.00 63.41 328 GLN A O 1
ATOM 2559 N N . ARG A 1 329 ? -5.267 19.676 -22.950 1.00 62.31 329 ARG A N 1
ATOM 2560 C CA . ARG A 1 329 ? -5.382 20.769 -21.962 1.00 62.31 329 ARG A CA 1
ATOM 2561 C C . ARG A 1 329 ? -5.491 20.258 -20.520 1.00 62.31 329 ARG A C 1
ATOM 2563 O O . ARG A 1 329 ? -5.109 20.967 -19.598 1.00 62.31 329 ARG A O 1
ATOM 2570 N N . LEU A 1 330 ? -6.008 19.040 -20.327 1.00 63.22 330 LEU A N 1
ATOM 2571 C CA . LEU A 1 330 ? -6.281 18.430 -19.021 1.00 63.22 330 LEU A CA 1
ATOM 2572 C C . LEU A 1 330 ? -5.697 17.017 -18.934 1.00 63.22 330 LEU A C 1
ATOM 2574 O O . LEU A 1 330 ? -5.645 16.333 -19.956 1.00 63.22 330 LEU A O 1
ATOM 2578 N N . PRO A 1 331 ? -5.304 16.545 -17.733 1.00 68.19 331 PRO A N 1
ATOM 2579 C CA . PRO A 1 331 ? -4.908 15.156 -17.562 1.00 68.19 331 PRO A CA 1
ATOM 2580 C C . PRO A 1 331 ? -6.108 14.238 -17.820 1.00 68.19 331 PRO A C 1
ATOM 2582 O O . PRO A 1 331 ? -7.209 14.488 -17.326 1.00 68.19 331 PRO A O 1
ATOM 2585 N N . ARG A 1 332 ? -5.889 13.144 -18.553 1.00 76.19 332 ARG A N 1
ATOM 2586 C CA . ARG A 1 332 ? -6.882 12.076 -18.740 1.00 76.19 332 ARG A CA 1
ATOM 2587 C C . ARG A 1 332 ? -6.389 10.771 -18.152 1.00 76.19 332 ARG A C 1
ATOM 2589 O O . ARG A 1 332 ? -5.207 10.452 -18.231 1.00 76.19 332 ARG A O 1
ATOM 2596 N N . ILE A 1 333 ? -7.316 10.004 -17.593 1.00 76.12 333 ILE A N 1
ATOM 2597 C CA . ILE A 1 333 ? -7.033 8.696 -17.013 1.00 76.12 333 ILE A CA 1
ATOM 2598 C C . ILE A 1 333 ? -7.887 7.664 -17.718 1.00 76.12 333 ILE A C 1
ATOM 2600 O O . ILE A 1 333 ? -9.105 7.793 -17.804 1.00 76.12 333 ILE A O 1
ATOM 2604 N N . TYR A 1 334 ? -7.231 6.617 -18.189 1.00 80.31 334 TYR A N 1
ATOM 2605 C CA . TYR A 1 334 ? -7.866 5.494 -18.846 1.00 80.31 334 TYR A CA 1
ATOM 2606 C C . TYR A 1 334 ? -7.744 4.263 -17.952 1.00 80.31 334 TYR A C 1
ATOM 2608 O O . TYR A 1 334 ? -6.651 3.930 -17.489 1.00 80.31 334 TYR A O 1
ATOM 2616 N N . SER A 1 335 ? -8.863 3.584 -17.695 1.00 76.56 335 SER A N 1
ATOM 2617 C CA . SER A 1 335 ? -8.921 2.391 -16.844 1.00 76.56 335 SER A CA 1
ATOM 2618 C C . SER A 1 335 ? -9.954 1.375 -17.345 1.00 76.56 335 SER A C 1
ATOM 2620 O O . SER A 1 335 ? -10.814 1.681 -18.178 1.00 76.56 335 SER A O 1
ATOM 2622 N N . GLY A 1 336 ? -9.863 0.138 -16.847 1.00 68.56 336 GLY A N 1
ATOM 2623 C CA . GLY A 1 336 ? -10.906 -0.881 -17.002 1.00 68.56 336 GLY A CA 1
ATOM 2624 C C . GLY A 1 336 ? -11.357 -1.118 -18.449 1.00 68.56 336 GLY A C 1
ATOM 2625 O O . GLY A 1 336 ? -10.539 -1.323 -19.346 1.00 68.56 336 GLY A O 1
ATOM 2626 N N . ARG A 1 337 ? -12.679 -1.094 -18.683 1.00 60.66 337 ARG A N 1
ATOM 2627 C CA . ARG A 1 337 ? -13.295 -1.319 -20.008 1.00 60.66 337 ARG A CA 1
ATOM 2628 C C . ARG A 1 337 ? -12.793 -0.346 -21.077 1.00 60.66 337 ARG A C 1
ATOM 2630 O O . ARG A 1 337 ? -12.734 -0.724 -22.241 1.00 60.66 337 ARG A O 1
ATOM 2637 N N . HIS A 1 338 ? -12.411 0.871 -20.700 1.00 60.44 338 HIS A N 1
ATOM 2638 C CA . HIS A 1 338 ? -11.925 1.866 -21.648 1.00 60.44 338 HIS A CA 1
ATOM 2639 C C . HIS A 1 338 ? -10.539 1.490 -22.194 1.00 60.44 338 HIS A C 1
ATOM 2641 O O . HIS A 1 338 ? -10.341 1.509 -23.403 1.00 60.44 338 HIS A O 1
ATOM 2647 N N . LEU A 1 339 ? -9.621 1.013 -21.340 1.00 67.94 339 LEU A N 1
ATOM 2648 C CA . LEU A 1 339 ? -8.341 0.455 -21.804 1.00 67.94 339 LEU A CA 1
ATOM 2649 C C . LEU A 1 339 ? -8.541 -0.773 -22.700 1.00 67.94 339 LEU A C 1
ATOM 2651 O O . LEU A 1 339 ? -7.892 -0.873 -23.737 1.00 67.94 339 LEU A O 1
ATOM 2655 N N . LYS A 1 340 ? -9.479 -1.666 -22.346 1.00 64.50 340 LYS A N 1
ATOM 2656 C CA . LYS A 1 340 ? -9.799 -2.863 -23.149 1.00 64.50 340 LYS A CA 1
ATOM 2657 C C . LYS A 1 340 ? -10.336 -2.526 -24.542 1.00 64.50 340 LYS A C 1
ATOM 2659 O O . LYS A 1 340 ? -10.049 -3.254 -25.484 1.00 64.50 340 LYS A O 1
ATOM 2664 N N . LYS A 1 341 ? -11.117 -1.446 -24.659 1.00 56.75 341 LYS A N 1
ATOM 2665 C CA . LYS A 1 341 ? -11.656 -0.953 -25.935 1.00 56.75 341 LYS A CA 1
ATOM 2666 C C . LYS A 1 341 ? -10.585 -0.297 -26.804 1.00 56.75 341 LYS A C 1
ATOM 2668 O O . LYS A 1 341 ? -10.653 -0.419 -28.018 1.00 56.75 341 LYS A O 1
ATOM 2673 N N . ILE A 1 342 ? -9.617 0.390 -26.191 1.00 55.81 342 ILE A N 1
ATOM 2674 C CA . ILE A 1 342 ? -8.590 1.132 -26.933 1.00 55.81 342 ILE A CA 1
ATOM 2675 C C . ILE A 1 342 ? -7.436 0.225 -27.366 1.00 55.81 342 ILE A C 1
ATOM 2677 O O . ILE A 1 342 ? -6.862 0.455 -28.426 1.00 55.81 342 ILE A O 1
ATOM 2681 N N . SER A 1 343 ? -7.068 -0.803 -26.589 1.00 64.19 343 SER A N 1
ATOM 2682 C CA . SER A 1 343 ? -6.007 -1.720 -27.014 1.00 64.19 343 SER A CA 1
ATOM 2683 C C . SER A 1 343 ? -5.996 -3.069 -26.288 1.00 64.19 343 SER A C 1
ATOM 2685 O O . SER A 1 343 ? -6.107 -3.149 -25.062 1.00 64.19 343 SER A O 1
ATOM 2687 N N . LYS A 1 344 ? -5.742 -4.146 -27.050 1.00 65.06 344 LYS A N 1
ATOM 2688 C CA . LYS A 1 344 ? -5.516 -5.507 -26.523 1.00 65.06 344 LYS A CA 1
ATOM 2689 C C . LYS A 1 344 ? -4.268 -5.605 -25.635 1.00 65.06 344 LYS A C 1
ATOM 2691 O O . LYS A 1 344 ? -4.169 -6.540 -24.847 1.00 65.06 344 LYS A O 1
ATOM 2696 N N . VAL A 1 345 ? -3.358 -4.628 -25.691 1.00 67.12 345 VAL A N 1
ATOM 2697 C CA . VAL A 1 345 ? -2.095 -4.636 -24.930 1.00 67.12 345 VAL A CA 1
ATOM 2698 C C . VAL A 1 345 ? -2.274 -4.631 -23.405 1.00 67.12 345 VAL A C 1
ATOM 2700 O O . VAL A 1 345 ? -1.383 -5.075 -22.691 1.00 67.12 345 VAL A O 1
ATOM 2703 N N . PHE A 1 346 ? -3.424 -4.179 -22.887 1.00 68.94 346 PHE A N 1
ATOM 2704 C CA . PHE A 1 346 ? -3.731 -4.215 -21.446 1.00 68.94 346 PHE A CA 1
ATOM 2705 C C . PHE A 1 346 ? -4.405 -5.513 -20.988 1.00 68.94 346 PHE A C 1
ATOM 2707 O O . PHE A 1 346 ? -4.457 -5.771 -19.787 1.00 68.94 346 PHE A O 1
ATOM 2714 N N . ASN A 1 347 ? -4.889 -6.325 -21.933 1.00 63.16 347 ASN A N 1
ATOM 2715 C CA . ASN A 1 347 ? -5.340 -7.705 -21.715 1.00 63.16 347 ASN A CA 1
ATOM 2716 C C . ASN A 1 347 ? -4.229 -8.707 -22.063 1.00 63.16 347 ASN A C 1
ATOM 2718 O O . ASN A 1 347 ? -4.509 -9.858 -22.385 1.00 63.16 347 ASN A O 1
ATOM 2722 N N . PHE A 1 348 ? -2.980 -8.247 -22.056 1.00 68.25 348 PHE A N 1
ATOM 2723 C CA . PHE A 1 348 ? -1.815 -9.079 -22.288 1.00 68.25 348 PHE A CA 1
ATOM 2724 C C . PHE A 1 348 ? -1.806 -10.256 -21.299 1.00 68.25 348 PHE A C 1
ATOM 2726 O O . PHE A 1 348 ? -1.825 -10.058 -20.081 1.00 68.25 348 PHE A O 1
ATOM 2733 N N . ASP A 1 349 ? -1.784 -11.470 -21.846 1.00 69.50 349 ASP A N 1
ATOM 2734 C CA . ASP A 1 349 ? -1.530 -12.694 -21.100 1.00 69.50 349 ASP A CA 1
ATOM 2735 C C . ASP A 1 349 ? -0.050 -13.064 -21.272 1.00 69.50 349 ASP A C 1
ATOM 2737 O O . ASP A 1 349 ? 0.362 -13.416 -22.383 1.00 69.50 349 ASP A O 1
ATOM 2741 N N . PRO A 1 350 ? 0.764 -13.012 -20.203 1.00 67.62 350 PRO A N 1
ATOM 2742 C CA . PRO A 1 350 ? 2.180 -13.356 -20.281 1.00 67.62 350 PRO A CA 1
ATOM 2743 C C . PRO A 1 350 ? 2.451 -14.795 -20.726 1.00 67.62 350 PRO A C 1
ATOM 2745 O O . PRO A 1 350 ? 3.573 -15.063 -21.156 1.00 67.62 350 PRO A O 1
ATOM 2748 N N . LYS A 1 351 ? 1.478 -15.711 -20.619 1.00 67.81 351 LYS A N 1
ATOM 2749 C CA . LYS A 1 351 ? 1.621 -17.101 -21.075 1.00 67.81 351 LYS A CA 1
ATOM 2750 C C . LYS A 1 351 ? 1.513 -17.229 -22.593 1.00 67.81 351 LYS A C 1
ATOM 2752 O O . LYS A 1 351 ? 2.216 -18.043 -23.175 1.00 67.81 351 LYS A O 1
ATOM 2757 N N . ASN A 1 352 ? 0.663 -16.411 -23.209 1.00 66.81 352 ASN A N 1
ATOM 2758 C CA . ASN A 1 352 ? 0.296 -16.506 -24.625 1.00 66.81 352 ASN A CA 1
ATOM 2759 C C . ASN A 1 352 ? 0.930 -15.411 -25.495 1.00 66.81 352 ASN A C 1
ATOM 2761 O O . ASN A 1 352 ? 0.663 -15.324 -26.692 1.00 66.81 352 ASN A O 1
ATOM 2765 N N . PHE A 1 353 ? 1.742 -14.537 -24.903 1.00 67.75 353 PHE A N 1
ATOM 2766 C CA . PHE A 1 353 ? 2.406 -13.471 -25.633 1.00 67.75 353 PHE A CA 1
ATOM 2767 C C . PHE A 1 353 ? 3.760 -13.923 -26.171 1.00 67.75 353 PHE A C 1
ATOM 2769 O O . PHE A 1 353 ? 4.640 -14.342 -25.416 1.00 67.75 353 PHE A O 1
ATOM 2776 N N . ASP A 1 354 ? 3.936 -13.772 -27.479 1.00 66.81 354 ASP A N 1
ATOM 2777 C CA . ASP A 1 354 ? 5.198 -14.028 -28.157 1.00 66.81 354 ASP A CA 1
ATOM 2778 C C . ASP A 1 354 ? 6.164 -12.854 -27.941 1.00 66.81 354 ASP A C 1
ATOM 2780 O O . ASP A 1 354 ? 6.094 -11.814 -28.604 1.00 66.81 354 ASP A O 1
ATOM 2784 N N . PHE A 1 355 ? 7.048 -13.018 -26.958 1.00 64.56 355 PHE A N 1
ATOM 2785 C CA . PHE A 1 355 ? 8.069 -12.032 -26.611 1.00 64.56 355 PHE A CA 1
ATOM 2786 C C . PHE A 1 355 ? 9.226 -11.965 -27.617 1.00 64.56 355 PHE A C 1
ATOM 2788 O O . PHE A 1 355 ? 9.967 -10.988 -27.580 1.00 64.56 355 PHE A O 1
ATOM 2795 N N . GLU A 1 356 ? 9.376 -12.954 -28.502 1.00 58.59 356 GLU A N 1
ATOM 2796 C CA . GLU A 1 356 ? 10.464 -13.019 -29.491 1.00 58.59 356 GLU A CA 1
ATOM 2797 C C . GLU A 1 356 ? 10.092 -12.292 -30.799 1.00 58.59 356 GLU A C 1
ATOM 2799 O O . GLU A 1 356 ? 10.959 -11.901 -31.578 1.00 58.59 356 GLU A O 1
ATOM 2804 N N . LYS A 1 357 ? 8.795 -12.053 -31.045 1.00 58.50 357 LYS A N 1
ATOM 2805 C CA . LYS A 1 357 ? 8.284 -11.529 -32.326 1.00 58.50 357 LYS A CA 1
ATOM 2806 C C . LYS A 1 357 ? 8.371 -10.013 -32.513 1.00 58.50 357 LYS A C 1
ATOM 2808 O O . LYS A 1 357 ? 8.222 -9.540 -33.639 1.00 58.50 357 LYS A O 1
ATOM 2813 N N . TYR A 1 358 ? 8.591 -9.222 -31.459 1.00 53.94 358 TYR A N 1
ATOM 2814 C CA . TYR A 1 358 ? 8.551 -7.759 -31.577 1.00 53.94 358 TYR A CA 1
ATOM 2815 C C . TYR A 1 358 ? 9.760 -7.049 -30.994 1.00 53.94 358 TYR A C 1
ATOM 2817 O O . TYR A 1 358 ? 9.809 -6.738 -29.807 1.00 53.94 358 TYR A O 1
ATOM 2825 N N . TRP A 1 359 ? 10.602 -6.647 -31.952 1.00 53.09 359 TRP A N 1
ATOM 2826 C CA . TRP A 1 359 ? 11.781 -5.801 -31.838 1.00 53.09 359 TRP A CA 1
ATOM 2827 C C . TRP A 1 359 ? 12.863 -6.437 -30.954 1.00 53.09 359 TRP A C 1
ATOM 2829 O O . TRP A 1 359 ? 12.597 -7.168 -30.014 1.00 53.09 359 TRP A O 1
ATOM 2839 N N . PHE A 1 360 ? 14.102 -6.068 -31.243 1.00 52.94 360 PHE A N 1
ATOM 2840 C CA . PHE A 1 360 ? 15.249 -6.183 -30.345 1.00 52.94 360 PHE A CA 1
ATOM 2841 C C . PHE A 1 360 ? 16.181 -7.401 -30.496 1.00 52.94 360 PHE A C 1
ATOM 2843 O O . PHE A 1 360 ? 15.835 -8.514 -30.868 1.00 52.94 360 PHE A O 1
ATOM 2850 N N . THR A 1 361 ? 17.443 -7.067 -30.250 1.00 55.31 361 THR A N 1
ATOM 2851 C CA . THR A 1 361 ? 18.675 -7.853 -30.225 1.00 55.31 361 THR A CA 1
ATOM 2852 C C . THR A 1 361 ? 18.756 -8.699 -28.953 1.00 55.31 361 THR A C 1
ATOM 2854 O O . THR A 1 361 ? 18.609 -8.130 -27.884 1.00 55.31 361 THR A O 1
ATOM 2857 N N . GLN A 1 362 ? 19.083 -9.998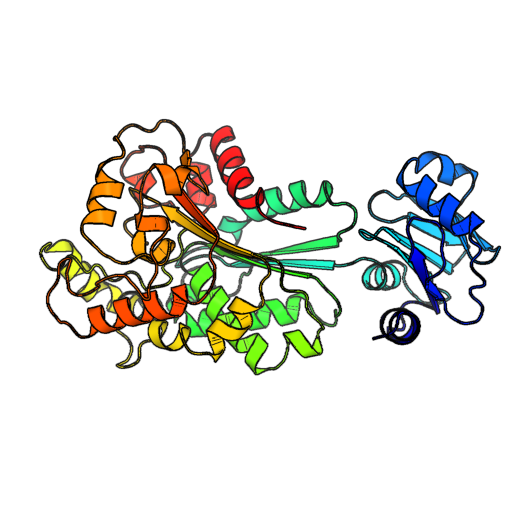 -29.025 1.00 58.06 362 GLN A N 1
ATOM 2858 C CA . GLN A 1 362 ? 19.092 -10.980 -27.910 1.00 58.06 362 GLN A CA 1
ATOM 2859 C C . GLN A 1 362 ? 20.067 -10.704 -26.726 1.00 58.06 362 GLN A C 1
ATOM 2861 O O . GLN A 1 362 ? 20.833 -11.570 -26.301 1.00 58.06 362 GLN A O 1
ATOM 2866 N N . SER A 1 363 ? 20.064 -9.503 -26.147 1.00 76.50 363 SER A N 1
ATOM 2867 C CA . SER A 1 363 ? 20.936 -9.123 -25.032 1.00 76.50 363 SER A CA 1
ATOM 2868 C C . SER A 1 363 ? 20.426 -9.659 -23.691 1.00 76.50 363 SER A C 1
ATOM 2870 O O . SER A 1 363 ? 19.223 -9.717 -23.426 1.00 76.50 363 SER A O 1
ATOM 2872 N N . GLU A 1 364 ? 21.347 -9.974 -22.779 1.00 81.44 364 GLU A N 1
ATOM 2873 C CA . GLU A 1 364 ? 21.017 -10.475 -21.435 1.00 81.44 364 GLU A CA 1
ATOM 2874 C C . GLU A 1 364 ? 20.072 -9.547 -20.648 1.00 81.44 364 GLU A C 1
ATOM 2876 O O . GLU A 1 364 ? 19.168 -10.009 -19.954 1.00 81.44 364 GLU A O 1
ATOM 2881 N N . LYS A 1 365 ? 20.205 -8.220 -20.787 1.00 82.38 365 LYS A N 1
ATOM 2882 C CA . LYS A 1 365 ? 19.320 -7.262 -20.094 1.00 82.38 365 LYS A CA 1
ATOM 2883 C C . LYS A 1 365 ? 17.876 -7.315 -20.593 1.00 82.38 365 LYS A C 1
ATOM 2885 O O . LYS A 1 365 ? 16.958 -7.077 -19.812 1.00 82.38 365 LYS A O 1
ATOM 2890 N N . GLN A 1 366 ? 17.659 -7.660 -21.858 1.00 78.81 366 GLN A N 1
ATOM 2891 C CA . GLN A 1 366 ? 16.311 -7.847 -22.390 1.00 78.81 366 GLN A CA 1
ATOM 2892 C C . GLN A 1 366 ? 15.692 -9.154 -21.898 1.00 78.81 366 GLN A C 1
ATOM 2894 O O . GLN A 1 366 ? 14.549 -9.138 -21.445 1.00 78.81 366 GLN A O 1
ATOM 2899 N N . LYS A 1 367 ? 16.462 -10.253 -21.860 1.00 82.62 367 LYS A N 1
ATOM 2900 C CA . LYS A 1 367 ? 16.016 -11.516 -21.242 1.00 82.62 367 LYS A CA 1
ATOM 2901 C C . LYS A 1 367 ? 15.587 -11.306 -19.786 1.00 82.62 367 LYS A C 1
ATOM 2903 O O . LYS A 1 367 ? 14.553 -11.822 -19.354 1.00 82.62 367 LYS A O 1
ATOM 2908 N N . GLN A 1 368 ? 16.334 -10.484 -19.042 1.00 87.06 368 GLN A N 1
ATOM 2909 C CA . GLN A 1 368 ? 15.967 -10.072 -17.683 1.00 87.06 368 GLN A CA 1
ATOM 2910 C C . GLN A 1 368 ? 14.632 -9.316 -17.663 1.00 87.06 368 GLN A C 1
ATOM 2912 O O . GLN A 1 368 ? 13.749 -9.673 -16.891 1.00 87.06 368 GLN A O 1
ATOM 2917 N N . LEU A 1 369 ? 14.434 -8.324 -18.535 1.00 86.25 369 LEU A N 1
ATOM 2918 C CA . LEU A 1 369 ? 13.175 -7.572 -18.616 1.00 86.25 369 LEU A CA 1
ATOM 2919 C C . LEU A 1 369 ? 11.974 -8.455 -18.957 1.00 86.25 369 LEU A C 1
ATOM 2921 O O . LEU A 1 369 ? 10.962 -8.375 -18.265 1.00 86.25 369 LEU A O 1
ATOM 2925 N N . ILE A 1 370 ? 12.098 -9.341 -19.947 1.00 84.75 370 ILE A N 1
ATOM 2926 C CA . ILE A 1 370 ? 11.057 -10.315 -20.306 1.00 84.75 370 ILE A CA 1
ATOM 2927 C C . ILE A 1 370 ? 10.708 -11.184 -19.096 1.00 84.75 370 ILE A C 1
ATOM 2929 O O . ILE A 1 370 ? 9.535 -11.345 -18.755 1.00 84.75 370 ILE A O 1
ATOM 2933 N N . THR A 1 371 ? 11.725 -11.698 -18.402 1.00 88.88 371 THR A N 1
ATOM 2934 C CA . THR A 1 371 ? 11.534 -12.533 -17.211 1.00 88.88 371 THR A CA 1
ATOM 2935 C C . THR A 1 371 ? 10.817 -11.771 -16.098 1.00 88.88 371 THR A C 1
ATOM 2937 O O . THR A 1 371 ? 9.868 -12.294 -15.508 1.00 88.88 371 THR A O 1
ATOM 2940 N N . MET A 1 372 ? 11.219 -10.526 -15.827 1.00 92.25 372 MET A N 1
ATOM 2941 C CA . MET A 1 372 ? 10.577 -9.691 -14.810 1.00 92.25 372 MET A CA 1
ATOM 2942 C C . MET A 1 372 ? 9.125 -9.378 -15.165 1.00 92.25 372 MET A C 1
ATOM 2944 O O . MET A 1 372 ? 8.251 -9.505 -14.307 1.00 92.25 372 MET A O 1
ATOM 2948 N N . THR A 1 373 ? 8.854 -9.033 -16.427 1.00 90.19 373 THR A N 1
ATOM 2949 C CA . THR A 1 373 ? 7.499 -8.791 -16.930 1.00 90.19 373 THR A CA 1
ATOM 2950 C C . THR A 1 373 ? 6.627 -10.027 -16.753 1.00 90.19 373 THR A C 1
ATOM 2952 O O . THR A 1 373 ? 5.532 -9.906 -16.207 1.00 90.19 373 THR A O 1
ATOM 2955 N N . LYS A 1 374 ? 7.107 -11.220 -17.138 1.00 88.56 374 LYS A N 1
ATOM 2956 C CA . LYS A 1 374 ? 6.374 -12.484 -16.954 1.00 88.56 374 LYS A CA 1
ATOM 2957 C C . LYS A 1 374 ? 6.050 -12.732 -15.482 1.00 88.56 374 LYS A C 1
ATOM 2959 O O . LYS A 1 374 ? 4.885 -12.900 -15.134 1.00 88.56 374 LYS A O 1
ATOM 2964 N N . LYS A 1 375 ? 7.063 -12.693 -14.609 1.00 93.31 375 LYS A N 1
ATOM 2965 C CA . LYS A 1 375 ? 6.899 -12.970 -13.174 1.00 93.31 375 LYS A CA 1
ATOM 2966 C C . LYS A 1 375 ? 5.960 -11.982 -12.491 1.00 93.31 375 LYS A C 1
ATOM 2968 O O . LYS A 1 375 ? 5.085 -12.402 -11.744 1.00 93.31 375 LYS A O 1
ATOM 2973 N N . LEU A 1 376 ? 6.081 -10.683 -12.757 1.00 94.12 376 LEU A N 1
ATOM 2974 C CA . LEU A 1 376 ? 5.207 -9.688 -12.129 1.00 94.12 376 LEU A CA 1
ATOM 2975 C C . LEU A 1 376 ? 3.759 -9.752 -12.630 1.00 94.12 376 LEU A C 1
ATOM 2977 O O . LEU A 1 376 ? 2.846 -9.461 -11.860 1.00 94.12 376 LEU A O 1
ATOM 2981 N N . ASN A 1 377 ? 3.539 -10.171 -13.878 1.00 91.38 377 ASN A N 1
ATOM 2982 C CA . ASN A 1 377 ? 2.201 -10.396 -14.431 1.00 91.38 377 ASN A CA 1
ATOM 2983 C C . ASN A 1 377 ? 1.549 -11.716 -13.992 1.00 91.38 377 ASN A C 1
ATOM 2985 O O . ASN A 1 377 ? 0.406 -11.967 -14.360 1.00 91.38 377 ASN A O 1
ATOM 2989 N N . THR A 1 378 ? 2.220 -12.537 -13.176 1.00 91.44 378 THR A N 1
ATOM 2990 C CA 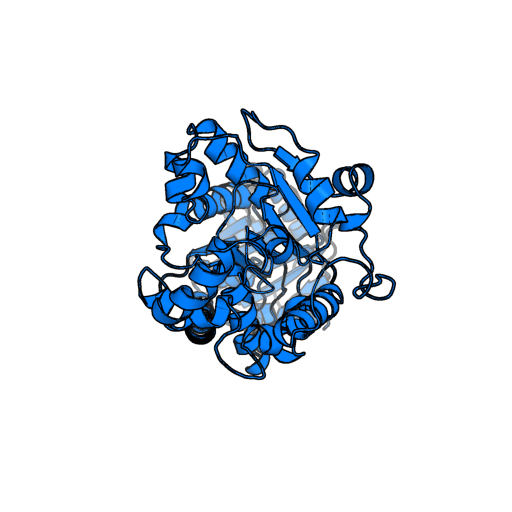. THR A 1 378 ? 1.543 -13.633 -12.454 1.00 91.44 378 THR A CA 1
ATOM 2991 C C . THR A 1 378 ? 0.556 -13.110 -11.409 1.00 91.44 378 THR A C 1
ATOM 2993 O O . THR A 1 378 ? -0.373 -13.816 -11.027 1.00 91.44 378 THR A O 1
ATOM 2996 N N . LEU A 1 379 ? 0.734 -11.862 -10.961 1.00 92.75 379 LEU A N 1
ATOM 2997 C CA . LEU A 1 379 ? -0.187 -11.171 -10.069 1.00 92.75 379 LEU A CA 1
ATOM 2998 C C . LEU A 1 379 ? -1.216 -10.371 -10.876 1.00 92.75 379 LEU A C 1
ATOM 3000 O O . LEU A 1 379 ? -0.912 -9.828 -11.938 1.00 92.75 379 LEU A O 1
ATOM 3004 N N . SER A 1 380 ? -2.429 -10.231 -10.338 1.00 90.31 380 SER A N 1
ATOM 3005 C CA . SER A 1 380 ? -3.449 -9.353 -10.919 1.00 90.31 380 SER A CA 1
ATOM 3006 C C . SER A 1 380 ? -3.179 -7.884 -10.580 1.00 90.31 380 SER A C 1
ATOM 3008 O O . SER A 1 380 ? -2.873 -7.551 -9.435 1.00 90.31 380 SER A O 1
ATOM 3010 N N . TRP A 1 381 ? -3.324 -6.999 -11.570 1.00 90.44 381 TRP A N 1
ATOM 3011 C CA . TRP A 1 381 ? -3.068 -5.563 -11.438 1.00 90.44 381 TRP A CA 1
ATOM 3012 C C . TRP A 1 381 ? -4.227 -4.739 -11.989 1.00 90.44 381 TRP A C 1
ATOM 3014 O O . TRP A 1 381 ? -4.698 -4.974 -13.104 1.00 90.44 381 TRP A O 1
ATOM 3024 N N . VAL A 1 382 ? -4.634 -3.714 -11.244 1.00 89.25 382 VAL A N 1
ATOM 3025 C CA . VAL A 1 382 ? -5.499 -2.646 -11.746 1.00 89.25 382 VAL A CA 1
ATOM 3026 C C . VAL A 1 382 ? -4.610 -1.587 -12.388 1.00 89.25 382 VAL A C 1
ATOM 3028 O O . VAL A 1 382 ? -3.859 -0.893 -11.705 1.00 89.25 382 VAL A O 1
ATOM 3031 N N . ARG A 1 383 ? -4.677 -1.484 -13.717 1.00 89.38 383 ARG A N 1
ATOM 3032 C CA . ARG A 1 383 ? -3.847 -0.568 -14.506 1.00 89.38 383 ARG A CA 1
ATOM 3033 C C . ARG A 1 383 ? -4.604 0.700 -14.858 1.00 89.38 383 ARG A C 1
ATOM 3035 O O . ARG A 1 383 ? -5.720 0.637 -15.375 1.00 89.38 383 ARG A O 1
ATOM 3042 N N . HIS A 1 384 ? -3.947 1.829 -14.641 1.00 86.75 384 HIS A N 1
ATOM 3043 C CA . HIS A 1 384 ? -4.424 3.145 -15.032 1.00 86.75 384 HIS A CA 1
ATOM 3044 C C . HIS A 1 384 ? -3.384 3.821 -15.925 1.00 86.75 384 HIS A C 1
ATOM 3046 O O . HIS A 1 384 ? -2.263 4.099 -15.500 1.00 86.75 384 HIS A O 1
ATOM 3052 N N . ALA A 1 385 ? -3.755 4.094 -17.172 1.00 86.19 385 ALA A N 1
ATOM 3053 C CA . ALA A 1 385 ? -2.899 4.830 -18.089 1.00 86.19 385 ALA A CA 1
ATOM 3054 C C . ALA A 1 385 ? -3.237 6.322 -18.007 1.00 86.19 385 ALA A C 1
ATOM 3056 O O . ALA A 1 385 ? -4.380 6.722 -18.226 1.00 86.19 385 ALA A O 1
ATOM 3057 N N . LEU A 1 386 ? -2.242 7.130 -17.665 1.00 83.62 386 LEU A N 1
ATOM 3058 C CA . LEU A 1 386 ? -2.352 8.570 -17.500 1.00 83.62 386 LEU A CA 1
ATOM 3059 C C . LEU A 1 386 ? -1.863 9.253 -18.770 1.00 83.62 386 LEU A C 1
ATOM 3061 O O . LEU A 1 386 ? -0.729 9.050 -19.191 1.00 83.62 386 LEU A O 1
ATOM 3065 N N . LEU A 1 387 ? -2.689 10.089 -19.376 1.00 80.25 387 LEU A N 1
ATOM 3066 C CA . LEU A 1 387 ? -2.240 11.029 -20.388 1.00 80.25 387 LEU A CA 1
ATOM 3067 C C . LEU A 1 387 ? -2.126 12.401 -19.719 1.00 80.25 387 LEU A C 1
ATOM 3069 O O . LEU A 1 387 ? -3.156 13.044 -19.503 1.00 80.25 387 LEU A O 1
ATOM 3073 N N . PRO A 1 388 ? -0.915 12.830 -19.324 1.00 70.50 388 PRO A N 1
ATOM 3074 C CA . PRO A 1 388 ? -0.731 14.152 -18.739 1.00 70.50 388 PRO A CA 1
ATOM 3075 C C . PRO A 1 388 ? -1.043 15.245 -19.778 1.00 70.50 388 PRO A C 1
ATOM 3077 O O . PRO A 1 388 ? -0.983 14.970 -20.981 1.00 70.50 388 PRO A O 1
ATOM 3080 N N . PRO A 1 389 ? -1.363 16.479 -19.345 1.00 66.69 389 PRO A N 1
ATOM 3081 C CA . PRO A 1 389 ? -1.541 17.580 -20.274 1.00 66.69 389 PRO A CA 1
ATOM 3082 C C . PRO A 1 389 ? -0.248 17.876 -21.024 1.00 66.69 389 PRO A C 1
ATOM 3084 O O . PRO A 1 389 ? 0.861 17.671 -20.517 1.00 66.69 389 PRO A O 1
ATOM 3087 N N . ASP A 1 390 ? -0.407 18.408 -22.227 1.00 62.47 390 ASP A N 1
ATOM 3088 C CA . ASP A 1 390 ? 0.692 18.954 -22.997 1.00 62.47 390 ASP A CA 1
ATOM 3089 C C . ASP A 1 390 ? 1.160 20.238 -22.322 1.00 62.47 390 ASP A C 1
ATOM 3091 O O . ASP A 1 390 ? 0.484 21.263 -22.340 1.00 62.47 390 ASP A O 1
ATOM 3095 N N . GLY A 1 391 ? 2.333 20.171 -21.710 1.00 52.75 391 GLY A N 1
ATOM 3096 C CA . GLY A 1 391 ? 3.013 21.340 -21.192 1.00 52.75 391 GLY A CA 1
ATOM 3097 C C . GLY A 1 391 ? 4.455 21.392 -21.669 1.00 52.75 391 GLY A C 1
ATOM 3098 O O . GLY A 1 391 ? 5.038 20.383 -22.085 1.00 52.75 391 GLY A O 1
ATOM 3099 N N . ASN A 1 392 ? 5.005 22.603 -21.617 1.00 49.91 392 ASN A N 1
ATOM 3100 C CA . ASN A 1 392 ? 6.374 22.947 -21.988 1.00 49.91 392 ASN A CA 1
ATOM 3101 C C . ASN A 1 392 ? 7.404 21.987 -21.354 1.00 49.91 392 ASN A C 1
ATOM 3103 O O . ASN A 1 392 ? 7.095 21.313 -20.377 1.00 49.91 392 ASN A O 1
ATOM 3107 N N . PHE A 1 393 ? 8.637 21.931 -21.864 1.00 39.94 393 PHE A N 1
ATOM 3108 C CA . PHE A 1 393 ? 9.705 21.003 -21.429 1.00 39.94 393 PHE A CA 1
ATOM 3109 C C . PHE A 1 393 ? 9.789 20.758 -19.897 1.00 39.94 393 PHE A C 1
ATOM 3111 O O . PHE A 1 393 ? 9.962 19.621 -19.454 1.00 39.94 393 PHE A O 1
ATOM 3118 N N . PHE A 1 394 ? 9.541 21.790 -19.082 1.00 37.97 394 PHE A N 1
ATOM 3119 C CA . PHE A 1 394 ? 9.455 21.730 -17.616 1.00 37.97 394 PHE A CA 1
ATOM 3120 C C . PHE A 1 394 ? 8.367 20.794 -17.048 1.00 37.97 394 PHE A C 1
ATOM 3122 O O . PHE A 1 394 ? 8.612 20.123 -16.046 1.00 37.97 394 PHE A O 1
ATOM 3129 N N . TYR A 1 395 ? 7.205 20.667 -17.699 1.00 46.31 395 TYR A N 1
ATOM 3130 C CA . TYR A 1 395 ? 6.127 19.734 -17.328 1.00 46.31 395 TYR A CA 1
ATOM 3131 C C . TYR A 1 395 ? 6.563 18.269 -17.450 1.00 46.31 395 TYR A C 1
ATOM 3133 O O . TYR A 1 395 ? 6.046 17.405 -16.743 1.00 46.31 395 TYR A O 1
ATOM 3141 N N . ARG A 1 396 ? 7.528 17.987 -18.334 1.00 46.31 396 ARG A N 1
ATOM 3142 C CA . ARG A 1 396 ? 8.060 16.643 -18.618 1.00 46.31 396 ARG A CA 1
ATOM 3143 C C . ARG A 1 396 ? 9.165 16.226 -17.643 1.00 46.31 396 ARG A C 1
ATOM 3145 O O . ARG A 1 396 ? 9.428 15.044 -17.468 1.00 46.31 396 ARG A O 1
ATOM 3152 N N . PHE A 1 397 ? 9.827 17.191 -17.004 1.00 35.50 397 PHE A N 1
ATOM 3153 C CA . PHE A 1 397 ? 10.963 16.957 -16.102 1.00 35.50 397 PHE A CA 1
ATOM 3154 C C . PHE A 1 397 ? 10.557 16.737 -14.637 1.00 35.50 397 PHE A C 1
ATOM 3156 O O . PHE A 1 397 ? 11.308 16.146 -13.862 1.00 35.50 397 PHE A O 1
ATOM 3163 N N . ASN A 1 398 ? 9.361 17.195 -14.269 1.00 47.06 398 ASN A N 1
ATOM 3164 C CA . ASN A 1 398 ? 8.982 17.462 -12.885 1.00 47.06 398 ASN A CA 1
ATOM 3165 C C . ASN A 1 398 ? 7.796 16.627 -12.367 1.00 47.06 398 ASN A C 1
ATOM 3167 O O . ASN A 1 398 ? 7.325 16.844 -11.253 1.00 47.06 398 ASN A O 1
ATOM 3171 N N . GLN A 1 399 ? 7.338 15.623 -13.119 1.00 50.94 399 GLN A N 1
ATOM 3172 C CA . GLN A 1 399 ? 6.233 14.738 -12.701 1.00 50.94 399 GLN A CA 1
ATOM 3173 C C . GLN A 1 399 ? 6.593 13.803 -11.529 1.00 50.94 399 GLN A C 1
ATOM 3175 O O . GLN A 1 399 ? 5.742 13.079 -11.012 1.00 50.94 399 GLN A O 1
ATOM 3180 N N . HIS A 1 400 ? 7.852 13.835 -11.080 1.00 52.44 400 HIS A N 1
ATOM 3181 C CA . HIS A 1 400 ? 8.395 12.973 -10.029 1.00 52.44 400 HIS A CA 1
ATOM 3182 C C . HIS A 1 400 ? 8.448 13.629 -8.640 1.00 52.44 400 HIS A C 1
ATOM 3184 O O . HIS A 1 400 ? 9.061 13.071 -7.737 1.00 52.44 400 HIS A O 1
ATOM 3190 N N . SER A 1 401 ? 7.748 14.752 -8.432 1.00 53.97 401 SER A N 1
ATOM 3191 C CA . SER A 1 401 ? 7.332 15.182 -7.090 1.00 53.97 401 SER A CA 1
ATOM 3192 C C . SER A 1 401 ? 5.925 15.798 -7.136 1.00 53.97 401 SER A C 1
ATOM 3194 O O . SER A 1 401 ? 5.646 16.593 -8.039 1.00 53.97 401 SER A O 1
ATOM 3196 N N . PHE A 1 402 ? 5.020 15.477 -6.192 1.00 51.09 402 PHE A N 1
ATOM 3197 C CA . PHE A 1 402 ? 3.688 16.113 -6.211 1.00 51.09 402 PHE A CA 1
ATOM 3198 C C . PHE A 1 402 ? 3.754 17.609 -5.895 1.00 51.09 402 PHE A C 1
ATOM 3200 O O . PHE A 1 402 ? 2.885 18.359 -6.328 1.00 51.09 402 PHE A O 1
ATOM 3207 N N . GLN A 1 403 ? 4.806 18.075 -5.216 1.00 49.06 403 GLN A N 1
ATOM 3208 C CA . GLN A 1 403 ? 5.043 19.506 -5.030 1.00 49.06 403 GLN A CA 1
ATOM 3209 C C . GLN A 1 403 ? 5.314 20.200 -6.368 1.00 49.06 403 GLN A C 1
ATOM 32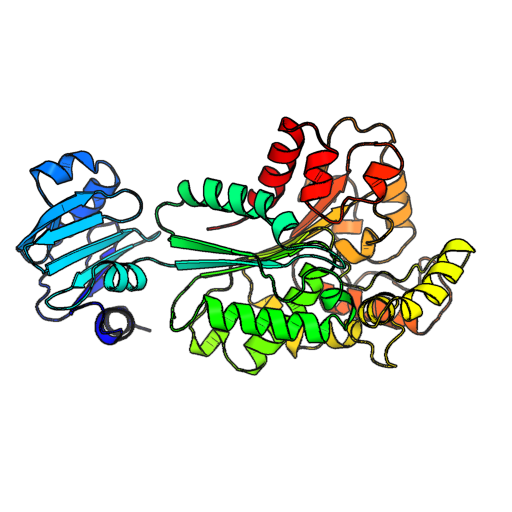11 O O . GLN A 1 403 ? 4.784 21.277 -6.628 1.00 49.06 403 GLN A O 1
ATOM 3216 N N . THR A 1 404 ? 6.100 19.579 -7.245 1.00 47.06 404 THR A N 1
ATOM 3217 C CA . THR A 1 404 ? 6.363 20.164 -8.557 1.00 47.06 404 THR A CA 1
ATOM 3218 C C . THR A 1 404 ? 5.157 20.016 -9.477 1.00 47.06 404 THR A C 1
ATOM 3220 O O . THR A 1 404 ? 4.840 20.961 -10.185 1.00 47.06 404 THR A O 1
ATOM 3223 N N . VAL A 1 405 ? 4.403 18.912 -9.385 1.00 49.81 405 VAL A N 1
ATOM 3224 C CA . VAL A 1 405 ? 3.087 18.769 -10.037 1.00 49.81 405 VAL A CA 1
ATOM 3225 C C . VAL A 1 405 ? 2.153 19.911 -9.591 1.00 49.81 405 VAL A C 1
ATOM 3227 O O . VAL A 1 405 ? 1.583 20.592 -10.434 1.00 49.81 405 VAL A O 1
ATOM 3230 N N . LYS A 1 406 ? 2.062 20.225 -8.292 1.00 50.88 406 LYS A N 1
ATOM 3231 C CA . LYS A 1 406 ? 1.268 21.357 -7.775 1.00 50.88 406 LYS A CA 1
ATOM 3232 C C . LYS A 1 406 ? 1.663 22.702 -8.391 1.00 50.88 406 LYS A C 1
ATOM 3234 O O . LYS A 1 406 ? 0.783 23.496 -8.689 1.00 50.88 406 LYS A O 1
ATOM 3239 N N . ASN A 1 407 ? 2.959 22.958 -8.563 1.00 47.78 407 ASN A N 1
ATOM 3240 C CA . ASN A 1 407 ? 3.461 24.218 -9.129 1.00 47.78 407 ASN A CA 1
ATOM 3241 C C . ASN A 1 407 ? 3.225 24.330 -10.643 1.00 47.78 407 ASN A C 1
ATOM 3243 O O . ASN A 1 407 ? 3.273 25.418 -11.204 1.00 47.78 407 ASN A O 1
ATOM 3247 N N . ILE A 1 408 ? 3.014 23.193 -11.297 1.00 50.66 408 ILE A N 1
ATOM 3248 C CA . ILE A 1 408 ? 2.862 23.058 -12.743 1.00 50.66 408 ILE A CA 1
ATOM 3249 C C . ILE A 1 408 ? 1.386 23.126 -13.156 1.00 50.66 408 ILE A C 1
ATOM 3251 O O . ILE A 1 408 ? 1.056 23.610 -14.234 1.00 50.66 408 ILE A O 1
ATOM 3255 N N . PHE A 1 409 ? 0.484 22.649 -12.303 1.00 47.97 409 PHE A N 1
ATOM 3256 C CA . PHE A 1 409 ? -0.953 22.665 -12.544 1.00 47.97 409 PHE A CA 1
ATOM 3257 C C . PHE A 1 409 ? -1.623 23.885 -11.904 1.00 47.97 409 PHE A C 1
ATOM 3259 O O . PHE A 1 409 ? -1.293 24.275 -10.787 1.00 47.97 409 PHE A O 1
ATOM 3266 N N . HIS A 1 410 ? -2.662 24.427 -12.549 1.00 54.44 410 HIS A N 1
ATOM 3267 C CA . HIS A 1 410 ? -3.602 25.307 -11.850 1.00 54.44 410 HIS A CA 1
ATOM 3268 C C . HIS A 1 410 ? -4.169 24.570 -10.619 1.00 54.44 410 HIS A C 1
ATOM 3270 O O . HIS A 1 410 ? -4.410 23.358 -10.674 1.00 54.44 410 HIS A O 1
ATOM 3276 N N . LYS A 1 411 ? -4.397 25.282 -9.506 1.00 52.75 411 LYS A N 1
ATOM 3277 C CA . LYS A 1 411 ? -4.767 24.693 -8.199 1.00 52.75 411 LYS A CA 1
ATOM 3278 C C . LYS A 1 411 ? -5.962 23.728 -8.284 1.00 52.75 411 LYS A C 1
ATOM 3280 O O . LYS A 1 411 ? -5.979 22.723 -7.578 1.00 52.75 411 LYS A O 1
ATOM 3285 N N . SER A 1 412 ? -6.921 24.006 -9.170 1.00 44.69 412 SER A N 1
ATOM 3286 C CA . SER A 1 412 ? -8.081 23.153 -9.460 1.00 44.69 412 SER A CA 1
ATOM 3287 C C . SER A 1 412 ? -7.695 21.799 -10.072 1.00 44.69 412 SER A C 1
ATOM 3289 O O . SER A 1 412 ? -8.166 20.763 -9.613 1.00 44.69 412 SER A O 1
ATOM 3291 N N . TYR A 1 413 ? -6.777 21.772 -11.040 1.00 54.88 413 TYR A N 1
ATOM 3292 C CA . TYR A 1 413 ? -6.363 20.544 -11.729 1.00 54.88 413 TYR A CA 1
ATOM 3293 C C . TYR A 1 413 ? -5.499 19.635 -10.866 1.00 54.88 413 TYR A C 1
ATOM 3295 O O . TYR A 1 413 ? -5.619 18.415 -10.948 1.00 54.88 413 TYR A O 1
ATOM 3303 N N . TYR A 1 414 ? -4.665 20.218 -10.005 1.00 59.28 414 TYR A N 1
ATOM 3304 C CA . TYR A 1 414 ? -3.887 19.455 -9.035 1.00 59.28 414 TYR A CA 1
ATOM 3305 C C . TYR A 1 414 ? -4.788 18.679 -8.062 1.00 59.28 414 TYR A C 1
ATOM 3307 O O . TYR A 1 414 ? -4.522 17.518 -7.760 1.00 59.28 414 TYR A O 1
ATOM 3315 N N . GLN A 1 415 ? -5.885 19.294 -7.611 1.00 59.44 415 GLN A N 1
ATOM 3316 C CA . GLN A 1 415 ? -6.854 18.639 -6.730 1.00 59.44 415 GLN A CA 1
ATOM 3317 C C . GLN A 1 415 ? -7.602 17.510 -7.440 1.00 59.44 415 GLN A C 1
ATOM 3319 O O . GLN A 1 415 ? -7.676 16.402 -6.916 1.00 59.44 415 GLN A O 1
ATOM 3324 N N . THR A 1 416 ? -8.073 17.746 -8.667 1.00 58.84 416 THR A N 1
ATOM 3325 C CA . THR A 1 416 ? -8.688 16.699 -9.495 1.00 58.84 416 THR A CA 1
ATOM 3326 C C . THR A 1 416 ? -7.721 15.534 -9.747 1.00 58.84 416 THR A C 1
ATOM 3328 O O . THR A 1 416 ? -8.110 14.372 -9.659 1.00 58.84 416 THR A O 1
ATOM 3331 N N . TYR A 1 417 ? -6.440 15.825 -9.991 1.00 64.69 417 TYR A N 1
ATOM 3332 C CA . TYR A 1 417 ? -5.394 14.817 -10.170 1.00 64.69 417 TYR A CA 1
ATOM 3333 C C . TYR A 1 417 ? -5.223 13.938 -8.922 1.00 64.69 417 TYR A C 1
ATOM 3335 O O . TYR A 1 417 ? -5.213 12.716 -9.036 1.00 64.69 417 TYR A O 1
ATOM 3343 N N . LEU A 1 418 ? -5.161 14.535 -7.727 1.00 68.44 418 LEU A N 1
ATOM 3344 C CA . LEU A 1 418 ? -5.075 13.790 -6.466 1.00 68.44 418 LEU A CA 1
ATOM 3345 C C . LEU A 1 418 ? -6.331 12.956 -6.188 1.00 68.44 418 LEU A C 1
ATOM 3347 O O . LEU A 1 418 ? -6.206 11.788 -5.822 1.00 68.44 418 LEU A O 1
ATOM 3351 N N . GLN A 1 419 ? -7.520 13.517 -6.417 1.00 67.81 419 GLN A N 1
ATOM 3352 C CA . GLN A 1 419 ? -8.794 12.810 -6.250 1.00 67.81 419 GLN A CA 1
ATOM 3353 C C . GLN A 1 419 ? -8.847 11.525 -7.071 1.00 67.81 419 GLN A C 1
ATOM 3355 O O . GLN A 1 419 ? -9.319 10.499 -6.585 1.00 67.81 419 GLN A O 1
ATOM 3360 N N . TYR A 1 420 ? -8.319 11.535 -8.293 1.00 68.62 420 TYR A N 1
ATOM 3361 C CA . TYR A 1 420 ? -8.291 10.326 -9.105 1.00 68.62 420 TYR A CA 1
ATOM 3362 C C . TYR A 1 420 ? -7.443 9.203 -8.503 1.00 68.62 420 TYR A C 1
ATOM 3364 O O . TYR A 1 420 ? -7.856 8.045 -8.558 1.00 68.62 420 TYR A O 1
ATOM 3372 N N . PHE A 1 421 ? -6.286 9.514 -7.911 1.00 69.19 421 PHE A N 1
ATOM 3373 C CA . PHE A 1 421 ? -5.463 8.487 -7.265 1.00 69.19 421 PHE A CA 1
ATOM 3374 C C . PHE A 1 421 ? -6.125 7.932 -6.013 1.00 69.19 421 PHE A C 1
ATOM 3376 O O . PHE A 1 421 ? -5.986 6.745 -5.726 1.00 69.19 421 PHE A O 1
ATOM 3383 N N . THR A 1 422 ? -6.858 8.765 -5.276 1.00 75.06 422 THR A N 1
ATOM 3384 C CA . THR A 1 422 ? -7.507 8.351 -4.030 1.00 75.06 422 THR A CA 1
ATOM 3385 C C . THR A 1 422 ? -8.862 7.680 -4.260 1.00 75.06 422 THR A C 1
ATOM 3387 O O . THR A 1 422 ? -9.293 6.894 -3.423 1.00 75.06 422 THR A O 1
ATOM 3390 N N . GLN A 1 423 ? -9.522 7.892 -5.403 1.00 71.06 423 GLN A N 1
ATOM 3391 C CA . GLN A 1 423 ? -10.822 7.290 -5.728 1.00 71.06 423 GLN A CA 1
ATOM 3392 C C . GLN A 1 423 ? -10.904 5.757 -5.608 1.00 71.06 423 GLN A C 1
ATOM 3394 O O . GLN A 1 423 ? -11.876 5.269 -5.027 1.00 71.06 423 GLN A O 1
ATOM 3399 N N . PRO A 1 424 ? -9.944 4.962 -6.113 1.00 63.66 424 PRO A N 1
ATOM 3400 C CA . PRO A 1 424 ? -9.986 3.510 -5.945 1.00 63.66 424 PRO A CA 1
ATOM 3401 C C . PRO A 1 424 ? -9.512 3.043 -4.559 1.00 63.66 424 PRO A C 1
ATOM 3403 O O . PRO A 1 424 ? -9.657 1.854 -4.243 1.00 63.66 424 PRO A O 1
ATOM 3406 N N . PHE A 1 425 ? -8.961 3.956 -3.747 1.00 69.62 425 PHE A N 1
ATOM 3407 C CA . PHE A 1 425 ? -8.450 3.681 -2.410 1.00 69.62 425 PHE A CA 1
ATOM 3408 C C . PHE A 1 425 ? -9.608 3.352 -1.466 1.00 69.62 425 PHE A C 1
ATOM 3410 O O . PHE A 1 425 ? -10.551 4.139 -1.304 1.00 69.62 425 PHE A O 1
ATOM 3417 N N . LYS A 1 426 ? -9.537 2.156 -0.883 1.00 69.12 426 LYS A N 1
ATOM 3418 C CA . LYS A 1 426 ? -10.503 1.643 0.088 1.00 69.12 426 LYS A CA 1
ATOM 3419 C C . LYS A 1 426 ? -9.983 1.942 1.491 1.00 69.12 426 LYS A C 1
ATOM 3421 O O . LYS A 1 426 ? -8.858 1.539 1.784 1.00 69.12 426 LYS A O 1
ATOM 3426 N N . PHE A 1 427 ? -10.782 2.632 2.303 1.00 65.56 427 PHE A N 1
ATOM 3427 C CA . PHE A 1 427 ? -10.506 2.838 3.723 1.00 65.56 427 PHE A CA 1
ATOM 3428 C C . PHE A 1 427 ? -11.067 1.690 4.546 1.00 65.56 427 PHE A C 1
ATOM 3430 O O . PHE A 1 427 ? -12.197 1.224 4.266 1.00 65.56 427 PHE A O 1
#